Protein AF-A0A0Q8T899-F1 (afdb_monomer_lite)

Radius of gyration: 27.47 Å; chains: 1; bounding box: 62×42×77 Å

pLDDT: mean 85.67, std 11.46, range [37.16, 97.38]

Secondary structure (DSSP, 8-state):
-HHHHHHHHHHHHHHHHHHHHHHHHH-TTS---S-EETTTTT--HHHHHHHHHHHHHHHHHHHHHHHTT-HHHHHHHHHHHHHGGGTTSSS---TTEEE-GGGSHHHHHHHHHHHHHHHHHHHHHSS-HHHHHHHHHHHHHHHHHHHHHHHHHHHHHHT-HHHHHHHHHHH-TT-HHHHHHHHHHHHT---HHHHHHHHHHHHHHHHHTTT---HHHHHHHHHHHHHTT-TTHHHHHHHHHHTTTTTTTS-HHHH-HHHHHHHHHHHHHHHHHIIIII--HHHHHHHHHHHHHH--TT-GGGTHHHHHHHHHHTT-HHHHHHHHHHTHHHHHHH-HHHHHHHHHHHHHHHHHHHHSS--HHHHHHHHHHHHHHHTSPP-

Sequence (379 aa):
MMQLASGFANYEFWMRALSFYTFMGFMPFSSISPQHDILLELASARQHIAALAVALAILAVVVYFAIKRQTWAILWIGFYAGIFPVLGILSIRLADTIGAERFMYLPLVMLALASVALFLEIRDKYPLQRIISLMGAAVAGGWLVLSLLVTYTVTSMWESGVKLWSWQYQSRPENQMVLMNYLVHLSSSREPELEKKFEIEIEKIQSRNRGRLPMEVQGIYAIYLLTKQNPEAIPYLQGLVDNSVGIWDQPREQLGLMKSLKYSSILANYAQALMIFNGDLKLARETLNRSKALTGRGGEFQFVHSMIALEYLAGNKADALNLYRENLEMLHAYDIHKMHASIRTLIQFTCLQLKGENCKPQALEFIEELKKESLVPSR

Foldseek 3Di:
DVVVVVVVVLVVLLLQLLLVLVCCLVCVLPDDAPAAAPPPNCPDPVVSVVSSVVSVVLLVVLVVVVVVVQPLSVLLVQLVVLSVCLSCPPVPPPPRGSDDCVSNPRSNVSNVVSVVSVLVVVLVPDPPNVVSVVVVCVVVVVVVVSVVVSCVVVVVQVPALLSRLVVVCVVCVPDPVSVLSNLLRLLPDPDPVSVVVNVVVQVVQCVVVVNDHDPSVLLSVLVSCLVVVPLVSQVSLVVVVVVCPPVLPDQLVVCDDVSLLSNLLSLQSNLLSCLQPVLPLPVSVVSNVSSVRSDDVLSCLSHLLVVLLSCVSVVNPVVSLVSCLVCVVSCVVVPVVVSLVSSLVSNQRSCCNVPVDGCNVVSVVSSVVSVVSSPDPRD

Structure (mmCIF, N/CA/C/O backbone):
data_AF-A0A0Q8T899-F1
#
_entry.id   AF-A0A0Q8T899-F1
#
loop_
_atom_site.group_PDB
_atom_site.id
_atom_site.type_symbol
_atom_site.label_atom_id
_atom_site.label_alt_id
_atom_site.label_comp_id
_atom_site.label_asym_id
_atom_site.label_entity_id
_atom_site.label_seq_id
_atom_site.pdbx_PDB_ins_code
_atom_site.Cartn_x
_atom_site.Cartn_y
_atom_site.Cartn_z
_atom_site.occupancy
_atom_site.B_iso_or_equiv
_atom_site.auth_seq_id
_atom_site.auth_comp_id
_atom_site.auth_asym_id
_atom_site.auth_atom_id
_atom_site.pdbx_PDB_model_num
ATOM 1 N N . MET A 1 1 ? 17.058 -21.484 26.971 1.00 47.38 1 MET A N 1
ATOM 2 C CA . MET A 1 1 ? 17.110 -20.006 26.841 1.00 47.38 1 MET A CA 1
ATOM 3 C C . MET A 1 1 ? 16.350 -19.481 25.622 1.00 47.38 1 MET A C 1
ATOM 5 O O . MET A 1 1 ? 15.525 -18.601 25.803 1.00 47.38 1 MET A O 1
ATOM 9 N N . MET A 1 2 ? 16.532 -20.040 24.419 1.00 37.16 2 MET A N 1
ATOM 10 C CA . MET A 1 2 ? 15.864 -19.562 23.190 1.00 37.16 2 MET A CA 1
ATOM 11 C C . MET A 1 2 ? 14.320 -19.687 23.213 1.00 37.16 2 MET A C 1
ATOM 13 O O . MET A 1 2 ? 13.625 -18.757 22.818 1.00 37.16 2 MET A O 1
ATOM 17 N N . GLN A 1 3 ? 13.771 -20.773 23.778 1.00 41.59 3 GLN A N 1
ATOM 18 C CA . GLN A 1 3 ? 12.317 -20.934 23.971 1.00 41.59 3 GLN A CA 1
ATOM 19 C C . GLN A 1 3 ? 11.726 -19.949 24.996 1.00 41.59 3 GLN A C 1
ATOM 21 O O . GLN A 1 3 ? 10.649 -19.404 24.771 1.00 41.59 3 GLN A O 1
ATOM 26 N N . LEU A 1 4 ? 12.447 -19.661 26.086 1.00 43.34 4 LEU A N 1
ATOM 27 C CA . LEU A 1 4 ? 12.020 -18.685 27.097 1.00 43.34 4 LEU A CA 1
ATOM 28 C C . LEU A 1 4 ? 12.006 -17.260 26.531 1.00 43.34 4 LEU A C 1
ATOM 30 O O . LEU A 1 4 ? 11.045 -16.535 26.757 1.00 43.34 4 LEU A O 1
ATOM 34 N N . ALA A 1 5 ? 13.011 -16.891 25.730 1.00 47.72 5 ALA A N 1
ATOM 35 C CA . ALA A 1 5 ? 13.043 -15.604 25.034 1.00 47.72 5 ALA A CA 1
ATOM 36 C C . ALA A 1 5 ? 11.882 -15.464 24.033 1.00 47.72 5 ALA A C 1
ATOM 38 O O . ALA A 1 5 ? 11.227 -14.426 23.991 1.00 47.72 5 ALA A O 1
ATOM 39 N N . SER A 1 6 ? 11.564 -16.528 23.283 1.00 56.50 6 SER A N 1
ATOM 40 C CA . SER A 1 6 ? 10.410 -16.525 22.373 1.00 56.50 6 SER A CA 1
ATOM 41 C C . SER A 1 6 ? 9.063 -16.467 23.104 1.00 56.50 6 SER A C 1
ATOM 43 O O . SER A 1 6 ? 8.148 -15.787 22.649 1.00 56.50 6 SER A O 1
ATOM 45 N N . GLY A 1 7 ? 8.945 -17.125 24.264 1.00 59.59 7 GLY A N 1
ATOM 46 C CA . GLY A 1 7 ? 7.746 -17.072 25.101 1.00 59.59 7 GLY A CA 1
ATOM 47 C C . GLY A 1 7 ? 7.529 -15.689 25.713 1.00 59.59 7 GLY A C 1
ATOM 48 O O . GLY A 1 7 ? 6.410 -15.186 25.700 1.00 59.59 7 GLY A O 1
ATOM 49 N N . PHE A 1 8 ? 8.604 -15.044 26.172 1.00 60.34 8 PHE A N 1
ATOM 50 C CA . PHE A 1 8 ? 8.549 -13.694 26.730 1.00 60.34 8 PHE A CA 1
ATOM 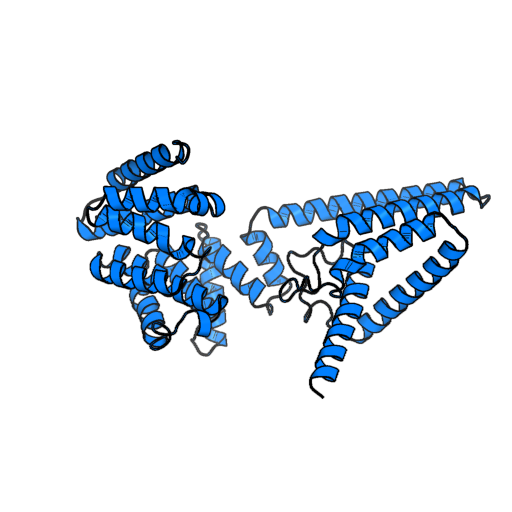51 C C . PHE A 1 8 ? 8.180 -12.651 25.667 1.00 60.34 8 PHE A C 1
ATOM 53 O O . PHE A 1 8 ? 7.318 -11.811 25.910 1.00 60.34 8 PHE A O 1
ATOM 60 N N . ALA A 1 9 ? 8.749 -12.763 24.461 1.00 63.25 9 ALA A N 1
ATOM 61 C CA . ALA A 1 9 ? 8.410 -11.896 23.334 1.00 63.25 9 ALA A CA 1
ATOM 62 C C . ALA A 1 9 ? 6.943 -12.052 22.886 1.00 63.25 9 ALA A C 1
ATOM 64 O O . ALA A 1 9 ? 6.273 -11.063 22.593 1.00 63.25 9 ALA A O 1
ATOM 65 N N . ASN A 1 10 ? 6.415 -13.282 22.871 1.00 70.75 10 ASN A N 1
ATOM 66 C CA . ASN A 1 10 ? 5.005 -13.529 22.554 1.00 70.75 10 ASN A CA 1
ATOM 67 C C . ASN A 1 10 ? 4.071 -12.969 23.637 1.00 70.75 10 ASN A C 1
ATOM 69 O O . ASN A 1 10 ? 3.068 -12.343 23.312 1.00 70.75 10 ASN A O 1
ATOM 73 N N . TYR A 1 11 ? 4.411 -13.152 24.915 1.00 71.19 11 TYR A N 1
ATOM 74 C CA . TYR A 1 11 ? 3.635 -12.601 26.026 1.00 71.19 11 TYR A CA 1
ATOM 75 C C . TYR A 1 11 ? 3.586 -11.071 25.983 1.00 71.19 11 TYR A C 1
ATOM 77 O O . TYR A 1 11 ? 2.519 -10.473 26.112 1.00 71.19 11 TYR A O 1
ATOM 85 N N . GLU A 1 12 ? 4.734 -10.436 25.753 1.00 74.19 12 GLU A N 1
ATOM 86 C CA . GLU A 1 12 ? 4.815 -8.991 25.597 1.00 74.19 12 GLU A CA 1
ATOM 87 C C . GLU A 1 12 ? 3.940 -8.509 24.433 1.00 74.19 12 GLU A C 1
ATOM 89 O O . GLU A 1 12 ? 3.170 -7.565 24.603 1.00 74.19 12 GLU A O 1
ATOM 94 N N . PHE A 1 13 ? 3.975 -9.197 23.288 1.00 75.25 13 PHE A N 1
ATOM 95 C CA . PHE A 1 13 ? 3.093 -8.900 22.159 1.00 75.25 13 PHE A CA 1
ATOM 96 C C . PHE A 1 13 ? 1.610 -8.990 22.545 1.00 75.25 13 PHE A C 1
ATOM 98 O O . PHE A 1 13 ? 0.860 -8.051 22.289 1.00 75.25 13 PHE A O 1
ATOM 105 N N . TRP A 1 14 ? 1.181 -10.082 23.187 1.00 80.19 14 TRP A N 1
ATOM 106 C CA . TRP A 1 14 ? -0.225 -10.299 23.551 1.00 80.19 14 TRP A CA 1
ATOM 107 C C . TRP A 1 14 ? -0.757 -9.202 24.470 1.00 80.19 14 TRP A C 1
ATOM 109 O O . TRP A 1 14 ? -1.849 -8.675 24.258 1.00 80.19 14 TRP A O 1
ATOM 119 N N . MET A 1 15 ? 0.032 -8.826 25.476 1.00 77.94 15 MET A N 1
ATOM 120 C CA . MET A 1 15 ? -0.354 -7.802 26.443 1.00 77.94 15 MET A CA 1
ATOM 121 C C . MET A 1 15 ? -0.398 -6.412 25.808 1.00 77.94 15 MET A C 1
ATOM 123 O O . MET A 1 15 ? -1.313 -5.631 26.079 1.00 77.94 15 MET A O 1
ATOM 127 N N . ARG A 1 16 ? 0.541 -6.123 24.901 1.00 78.19 16 ARG A N 1
ATOM 128 C CA . ARG A 1 16 ? 0.538 -4.893 24.107 1.00 78.19 16 ARG A CA 1
ATOM 129 C C . ARG A 1 16 ? -0.684 -4.831 23.191 1.00 78.19 16 ARG A C 1
ATOM 131 O O . ARG A 1 16 ? -1.393 -3.828 23.223 1.00 78.19 16 ARG A O 1
ATOM 138 N N . ALA A 1 17 ? -0.983 -5.902 22.456 1.00 81.56 17 ALA A N 1
ATOM 139 C CA . ALA A 1 17 ? -2.151 -5.989 21.580 1.00 81.56 17 ALA A CA 1
ATOM 140 C C . ALA A 1 17 ? -3.464 -5.824 22.363 1.00 81.56 17 ALA A C 1
ATOM 142 O O . ALA A 1 17 ? -4.349 -5.082 21.941 1.00 81.56 17 ALA A O 1
ATOM 143 N N . LEU A 1 18 ? -3.570 -6.443 23.544 1.00 84.94 18 LEU A N 1
ATOM 144 C CA . LEU A 1 18 ? -4.730 -6.286 24.422 1.00 84.94 18 LEU A CA 1
ATOM 145 C C . LEU A 1 18 ? -4.924 -4.826 24.841 1.00 84.94 18 LEU A C 1
ATOM 147 O O . LEU A 1 18 ? -6.037 -4.306 24.753 1.00 84.94 18 LEU A O 1
ATOM 151 N N . SER A 1 19 ? -3.849 -4.157 25.266 1.00 82.81 19 SER A N 1
ATOM 152 C CA . SER A 1 19 ? -3.907 -2.743 25.649 1.00 82.81 19 SER A CA 1
ATOM 153 C C . SER A 1 19 ? -4.285 -1.844 24.466 1.00 82.81 19 SER A C 1
ATOM 155 O O . SER A 1 19 ? -5.163 -0.993 24.604 1.00 82.81 19 SER A O 1
ATOM 157 N N . PHE A 1 20 ? -3.703 -2.103 23.291 1.00 82.75 20 PHE A N 1
ATOM 158 C CA . PHE A 1 20 ? -3.951 -1.383 22.047 1.00 82.75 20 PHE A CA 1
ATOM 159 C C . PHE A 1 20 ? -5.424 -1.464 21.635 1.00 82.75 20 PHE A C 1
ATOM 161 O O . PHE A 1 20 ? -6.081 -0.435 21.490 1.00 82.75 20 PHE A O 1
ATOM 168 N N . TYR A 1 21 ? -5.978 -2.675 21.517 1.00 86.50 21 TYR A N 1
ATOM 169 C CA . TYR A 1 21 ? -7.369 -2.852 21.094 1.00 86.50 21 TYR A CA 1
ATOM 170 C C . TYR A 1 21 ? -8.372 -2.381 22.152 1.00 86.50 21 TYR A C 1
ATOM 172 O O . TYR A 1 21 ? -9.424 -1.849 21.801 1.00 86.50 21 TYR A O 1
ATOM 180 N N . THR A 1 22 ? -8.046 -2.510 23.444 1.00 86.75 22 THR A N 1
ATOM 181 C CA . THR A 1 22 ? -8.886 -1.946 24.512 1.00 86.75 22 THR A CA 1
ATOM 182 C C . THR A 1 22 ? -8.941 -0.426 24.391 1.00 86.75 22 THR A C 1
ATOM 184 O O . THR A 1 22 ? -10.030 0.140 24.359 1.00 86.75 22 THR A O 1
ATOM 187 N N . PHE A 1 23 ? -7.791 0.239 24.249 1.00 84.19 23 PHE A N 1
ATOM 188 C CA . PHE A 1 23 ? -7.726 1.691 24.093 1.00 84.19 23 PHE A CA 1
ATOM 189 C C . PHE A 1 23 ? -8.440 2.168 22.821 1.00 84.19 23 PHE A C 1
ATOM 191 O O . PHE A 1 23 ? -9.280 3.064 22.892 1.00 84.19 23 PHE A O 1
ATOM 198 N N . MET A 1 24 ? -8.202 1.506 21.686 1.00 84.44 24 MET A N 1
ATOM 199 C CA . MET A 1 24 ? -8.887 1.790 20.420 1.00 84.44 24 MET A CA 1
ATOM 200 C C . MET A 1 24 ? -10.408 1.613 20.504 1.00 84.44 24 MET A C 1
ATOM 202 O O . MET A 1 24 ? -11.140 2.302 19.799 1.00 84.44 24 MET A O 1
ATOM 206 N N . GLY A 1 25 ? -10.902 0.734 21.380 1.00 87.00 25 GLY A N 1
ATOM 207 C CA . GLY A 1 25 ? -12.334 0.575 21.632 1.00 87.00 25 GLY A CA 1
ATOM 208 C C . GLY A 1 25 ? -12.992 1.817 22.243 1.00 87.00 25 GLY A C 1
ATOM 209 O O . GLY A 1 25 ? -14.107 2.170 21.864 1.00 87.00 25 GLY A O 1
ATOM 210 N N . PHE A 1 26 ? -12.303 2.495 23.167 1.00 83.75 26 PHE A N 1
ATOM 211 C CA . PHE A 1 26 ? -12.838 3.654 23.900 1.00 83.75 26 PHE A CA 1
ATOM 212 C C . PHE A 1 26 ? -12.420 5.002 23.317 1.00 83.75 26 PHE A C 1
ATOM 214 O O . PHE A 1 26 ? -13.093 6.003 23.552 1.00 83.75 26 PHE A O 1
ATOM 221 N N . MET A 1 27 ? -11.317 5.046 22.574 1.00 80.62 27 MET A N 1
ATOM 222 C CA . MET A 1 27 ? -10.780 6.270 21.991 1.00 80.62 27 MET A CA 1
ATOM 223 C C . MET A 1 27 ? -10.316 6.028 20.545 1.00 80.62 27 MET A C 1
ATOM 225 O O . MET A 1 27 ? -9.137 6.191 20.239 1.00 80.62 27 MET A O 1
ATOM 229 N N . PRO A 1 28 ? -11.230 5.680 19.615 1.00 78.06 28 PRO A N 1
ATOM 230 C CA . PRO A 1 28 ? -10.867 5.360 18.231 1.00 78.06 28 PRO A CA 1
ATOM 231 C C . PRO A 1 28 ? -10.395 6.582 17.429 1.00 78.06 28 PRO A C 1
ATOM 233 O O . PRO A 1 28 ? -9.989 6.447 16.284 1.00 78.06 28 PRO A O 1
ATOM 236 N N . PHE A 1 29 ? -10.468 7.788 17.997 1.00 80.19 29 PHE A N 1
ATOM 237 C CA . PHE A 1 29 ? -10.223 9.049 17.296 1.00 80.19 29 PHE A CA 1
ATOM 238 C C . PHE A 1 29 ? -8.761 9.510 17.327 1.00 80.19 29 PHE A C 1
ATOM 240 O O . PHE A 1 29 ? -8.377 10.361 16.531 1.00 80.19 29 PHE A O 1
ATOM 247 N N . SER A 1 30 ? -7.946 8.999 18.254 1.00 68.56 30 SER A N 1
ATOM 248 C CA . SER A 1 30 ? -6.592 9.517 18.497 1.00 68.56 30 SER A CA 1
ATOM 249 C C . SER A 1 30 ? -5.523 8.949 17.570 1.00 68.56 30 SER A C 1
ATOM 251 O O . SER A 1 30 ? -4.450 9.534 17.461 1.00 68.56 30 SER A O 1
ATOM 253 N N . SER A 1 31 ? -5.777 7.799 16.946 1.00 69.00 31 SER A N 1
ATOM 254 C CA . SER A 1 31 ? -4.720 7.011 16.304 1.00 69.00 31 SER A CA 1
ATOM 255 C C . SER A 1 31 ? -5.155 6.325 15.014 1.00 69.00 31 SER A C 1
ATOM 257 O O . SER A 1 31 ? -4.527 5.349 14.638 1.00 69.00 31 SER A O 1
ATOM 259 N N . ILE A 1 32 ? -6.182 6.813 14.308 1.00 75.62 32 ILE A N 1
ATOM 260 C CA . ILE A 1 32 ? -6.534 6.238 12.997 1.00 75.62 32 ILE A CA 1
ATOM 261 C C . ILE A 1 32 ? -5.352 6.399 12.045 1.00 75.62 32 ILE A C 1
ATOM 263 O O . ILE A 1 32 ? -4.939 7.518 11.728 1.00 75.62 32 ILE A O 1
ATOM 267 N N . SER A 1 33 ? -4.805 5.276 11.596 1.00 73.81 33 SER A N 1
ATOM 268 C CA . SER A 1 33 ? -3.584 5.243 10.807 1.00 73.81 33 SER A CA 1
ATOM 269 C C . SER A 1 33 ? -3.643 4.073 9.833 1.00 73.81 33 SER A C 1
ATOM 271 O O . SER A 1 33 ? -4.091 2.995 10.199 1.00 73.81 33 SER A O 1
ATOM 273 N N . PRO A 1 34 ? -3.117 4.202 8.603 1.00 70.19 34 PRO A N 1
ATOM 274 C CA . PRO A 1 34 ? -2.980 3.052 7.706 1.00 70.19 34 PRO A CA 1
ATOM 275 C C . PRO A 1 34 ? -2.161 1.906 8.315 1.00 70.19 34 PRO A C 1
ATOM 277 O O . PRO A 1 34 ? -2.248 0.767 7.855 1.00 70.19 34 PRO A O 1
ATOM 280 N N . GLN A 1 35 ? -1.327 2.220 9.312 1.00 70.75 35 GLN A N 1
ATOM 281 C CA . GLN A 1 35 ? -0.459 1.266 9.976 1.00 70.75 35 GLN A CA 1
ATOM 282 C C . GLN A 1 35 ? -0.193 1.638 11.439 1.00 70.75 35 GLN A C 1
ATOM 284 O O . GLN A 1 35 ? 0.141 2.785 11.759 1.00 70.75 35 GLN A O 1
ATOM 289 N N . HIS A 1 36 ? -0.237 0.615 12.292 1.00 74.38 36 HIS A N 1
ATOM 290 C CA . HIS A 1 36 ? 0.153 0.669 13.696 1.00 74.38 36 HIS A CA 1
ATOM 291 C C . HIS A 1 36 ? 1.437 -0.137 13.914 1.00 74.38 36 HIS A C 1
ATOM 293 O O . HIS A 1 36 ? 1.423 -1.369 13.984 1.00 74.38 36 HIS A O 1
ATOM 299 N N . ASP A 1 37 ? 2.566 0.565 13.972 1.00 68.12 37 ASP A N 1
ATOM 300 C CA . ASP A 1 37 ? 3.885 -0.034 14.164 1.00 68.12 37 ASP A CA 1
ATOM 301 C C . ASP A 1 37 ? 4.107 -0.430 15.633 1.00 68.12 37 ASP A C 1
ATOM 303 O O . ASP A 1 37 ? 3.969 0.381 16.553 1.00 68.12 37 ASP A O 1
ATOM 307 N N . ILE A 1 38 ? 4.487 -1.687 15.853 1.00 63.69 38 ILE A N 1
ATOM 308 C CA . ILE A 1 38 ? 4.682 -2.257 17.187 1.00 63.69 38 ILE A CA 1
ATOM 309 C C . ILE A 1 38 ? 5.806 -1.596 17.997 1.00 63.69 38 ILE A C 1
ATOM 311 O O . ILE A 1 38 ? 5.746 -1.581 19.232 1.00 63.69 38 ILE A O 1
ATOM 315 N N . LEU A 1 39 ? 6.832 -1.068 17.322 1.00 59.38 39 LEU A N 1
ATOM 316 C CA . LEU A 1 39 ? 7.986 -0.435 17.959 1.00 59.38 39 LEU A CA 1
ATOM 317 C C . LEU A 1 39 ? 7.699 1.026 18.321 1.00 59.38 39 LEU A C 1
ATOM 319 O O . LEU A 1 39 ? 8.202 1.513 19.333 1.00 59.38 39 LEU A O 1
ATOM 323 N N . LEU A 1 40 ? 6.884 1.710 17.513 1.00 59.12 40 LEU A N 1
ATOM 324 C CA . LEU A 1 40 ? 6.690 3.162 17.585 1.00 59.12 40 LEU A CA 1
ATOM 325 C C . LEU A 1 40 ? 5.407 3.585 18.306 1.00 59.12 40 LEU A C 1
ATOM 327 O O . LEU A 1 40 ? 5.421 4.597 19.002 1.00 59.12 40 LEU A O 1
ATOM 331 N N . GLU A 1 41 ? 4.310 2.826 18.217 1.00 60.16 41 GLU A N 1
ATOM 332 C CA . GLU A 1 41 ? 3.028 3.212 18.849 1.00 60.16 41 GLU A CA 1
ATOM 333 C C . GLU A 1 41 ? 3.060 3.172 20.382 1.00 60.16 41 GLU A C 1
ATOM 335 O O . GLU A 1 41 ? 2.102 3.515 21.070 1.00 60.16 41 GLU A O 1
ATOM 340 N N . LEU A 1 42 ? 4.176 2.713 20.931 1.00 58.59 42 LEU A N 1
ATOM 341 C CA . LEU A 1 42 ? 4.251 2.157 22.263 1.00 58.59 42 LEU A CA 1
ATOM 342 C C . LEU A 1 42 ? 5.571 2.559 22.936 1.00 58.59 42 LEU A C 1
ATOM 344 O O . LEU A 1 42 ? 6.199 1.780 23.655 1.00 58.59 42 LEU A O 1
ATOM 348 N N . ALA A 1 43 ? 5.943 3.823 22.705 1.00 51.06 43 ALA A N 1
ATOM 349 C CA . ALA A 1 43 ? 7.217 4.464 23.029 1.00 51.06 43 ALA A CA 1
ATOM 350 C C . ALA A 1 43 ? 7.560 4.562 24.533 1.00 51.06 43 ALA A C 1
ATOM 352 O O . ALA A 1 43 ? 8.683 4.923 24.878 1.00 51.06 43 ALA A O 1
ATOM 353 N N . SER A 1 44 ? 6.645 4.233 25.454 1.00 61.34 44 SER A N 1
ATOM 354 C CA . SER A 1 44 ? 6.928 4.264 26.897 1.00 61.34 44 SER A CA 1
ATOM 355 C C . SER A 1 44 ? 6.345 3.067 27.633 1.00 61.34 44 SER A C 1
ATOM 357 O O . SER A 1 44 ? 5.135 2.986 27.836 1.00 61.34 44 SER A O 1
ATOM 359 N N . ALA A 1 45 ? 7.212 2.183 28.141 1.00 63.31 45 ALA A N 1
ATOM 360 C CA . ALA A 1 45 ? 6.844 1.018 28.959 1.00 63.31 45 ALA A CA 1
ATOM 361 C C . ALA A 1 45 ? 5.887 1.356 30.124 1.00 63.31 45 ALA A C 1
ATOM 363 O O . ALA A 1 45 ? 5.058 0.536 30.509 1.00 63.31 45 ALA A O 1
ATOM 364 N N . ARG A 1 46 ? 5.946 2.584 30.662 1.00 63.88 46 ARG A N 1
ATOM 365 C CA . ARG A 1 46 ? 5.046 3.045 31.734 1.00 63.88 46 ARG A CA 1
ATOM 366 C C . ARG A 1 46 ? 3.602 3.225 31.262 1.00 63.88 46 ARG A C 1
ATOM 368 O O . ARG A 1 46 ? 2.685 2.878 32.000 1.00 63.88 46 ARG A O 1
ATOM 375 N N . GLN A 1 47 ? 3.402 3.740 30.048 1.00 65.50 47 GLN A N 1
ATOM 376 C CA . GLN A 1 47 ? 2.068 3.921 29.467 1.00 65.50 47 GLN A CA 1
ATOM 377 C C . GLN A 1 47 ? 1.396 2.567 29.208 1.00 65.50 47 GLN A C 1
ATOM 379 O O . GLN A 1 47 ? 0.208 2.418 29.477 1.00 65.50 47 GLN A O 1
ATOM 384 N N . HIS A 1 48 ? 2.172 1.551 28.815 1.00 68.50 48 HIS A N 1
ATOM 385 C CA . HIS A 1 48 ? 1.678 0.177 28.677 1.00 68.50 48 HIS A CA 1
ATOM 386 C C . HIS A 1 48 ? 1.228 -0.436 29.980 1.00 68.50 48 HIS A C 1
ATOM 388 O O . HIS A 1 48 ? 0.142 -0.992 30.038 1.00 68.50 48 HIS A O 1
ATOM 394 N N . ILE A 1 49 ? 2.062 -0.363 31.020 1.00 76.88 49 ILE A N 1
ATOM 395 C CA . ILE A 1 49 ? 1.744 -0.993 32.304 1.00 76.88 49 ILE A CA 1
ATOM 396 C C . ILE A 1 49 ? 0.452 -0.393 32.863 1.00 76.88 49 ILE A C 1
ATOM 398 O O . ILE A 1 49 ? -0.400 -1.130 33.350 1.00 76.88 49 ILE A O 1
ATOM 402 N N . ALA A 1 50 ? 0.271 0.923 32.726 1.00 76.19 50 ALA A N 1
ATOM 403 C CA . ALA A 1 50 ? -0.961 1.594 33.120 1.00 76.19 50 ALA A CA 1
ATOM 404 C C . ALA A 1 50 ? -2.164 1.155 32.266 1.00 76.19 50 ALA A C 1
ATOM 406 O O . ALA A 1 50 ? -3.179 0.738 32.821 1.00 76.19 50 ALA A O 1
ATOM 407 N N . ALA A 1 51 ? -2.053 1.197 30.933 1.00 74.31 51 ALA A N 1
ATOM 408 C CA . ALA A 1 51 ? -3.140 0.810 30.028 1.00 74.31 51 ALA A CA 1
ATOM 409 C C . ALA A 1 51 ? -3.550 -0.660 30.209 1.00 74.31 51 ALA A C 1
ATOM 411 O O . ALA A 1 51 ? -4.733 -0.990 30.240 1.00 74.31 51 ALA A O 1
ATOM 412 N N . LEU A 1 52 ? -2.568 -1.536 30.401 1.00 81.94 52 LEU A N 1
ATOM 413 C CA . LEU A 1 52 ? -2.767 -2.947 30.678 1.00 81.94 52 LEU A CA 1
ATOM 414 C C . LEU A 1 52 ? -3.430 -3.174 32.039 1.00 81.94 52 LEU A C 1
ATOM 416 O O . LEU A 1 52 ? -4.379 -3.947 32.128 1.00 81.94 52 LEU A O 1
ATOM 420 N N . ALA A 1 53 ? -2.963 -2.499 33.093 1.00 85.75 53 ALA A N 1
ATOM 421 C CA . ALA A 1 53 ? -3.573 -2.598 34.417 1.00 85.75 53 ALA A CA 1
ATOM 422 C C . ALA A 1 53 ? -5.045 -2.160 34.383 1.00 85.75 53 ALA A C 1
ATOM 424 O O . ALA A 1 53 ? -5.898 -2.826 34.967 1.00 85.75 53 ALA A O 1
ATOM 425 N N . VAL A 1 54 ? -5.355 -1.090 33.642 1.00 84.44 54 VAL A N 1
ATOM 426 C CA . VAL A 1 54 ? -6.732 -0.631 33.418 1.00 84.44 54 VAL A CA 1
ATOM 427 C C . VAL A 1 54 ? -7.542 -1.671 32.640 1.00 84.44 54 VAL A C 1
ATOM 429 O O . VAL A 1 54 ? -8.644 -2.008 33.067 1.00 84.44 54 VAL A O 1
ATOM 432 N N . ALA A 1 55 ? -7.005 -2.231 31.553 1.00 84.88 55 ALA A N 1
ATOM 433 C CA . ALA A 1 55 ? -7.687 -3.266 30.772 1.00 84.88 55 ALA A CA 1
ATOM 434 C C . ALA A 1 55 ? -8.007 -4.511 31.619 1.00 84.88 55 ALA A C 1
ATOM 436 O O . ALA A 1 55 ? -9.132 -5.011 31.596 1.00 84.88 55 ALA A O 1
ATOM 437 N N . LEU A 1 56 ? -7.053 -4.972 32.435 1.00 88.38 56 LEU A N 1
ATOM 438 C CA . LEU A 1 56 ? -7.245 -6.103 33.347 1.00 88.38 56 LEU A CA 1
ATOM 439 C C . LEU A 1 56 ? -8.256 -5.792 34.457 1.00 88.38 56 LEU A C 1
ATOM 441 O O . LEU A 1 56 ? -9.071 -6.649 34.794 1.00 88.38 56 LEU A O 1
ATOM 445 N N . ALA A 1 57 ? -8.243 -4.573 35.002 1.00 90.38 57 ALA A N 1
ATOM 446 C CA . ALA A 1 57 ? -9.225 -4.145 35.994 1.00 90.38 57 ALA A CA 1
ATOM 447 C C . ALA A 1 57 ? -10.645 -4.115 35.404 1.00 90.38 57 ALA A C 1
ATOM 449 O O . ALA A 1 57 ? -11.572 -4.646 36.017 1.00 90.38 57 ALA A O 1
ATOM 450 N N . ILE A 1 58 ? -10.812 -3.567 34.193 1.00 89.44 58 ILE A N 1
ATOM 451 C CA . ILE A 1 58 ? -12.090 -3.581 33.465 1.00 89.44 58 ILE A CA 1
ATOM 452 C C . ILE A 1 58 ? -12.540 -5.023 33.232 1.00 89.44 58 ILE A C 1
ATOM 454 O O . ILE A 1 58 ? -13.684 -5.360 33.530 1.00 89.44 58 ILE A O 1
ATOM 458 N N . LEU A 1 59 ? -11.643 -5.890 32.756 1.00 89.75 59 LEU A N 1
ATOM 459 C CA . LEU A 1 59 ? -11.949 -7.298 32.524 1.00 89.75 59 LEU A CA 1
ATOM 460 C C . LEU A 1 59 ? -12.409 -7.997 33.812 1.00 89.75 59 LEU A C 1
ATOM 462 O O . LEU A 1 59 ? -13.419 -8.696 33.792 1.00 89.75 59 LEU A O 1
ATOM 466 N N . ALA A 1 60 ? -11.731 -7.777 34.941 1.00 92.88 60 ALA A N 1
ATOM 467 C CA . ALA A 1 60 ? -12.111 -8.363 36.226 1.00 92.88 60 ALA A CA 1
ATOM 468 C C . ALA A 1 60 ? -13.509 -7.910 36.685 1.00 92.88 60 ALA A C 1
ATOM 470 O O . ALA A 1 60 ? -14.319 -8.736 37.116 1.00 92.88 60 ALA A O 1
ATOM 471 N N . VAL A 1 61 ? -13.822 -6.616 36.545 1.00 93.56 61 VAL A N 1
ATOM 472 C CA . VAL A 1 61 ? -15.150 -6.059 36.855 1.00 93.56 61 VAL A CA 1
ATOM 473 C C . VAL A 1 61 ? -16.219 -6.680 35.956 1.00 93.56 61 VAL A C 1
ATOM 475 O O . VAL A 1 61 ? -17.249 -7.146 36.444 1.00 93.56 61 VAL A O 1
ATOM 478 N N . VAL A 1 62 ? -15.964 -6.740 34.650 1.00 93.56 62 VAL A N 1
ATOM 479 C CA . VAL A 1 62 ? -16.874 -7.334 33.666 1.00 93.56 62 VAL A CA 1
ATOM 480 C C . VAL A 1 62 ? -17.132 -8.807 33.976 1.00 93.56 62 VAL A C 1
ATOM 482 O O . VAL A 1 62 ? -18.285 -9.226 34.011 1.00 93.56 62 VAL A O 1
ATOM 485 N N . VAL A 1 63 ? -16.094 -9.589 34.278 1.00 94.88 63 VAL A N 1
ATOM 486 C CA . VAL A 1 63 ? -16.237 -11.007 34.642 1.00 94.88 63 VAL A CA 1
ATOM 487 C C . VAL A 1 63 ? -17.082 -11.165 35.906 1.00 94.88 63 VAL A C 1
ATOM 489 O O . VAL A 1 63 ? -18.007 -11.975 35.925 1.00 94.88 63 VAL A O 1
ATOM 492 N N . TYR A 1 64 ? -16.834 -10.357 36.940 1.00 96.25 64 TYR A N 1
ATOM 493 C CA . TYR A 1 64 ? -17.625 -10.386 38.171 1.00 96.25 64 TYR A CA 1
ATOM 494 C C . TYR A 1 64 ? -19.122 -10.144 37.913 1.00 96.25 64 TYR A C 1
ATOM 496 O O . TYR A 1 64 ? -19.972 -10.887 38.412 1.00 96.25 64 TYR A O 1
ATOM 504 N N . PHE A 1 65 ? -19.467 -9.137 37.107 1.00 95.38 65 PHE A N 1
ATOM 505 C CA . PHE A 1 65 ? -20.865 -8.833 36.786 1.00 95.38 65 PHE A CA 1
ATOM 506 C C . PHE A 1 65 ? -21.485 -9.810 35.778 1.00 95.38 65 PHE A C 1
ATOM 508 O O . PHE A 1 65 ? -22.687 -10.075 35.852 1.00 95.38 65 PHE A O 1
ATOM 515 N N . ALA A 1 66 ? -20.688 -10.417 34.901 1.00 94.62 66 ALA A N 1
ATOM 516 C CA . ALA A 1 66 ? -21.147 -11.475 34.010 1.00 94.62 66 ALA A CA 1
ATOM 517 C C . ALA A 1 66 ? -21.491 -12.759 34.779 1.00 94.62 66 ALA A C 1
ATOM 519 O O . ALA A 1 66 ? -22.498 -13.397 34.477 1.00 94.62 66 ALA A O 1
ATOM 520 N N . ILE A 1 67 ? -20.735 -13.099 35.835 1.00 95.38 67 ILE A N 1
ATOM 521 C CA . ILE A 1 67 ? -21.088 -14.191 36.763 1.00 95.38 67 ILE A CA 1
ATOM 522 C C . ILE A 1 67 ? -22.434 -13.900 37.447 1.00 95.38 67 ILE A C 1
ATOM 524 O O . ILE A 1 67 ? -23.249 -14.804 37.629 1.00 95.38 67 ILE A O 1
ATOM 528 N N . LYS A 1 68 ? -22.721 -12.624 37.741 1.00 94.12 68 LYS A N 1
ATOM 529 C CA . LYS A 1 68 ? -24.041 -12.162 38.210 1.00 94.12 68 LYS A CA 1
ATOM 530 C C . LYS A 1 68 ? -25.108 -12.072 37.113 1.00 94.12 68 LYS A C 1
ATOM 532 O O . LYS A 1 68 ? -26.202 -11.585 37.382 1.00 94.12 68 LYS A O 1
ATOM 537 N N . ARG A 1 69 ? -24.811 -12.552 35.902 1.00 93.50 69 ARG A N 1
ATOM 538 C CA . ARG A 1 69 ? -25.707 -12.596 34.738 1.00 93.50 69 ARG A CA 1
ATOM 539 C C . ARG A 1 69 ? -26.219 -11.229 34.280 1.00 93.50 69 ARG A C 1
ATOM 541 O O . ARG A 1 69 ? -27.303 -11.143 33.712 1.00 93.50 69 ARG A O 1
ATOM 548 N N . GLN A 1 70 ? -25.440 -10.170 34.496 1.00 94.69 70 GLN A N 1
ATOM 549 C CA . GLN A 1 70 ? -25.782 -8.852 33.967 1.00 94.69 70 GLN A CA 1
ATOM 550 C C . GLN A 1 70 ? -25.582 -8.806 32.449 1.00 94.69 70 GLN A C 1
ATOM 552 O O . GLN A 1 70 ? -24.501 -9.125 31.949 1.00 94.69 70 GLN A O 1
ATOM 557 N N . THR A 1 71 ? -26.613 -8.381 31.713 1.00 94.25 71 THR A N 1
ATOM 558 C CA . THR A 1 71 ? -26.621 -8.380 30.240 1.00 94.25 71 THR A CA 1
ATOM 559 C C . THR A 1 71 ? -25.487 -7.538 29.658 1.00 94.25 71 THR A C 1
ATOM 561 O O . THR A 1 71 ? -24.786 -7.996 28.756 1.00 94.25 71 THR A O 1
ATOM 564 N N . TRP A 1 72 ? -25.254 -6.332 30.193 1.00 96.00 72 TRP A N 1
ATOM 565 C CA . TRP A 1 72 ? -24.173 -5.458 29.721 1.00 96.00 72 TRP A CA 1
ATOM 566 C C . TRP A 1 72 ? -22.797 -6.104 29.893 1.00 96.00 72 TRP A C 1
ATOM 568 O O . TRP A 1 72 ? -21.942 -5.968 29.024 1.00 96.00 72 TRP A O 1
ATOM 578 N N . ALA A 1 73 ? -22.593 -6.853 30.979 1.00 95.50 73 ALA A N 1
ATOM 579 C CA . ALA A 1 73 ? -21.326 -7.504 31.266 1.00 95.50 73 ALA A CA 1
ATOM 580 C C . ALA A 1 73 ? -21.079 -8.687 30.320 1.00 95.50 73 ALA A C 1
ATOM 582 O O . ALA A 1 73 ? -19.969 -8.852 29.824 1.00 95.50 73 ALA A O 1
ATOM 583 N N . ILE A 1 74 ? -22.117 -9.465 29.993 1.00 95.38 74 ILE A N 1
ATOM 584 C CA . ILE A 1 74 ? -22.030 -10.542 28.992 1.00 95.38 74 ILE A CA 1
ATOM 585 C C . ILE A 1 74 ? -21.677 -9.971 27.610 1.00 95.38 74 ILE A C 1
ATOM 587 O O . ILE A 1 74 ? -20.790 -10.491 26.935 1.00 95.38 74 ILE A O 1
ATOM 591 N N . LEU A 1 75 ? -22.318 -8.872 27.202 1.00 95.75 75 LEU A N 1
ATOM 592 C CA . LEU A 1 75 ? -22.004 -8.190 25.940 1.00 95.75 75 LEU A CA 1
ATOM 593 C C . LEU A 1 75 ? -20.567 -7.649 25.928 1.00 95.75 75 LEU A C 1
ATOM 595 O O . LEU A 1 75 ? -19.874 -7.745 24.918 1.00 95.75 75 LEU A O 1
ATOM 599 N N . TRP A 1 76 ? -20.075 -7.157 27.064 1.00 94.50 76 TRP A N 1
ATOM 600 C CA . TRP A 1 76 ? -18.698 -6.680 27.188 1.00 94.50 76 TRP A CA 1
ATOM 601 C C . TRP A 1 76 ? -17.670 -7.823 27.171 1.00 94.50 76 TRP A C 1
ATOM 603 O O . TRP A 1 76 ? -16.581 -7.657 26.624 1.00 94.50 76 TRP A O 1
ATOM 613 N N . ILE A 1 77 ? -18.012 -9.019 27.667 1.00 94.56 77 ILE A N 1
ATOM 614 C CA . ILE A 1 77 ? -17.216 -10.231 27.395 1.00 94.56 77 ILE A CA 1
ATOM 615 C C . ILE A 1 77 ? -17.169 -10.503 25.888 1.00 94.56 77 ILE A C 1
ATOM 617 O O . ILE A 1 77 ? -16.111 -10.854 25.373 1.00 94.56 77 ILE A O 1
ATOM 621 N N . GLY A 1 78 ? -18.272 -10.274 25.170 1.00 94.44 78 GLY A N 1
ATOM 622 C CA . GLY A 1 78 ? -18.325 -10.349 23.707 1.00 94.44 78 GLY A CA 1
ATOM 623 C C . GLY A 1 78 ? -17.287 -9.463 23.004 1.00 94.44 78 GLY A C 1
ATOM 624 O O . GLY A 1 78 ? -16.697 -9.896 22.017 1.00 94.44 78 GLY A O 1
ATOM 625 N N . PHE A 1 79 ? -16.991 -8.269 23.533 1.00 93.88 79 PHE A N 1
ATOM 626 C CA . PHE A 1 79 ? -15.914 -7.404 23.023 1.00 93.88 79 PHE A CA 1
ATOM 627 C C . PHE A 1 79 ? -14.538 -8.081 23.131 1.00 93.88 79 PHE A C 1
ATOM 629 O O . PHE A 1 79 ? -13.832 -8.203 22.129 1.00 93.88 79 PHE A O 1
ATOM 636 N N . TYR A 1 80 ? -14.178 -8.590 24.314 1.00 91.69 80 TYR A N 1
ATOM 637 C CA . TYR A 1 80 ? -12.898 -9.281 24.514 1.00 91.69 80 TYR A CA 1
ATOM 638 C C . TYR A 1 80 ? -12.821 -10.602 23.739 1.00 91.69 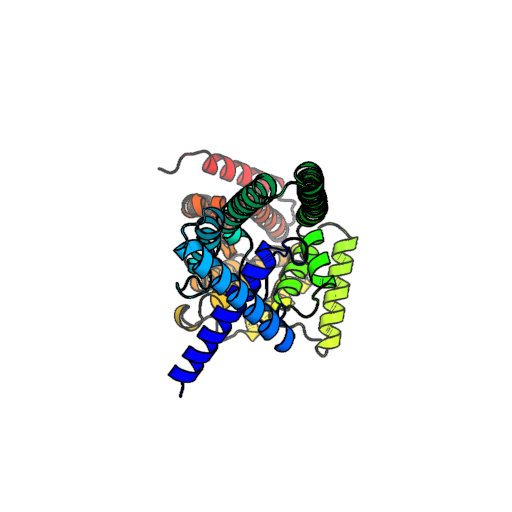80 TYR A C 1
ATOM 640 O O . TYR A 1 80 ? -11.774 -10.922 23.178 1.00 91.69 80 TYR A O 1
ATOM 648 N N . ALA A 1 81 ? -13.930 -11.337 23.643 1.00 91.88 81 ALA A N 1
ATOM 649 C CA . ALA A 1 81 ? -14.027 -12.543 22.828 1.00 91.88 81 ALA A CA 1
ATOM 650 C C . ALA A 1 81 ? -13.835 -12.241 21.332 1.00 91.88 81 ALA A C 1
ATOM 652 O O . ALA A 1 81 ? -13.193 -13.019 20.632 1.00 91.88 81 ALA A O 1
ATOM 653 N N . GLY A 1 82 ? -14.336 -11.101 20.847 1.00 90.38 82 GLY A N 1
ATOM 654 C CA . GLY A 1 82 ? -14.146 -10.657 19.466 1.00 90.38 82 GLY A CA 1
ATOM 655 C C . GLY A 1 82 ? -12.709 -10.229 19.147 1.00 90.38 82 GLY A C 1
ATOM 656 O O . GLY A 1 82 ? -12.254 -10.440 18.027 1.00 90.38 82 GLY A O 1
ATOM 657 N N . ILE A 1 83 ? -11.982 -9.660 20.115 1.00 89.19 83 ILE A N 1
ATOM 658 C CA . ILE A 1 83 ? -10.568 -9.267 19.950 1.00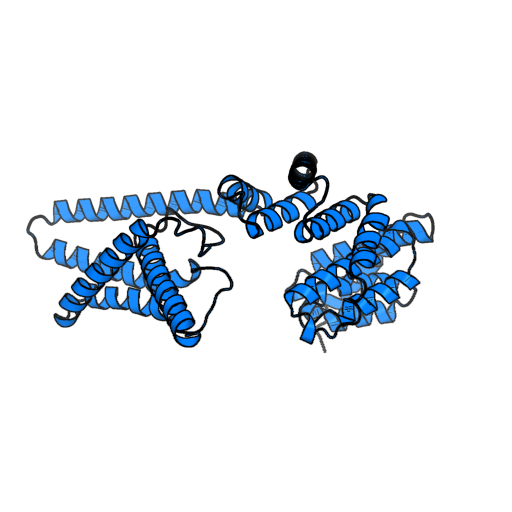 89.19 83 ILE A CA 1
ATOM 659 C C . ILE A 1 83 ? -9.626 -10.468 20.122 1.00 89.19 83 ILE A C 1
ATOM 661 O O . ILE A 1 83 ? -8.538 -10.487 19.551 1.00 89.19 83 ILE A O 1
ATOM 665 N N . PHE A 1 84 ? -10.037 -11.501 20.861 1.00 87.44 84 PHE A N 1
ATOM 666 C CA . PHE A 1 84 ? -9.213 -12.675 21.166 1.00 87.44 84 PHE A CA 1
ATOM 667 C C . PHE A 1 84 ? -8.457 -13.282 19.960 1.00 87.44 84 PHE A C 1
ATOM 669 O O . PHE A 1 84 ? -7.254 -13.529 20.097 1.00 87.44 84 PHE A O 1
ATOM 676 N N . PRO A 1 85 ? -9.065 -13.465 18.764 1.00 84.50 85 PRO A N 1
ATOM 677 C CA . PRO A 1 85 ? -8.370 -14.028 17.603 1.00 84.50 85 PRO A CA 1
ATOM 678 C C . PRO A 1 85 ? -7.179 -13.195 17.115 1.00 84.50 85 PRO A C 1
ATOM 680 O O . PRO A 1 85 ? -6.246 -13.744 16.534 1.00 84.50 85 PRO A O 1
ATOM 683 N N . VAL A 1 86 ? -7.202 -11.880 17.350 1.00 81.12 86 VAL A N 1
ATOM 684 C CA . VAL A 1 86 ? -6.212 -10.925 16.828 1.00 81.12 86 VAL A CA 1
ATOM 685 C C . VAL A 1 86 ? -5.194 -10.475 17.872 1.00 81.12 86 VAL A C 1
ATOM 687 O O . VAL A 1 86 ? -4.304 -9.691 17.559 1.00 81.12 86 VAL A O 1
ATOM 690 N N . LEU A 1 87 ? -5.255 -11.030 19.088 1.00 77.75 87 LEU A N 1
ATOM 691 C CA . LEU A 1 87 ? -4.235 -10.825 20.122 1.00 77.75 87 LEU A CA 1
ATOM 692 C C . LEU A 1 87 ? -2.903 -11.522 19.807 1.00 77.75 87 LEU A C 1
ATOM 694 O O . LEU A 1 87 ? -1.958 -11.370 20.567 1.00 77.75 87 LEU A O 1
ATOM 698 N N . GLY A 1 88 ? -2.807 -12.289 18.715 1.00 69.88 88 GLY A N 1
ATOM 699 C CA . GLY A 1 88 ? -1.610 -13.061 18.361 1.00 69.88 88 GLY A CA 1
ATOM 700 C C . GLY A 1 88 ? -1.521 -14.429 19.048 1.00 69.88 88 GLY A C 1
ATOM 701 O O . GLY A 1 88 ? -0.460 -15.054 19.023 1.00 69.88 88 GLY A O 1
ATOM 702 N N . ILE A 1 89 ? -2.618 -14.887 19.668 1.00 66.31 89 ILE A N 1
ATOM 703 C CA . ILE A 1 89 ? -2.770 -16.250 20.212 1.00 66.31 89 ILE A CA 1
ATOM 704 C C . ILE A 1 89 ? -2.997 -17.242 19.063 1.00 66.31 89 ILE A C 1
ATOM 706 O O . ILE A 1 89 ? -2.396 -18.313 19.028 1.00 66.31 89 ILE A O 1
ATOM 710 N N . LEU A 1 90 ? -3.816 -16.849 18.083 1.00 60.69 90 LEU A N 1
ATOM 711 C CA . LEU A 1 90 ? -3.842 -17.469 16.763 1.00 60.69 90 LEU A CA 1
ATOM 712 C C . LEU A 1 90 ? -2.779 -16.771 15.911 1.00 60.69 90 LEU A C 1
ATOM 714 O O . LEU A 1 90 ? -2.663 -15.547 15.949 1.00 60.69 90 LEU A O 1
ATOM 718 N N . SER A 1 91 ? -1.980 -17.529 15.158 1.00 53.00 91 SER A N 1
ATOM 719 C CA . SER A 1 91 ? -0.823 -17.033 14.396 1.00 53.00 91 SER A CA 1
ATOM 720 C C . SER A 1 91 ? -1.196 -16.201 13.159 1.00 53.00 91 SER A C 1
ATOM 722 O O . SER A 1 91 ? -0.567 -16.320 12.109 1.00 53.00 91 SER A O 1
ATOM 724 N N . ILE A 1 92 ? -2.205 -15.340 13.263 1.00 56.50 92 ILE A N 1
ATOM 725 C CA . ILE A 1 92 ? -2.510 -14.299 12.285 1.00 56.50 92 ILE A CA 1
ATOM 726 C C . ILE A 1 92 ? -1.529 -13.150 12.553 1.00 56.50 92 ILE A C 1
ATOM 728 O O . ILE A 1 92 ? -1.896 -12.099 13.067 1.00 56.50 92 ILE A O 1
ATOM 732 N N . ARG A 1 93 ? -0.234 -13.369 12.297 1.00 53.91 93 ARG A N 1
ATOM 733 C CA . ARG A 1 93 ? 0.764 -12.297 12.391 1.00 53.91 93 ARG A CA 1
ATOM 734 C C . ARG A 1 93 ? 0.606 -11.394 11.173 1.00 53.91 93 ARG A C 1
ATOM 736 O O . ARG A 1 93 ? 0.958 -11.781 10.061 1.00 53.91 93 ARG A O 1
ATOM 743 N N . LEU A 1 94 ? 0.057 -10.202 11.381 1.00 52.72 94 LEU A N 1
ATOM 744 C CA . LEU A 1 94 ? -0.022 -9.164 10.360 1.00 52.72 94 LEU A CA 1
ATOM 745 C C . LEU A 1 94 ? 1.318 -8.438 10.242 1.00 52.72 94 LEU A C 1
ATOM 747 O O . LEU A 1 94 ? 1.448 -7.332 10.748 1.00 52.72 94 LEU A O 1
ATOM 751 N N . ALA A 1 95 ? 2.302 -9.044 9.575 1.00 53.09 95 ALA A N 1
ATOM 752 C CA . ALA A 1 95 ? 3.593 -8.396 9.300 1.00 53.09 95 ALA A CA 1
ATOM 753 C C . ALA A 1 95 ? 4.181 -7.668 10.544 1.00 53.09 95 ALA A C 1
ATOM 755 O O . ALA A 1 95 ? 3.948 -8.092 11.677 1.00 53.09 95 ALA A O 1
ATOM 756 N N . ASP A 1 96 ? 4.922 -6.575 10.350 1.00 61.31 96 ASP A N 1
ATOM 757 C CA . ASP A 1 96 ? 5.480 -5.732 11.419 1.00 61.31 96 ASP A CA 1
ATOM 758 C C . ASP A 1 96 ? 4.440 -4.740 11.992 1.00 61.31 96 ASP A C 1
ATOM 760 O O . ASP A 1 96 ? 4.701 -3.545 12.132 1.00 61.31 96 ASP A O 1
ATOM 764 N N . THR A 1 97 ? 3.218 -5.205 12.285 1.00 69.81 97 THR A N 1
ATOM 765 C CA . THR A 1 97 ? 2.155 -4.373 12.882 1.00 69.81 97 THR A CA 1
ATOM 766 C C . THR A 1 97 ? 1.605 -4.995 14.158 1.00 69.81 97 THR A C 1
ATOM 768 O O . THR A 1 97 ? 1.532 -6.217 14.289 1.00 69.81 97 THR A O 1
ATOM 771 N N . ILE A 1 98 ? 1.220 -4.156 15.123 1.00 73.31 98 ILE A N 1
ATOM 772 C CA . ILE A 1 98 ? 0.610 -4.633 16.374 1.00 73.31 98 ILE A CA 1
ATOM 773 C C . ILE A 1 98 ? -0.856 -5.044 16.191 1.00 73.31 98 ILE A C 1
ATOM 775 O O . ILE A 1 98 ? -1.357 -5.932 16.882 1.00 73.31 98 ILE A O 1
ATOM 779 N N . GLY A 1 99 ? -1.547 -4.413 15.248 1.0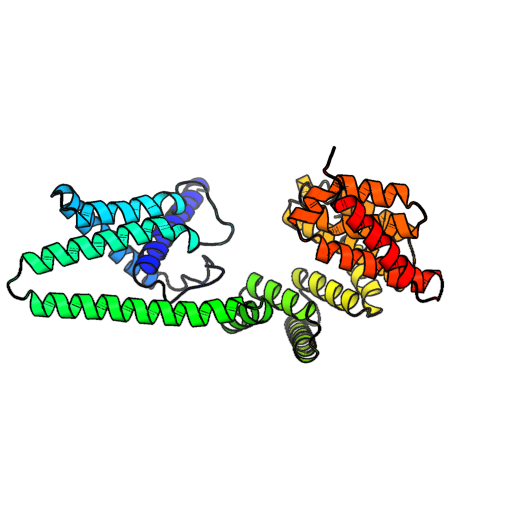0 76.50 99 GLY A N 1
ATOM 780 C CA . GLY A 1 99 ? -2.957 -4.631 14.992 1.00 76.50 99 GLY A CA 1
ATOM 781 C C . GLY A 1 99 ? -3.456 -3.787 13.829 1.00 76.50 99 GLY A C 1
ATOM 782 O O . GLY A 1 99 ? -2.719 -2.979 13.266 1.00 76.50 99 GLY A O 1
ATOM 783 N N . ALA A 1 100 ? -4.717 -3.995 13.465 1.00 79.12 100 ALA A N 1
ATOM 784 C CA . ALA A 1 100 ? -5.390 -3.210 12.438 1.00 79.12 100 ALA A CA 1
ATOM 785 C C . ALA A 1 100 ? -6.836 -2.931 12.850 1.00 79.12 100 ALA A C 1
ATOM 787 O O . ALA A 1 100 ? -7.526 -3.808 13.379 1.00 79.12 100 ALA A O 1
ATOM 788 N N . GLU A 1 101 ? -7.324 -1.732 12.548 1.00 82.56 101 GLU A N 1
ATOM 789 C CA . GLU A 1 101 ? -8.656 -1.264 12.939 1.00 82.56 101 GLU A CA 1
ATOM 790 C C . GLU A 1 101 ? -9.773 -2.112 12.328 1.00 82.56 101 GLU A C 1
ATOM 792 O O . GLU A 1 101 ? -10.831 -2.279 12.930 1.00 82.56 101 GLU A O 1
ATOM 797 N N . ARG A 1 102 ? -9.521 -2.742 11.172 1.00 83.38 102 ARG A N 1
ATOM 798 C CA . ARG A 1 102 ? -10.473 -3.652 10.508 1.00 83.38 102 ARG A CA 1
ATOM 799 C C . ARG A 1 102 ? -10.907 -4.845 11.363 1.00 83.38 102 ARG A C 1
ATOM 801 O O . ARG A 1 102 ? -11.929 -5.459 11.079 1.00 83.38 102 ARG A O 1
ATOM 808 N N . PHE A 1 103 ? -10.153 -5.192 12.403 1.00 86.44 103 PHE A N 1
ATOM 809 C CA . PHE A 1 103 ? -10.530 -6.269 13.319 1.00 86.44 103 PHE A CA 1
ATOM 810 C C . PHE A 1 103 ? -11.470 -5.818 14.437 1.00 86.44 103 PHE A C 1
ATOM 812 O O . PHE A 1 103 ? -12.030 -6.654 15.140 1.00 86.44 103 PHE A O 1
ATOM 819 N N . MET A 1 104 ? -11.691 -4.511 14.576 1.00 88.88 104 MET A N 1
ATOM 820 C CA . MET A 1 104 ? -12.521 -3.939 15.631 1.00 88.88 104 MET A CA 1
ATOM 821 C C . MET A 1 104 ? -14.008 -3.888 15.285 1.00 88.88 104 MET A C 1
ATOM 823 O O . MET A 1 104 ? -14.801 -3.610 16.176 1.00 88.88 104 MET A O 1
ATOM 827 N N . TYR A 1 105 ? -14.430 -4.199 14.052 1.00 90.00 105 TYR A N 1
ATOM 828 C CA . TYR A 1 105 ? -15.840 -4.079 13.656 1.00 90.00 105 TYR A CA 1
ATOM 829 C C . TYR A 1 105 ? -16.795 -4.858 14.572 1.00 90.00 105 TYR A C 1
ATOM 831 O O . TYR A 1 105 ? -17.697 -4.268 15.163 1.00 90.00 105 TYR A O 1
ATOM 839 N N . LEU A 1 106 ? -16.579 -6.167 14.741 1.00 91.62 106 LEU A N 1
ATOM 840 C CA . LEU A 1 106 ? -17.410 -6.990 15.624 1.00 91.62 106 LEU A CA 1
ATOM 841 C C . LEU A 1 106 ? -17.236 -6.621 17.114 1.00 91.62 106 LEU A C 1
ATOM 843 O O . LEU A 1 106 ? -18.254 -6.430 17.785 1.00 91.62 106 LEU A O 1
ATOM 847 N N . PRO A 1 107 ? -16.003 -6.470 17.645 1.00 93.50 107 PRO A N 1
ATOM 848 C CA . PRO A 1 107 ? -15.798 -5.994 19.011 1.00 93.50 107 PRO A CA 1
ATOM 849 C C . PRO A 1 107 ? -16.548 -4.697 19.328 1.00 93.50 107 PRO A C 1
ATOM 851 O O . PRO A 1 107 ? -17.242 -4.623 20.340 1.00 93.50 107 PRO A O 1
ATOM 854 N N . LEU A 1 108 ? -16.465 -3.688 18.459 1.00 92.25 108 LEU A N 1
ATOM 855 C CA . LEU A 1 108 ? -17.105 -2.389 18.671 1.00 92.25 108 LEU A CA 1
ATOM 856 C C . LEU A 1 108 ? -18.629 -2.489 18.699 1.00 92.25 108 LEU A C 1
ATOM 858 O O . LEU A 1 108 ? -19.256 -1.799 19.498 1.00 92.25 108 LEU A O 1
ATOM 862 N N . VAL A 1 109 ? -19.234 -3.374 17.899 1.00 94.25 109 VAL A N 1
ATOM 863 C CA . VAL A 1 109 ? -20.679 -3.645 1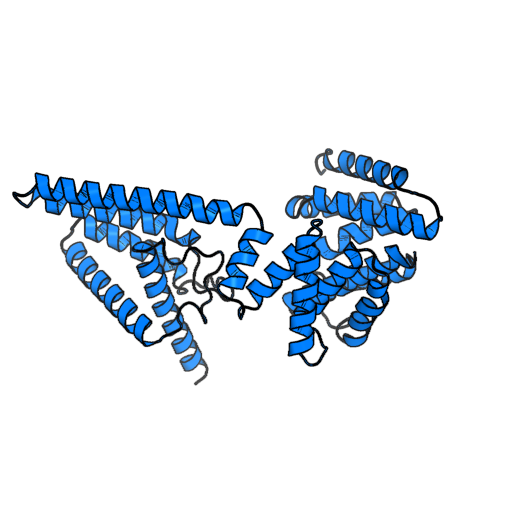7.984 1.00 94.25 109 VAL A CA 1
ATOM 864 C C . VAL A 1 109 ? -21.039 -4.190 19.367 1.00 94.25 109 VAL A C 1
ATOM 866 O O . VAL A 1 109 ? -21.974 -3.696 19.996 1.00 94.25 109 VAL A O 1
ATOM 869 N N . MET A 1 110 ? -20.275 -5.160 19.878 1.00 95.56 110 MET A N 1
ATOM 870 C CA . MET A 1 110 ? -20.500 -5.716 21.218 1.00 95.56 110 MET A CA 1
ATOM 871 C C . MET A 1 110 ? -20.327 -4.656 22.314 1.00 95.56 110 MET A C 1
ATOM 873 O O . MET A 1 110 ? -21.149 -4.571 23.225 1.00 95.56 110 MET A O 1
ATOM 877 N N . LEU A 1 111 ? -19.307 -3.801 22.195 1.00 93.62 111 LEU A N 1
ATOM 878 C CA . LEU A 1 111 ? -19.051 -2.706 23.130 1.00 93.62 111 LEU A CA 1
ATOM 879 C C . LEU A 1 111 ? -20.154 -1.637 23.101 1.00 93.62 111 LEU A C 1
ATOM 881 O O . LEU A 1 111 ? -20.556 -1.134 24.152 1.00 93.62 111 LEU A O 1
ATOM 885 N N . ALA A 1 112 ? -20.680 -1.309 21.920 1.00 93.00 112 ALA A N 1
ATOM 886 C CA . ALA A 1 112 ? -21.785 -0.368 21.766 1.00 93.00 112 ALA A CA 1
ATOM 887 C C . ALA A 1 112 ? -23.070 -0.912 22.409 1.00 93.00 112 ALA A C 1
ATOM 889 O O . ALA A 1 112 ? -23.715 -0.212 23.191 1.00 93.00 112 ALA A O 1
ATOM 890 N N . LEU A 1 113 ? -23.402 -2.183 22.156 1.00 95.19 113 LEU A N 1
ATOM 891 C CA . LEU A 1 113 ? -24.544 -2.850 22.789 1.00 95.19 113 LEU A CA 1
ATOM 892 C C . LEU A 1 113 ? -24.385 -2.929 24.313 1.00 95.19 113 LEU A C 1
ATOM 894 O O . LEU A 1 113 ? -25.336 -2.641 25.040 1.00 95.19 113 LEU A O 1
ATOM 898 N N . ALA A 1 114 ? -23.187 -3.266 24.805 1.00 95.31 114 ALA A N 1
ATOM 899 C CA . ALA A 1 114 ? -22.884 -3.291 26.235 1.00 95.31 114 ALA A CA 1
ATOM 900 C C . ALA A 1 114 ? -23.097 -1.913 26.881 1.00 95.31 114 ALA A C 1
ATOM 902 O O . ALA A 1 114 ? -23.712 -1.813 27.942 1.00 95.31 114 ALA A O 1
ATOM 903 N N . SER A 1 115 ? -22.646 -0.852 26.208 1.00 92.88 115 SER A N 1
ATOM 904 C CA . SER A 1 115 ? -22.763 0.532 26.678 1.00 92.88 115 SER A CA 1
ATOM 905 C C . SER A 1 115 ? -24.223 0.988 26.762 1.00 92.88 115 SER A C 1
ATOM 907 O O . SER A 1 115 ? -24.621 1.596 27.756 1.00 92.88 115 SER A O 1
ATOM 909 N N . VAL A 1 116 ? -25.050 0.646 25.766 1.00 93.75 116 VAL A N 1
ATOM 910 C CA . VAL A 1 116 ? -26.498 0.926 25.785 1.00 93.75 116 VAL A CA 1
ATOM 911 C C . VAL A 1 116 ? -27.199 0.128 26.885 1.00 93.75 116 VAL A C 1
ATOM 913 O O . VAL A 1 116 ? -27.997 0.694 27.629 1.00 93.75 116 VAL A O 1
ATOM 916 N N . ALA A 1 117 ? -26.887 -1.162 27.037 1.00 95.00 117 ALA A N 1
ATOM 917 C CA . ALA A 1 117 ? -27.471 -1.998 28.086 1.00 95.00 117 ALA A CA 1
ATOM 918 C C . ALA A 1 117 ? -27.141 -1.469 29.494 1.00 95.00 117 ALA A C 1
ATOM 920 O O . ALA A 1 117 ? -28.036 -1.360 30.332 1.00 95.00 117 ALA A O 1
ATOM 921 N N . LEU A 1 118 ? -25.883 -1.076 29.731 1.00 94.06 118 LEU A N 1
ATOM 922 C CA . LEU A 1 118 ? -25.448 -0.475 30.994 1.00 94.06 118 LEU A CA 1
ATOM 923 C C . LEU A 1 118 ? -26.162 0.859 31.250 1.00 94.06 118 LEU A C 1
ATOM 925 O O . LEU A 1 118 ? -26.623 1.119 32.360 1.00 94.06 118 LEU A O 1
ATOM 929 N N . PHE A 1 119 ? -26.284 1.695 30.218 1.00 93.94 119 PHE A N 1
ATOM 930 C CA . PHE A 1 119 ? -26.989 2.970 30.304 1.00 93.94 119 PHE A CA 1
ATOM 931 C C . PHE A 1 119 ? -28.463 2.796 30.696 1.00 93.94 119 PHE A C 1
ATOM 933 O O . PHE A 1 119 ? -28.940 3.507 31.581 1.00 93.94 119 PHE A O 1
ATOM 940 N N . LEU A 1 120 ? -29.174 1.851 30.072 1.00 92.31 120 LEU A N 1
ATOM 941 C CA . LEU A 1 120 ? -30.577 1.570 30.387 1.00 92.31 120 LEU A CA 1
ATOM 942 C C . LEU A 1 120 ? -30.739 1.067 31.827 1.00 92.31 120 LEU A C 1
ATOM 944 O O . LEU A 1 120 ? -31.597 1.573 32.544 1.00 92.31 120 LEU A O 1
ATOM 948 N N . GLU A 1 121 ? -29.872 0.157 32.284 1.00 92.44 121 GLU A N 1
ATOM 949 C CA . GLU A 1 121 ? -29.908 -0.342 33.666 1.00 92.44 121 GLU A CA 1
ATOM 950 C C . GLU A 1 121 ? -29.689 0.785 34.689 1.00 92.44 121 GLU A C 1
ATOM 952 O O . GLU A 1 121 ? -30.435 0.898 35.663 1.00 92.44 121 GLU A O 1
ATOM 957 N N . ILE A 1 122 ? -28.696 1.655 34.463 1.00 92.00 122 ILE A N 1
ATOM 958 C CA . ILE A 1 122 ? -28.423 2.799 35.346 1.00 92.00 122 ILE A CA 1
ATOM 959 C C . ILE A 1 122 ? -29.600 3.780 35.326 1.00 92.00 122 ILE A C 1
ATOM 961 O O . ILE A 1 122 ? -30.053 4.218 36.384 1.00 92.00 122 ILE A O 1
ATOM 965 N N . ARG A 1 123 ? -30.117 4.124 34.142 1.00 92.69 123 ARG A N 1
ATOM 966 C CA . ARG A 1 123 ? -31.252 5.041 34.006 1.00 92.69 123 ARG A CA 1
ATOM 967 C C . ARG A 1 123 ? -32.460 4.523 34.778 1.00 92.69 123 ARG A C 1
ATOM 969 O O . ARG A 1 123 ? -33.028 5.273 35.560 1.00 92.69 123 ARG A O 1
ATOM 976 N N . ASP A 1 124 ? -32.826 3.261 34.594 1.00 90.88 124 ASP A N 1
ATOM 977 C CA . ASP A 1 124 ? -34.065 2.715 35.150 1.00 90.88 124 ASP A CA 1
ATOM 978 C C . ASP A 1 124 ? -33.969 2.483 36.671 1.00 90.88 124 ASP A C 1
ATOM 980 O O . ASP A 1 124 ? -34.978 2.548 37.372 1.00 90.88 124 ASP A O 1
ATOM 984 N N . LYS A 1 125 ? -32.755 2.288 37.207 1.00 92.19 125 LYS A N 1
ATOM 985 C CA . LYS A 1 125 ? -32.511 2.041 38.637 1.00 92.19 125 LYS A CA 1
ATOM 986 C C . LYS A 1 125 ? -32.527 3.297 39.514 1.00 92.19 125 LYS A C 1
ATOM 988 O O . LYS A 1 125 ? -32.864 3.201 40.694 1.00 92.19 125 LYS A O 1
ATOM 993 N N . TYR A 1 126 ? -32.126 4.454 38.987 1.00 90.00 126 TYR A N 1
ATOM 994 C CA . TYR A 1 126 ? -31.967 5.678 39.781 1.00 90.00 126 TYR A CA 1
ATOM 995 C C . TYR A 1 126 ? -33.076 6.706 39.494 1.00 90.00 126 TYR A C 1
ATOM 997 O O . TYR A 1 126 ? -33.479 6.882 38.347 1.00 90.00 126 TYR A O 1
ATOM 1005 N N . PRO A 1 127 ? -33.526 7.484 40.500 1.00 88.81 127 PRO A N 1
ATOM 1006 C CA . PRO A 1 127 ? -34.610 8.465 40.337 1.00 88.81 127 PRO A CA 1
ATOM 1007 C C . PRO A 1 127 ? -34.234 9.684 39.469 1.00 88.81 127 PRO A C 1
ATOM 1009 O O . PRO A 1 127 ? -35.075 10.527 39.173 1.00 88.81 127 PRO A O 1
ATOM 1012 N N . LEU A 1 128 ? -32.977 9.789 39.027 1.00 91.44 128 LEU A N 1
ATOM 1013 C CA . LEU A 1 128 ? -32.430 10.900 38.235 1.00 91.44 128 LEU A CA 1
ATOM 1014 C C . LEU A 1 128 ? -32.552 10.671 36.714 1.00 91.44 128 LEU A C 1
ATOM 1016 O O . LEU A 1 128 ? -31.724 11.154 35.939 1.00 91.44 128 LEU A O 1
ATOM 1020 N N . GLN A 1 129 ? -33.586 9.951 36.272 1.00 89.62 129 GLN A N 1
ATOM 1021 C CA . GLN A 1 129 ? -33.765 9.485 34.887 1.00 89.62 129 GLN A CA 1
ATOM 1022 C C . GLN A 1 129 ? -33.574 10.575 33.829 1.00 89.62 129 GLN A C 1
ATOM 1024 O O . GLN A 1 129 ? -32.935 10.340 32.803 1.00 89.62 129 GLN A O 1
ATOM 1029 N N . ARG A 1 130 ? -34.097 11.783 34.077 1.00 91.12 130 ARG A N 1
ATOM 1030 C CA . ARG A 1 130 ? -33.993 12.911 33.141 1.00 91.12 130 ARG A CA 1
ATOM 1031 C C . ARG A 1 130 ? -32.551 13.392 32.971 1.00 91.12 130 ARG A C 1
ATOM 1033 O O . ARG A 1 130 ? -32.131 13.634 31.845 1.00 91.12 130 ARG A O 1
ATOM 1040 N N . ILE A 1 131 ? -31.796 13.495 34.066 1.00 92.56 131 ILE A N 1
ATOM 1041 C CA . ILE A 1 131 ? -30.386 13.915 34.034 1.00 92.56 131 ILE A CA 1
ATOM 1042 C C . ILE A 1 131 ? -29.545 12.840 33.347 1.00 92.56 131 ILE A C 1
ATOM 1044 O O . ILE A 1 131 ? -28.781 13.156 32.441 1.00 92.56 131 ILE A O 1
ATOM 1048 N N . ILE A 1 132 ? -29.753 11.570 33.707 1.00 91.94 132 ILE A N 1
ATOM 1049 C CA . ILE A 1 132 ? -29.062 10.436 33.081 1.00 91.94 132 ILE A CA 1
ATOM 1050 C C . ILE A 1 132 ? -29.353 10.408 31.575 1.00 91.94 132 ILE A C 1
ATOM 1052 O O . ILE A 1 132 ? -28.431 10.275 30.780 1.00 91.94 132 ILE A O 1
ATOM 1056 N N . SER A 1 133 ? -30.606 10.625 31.166 1.00 91.69 133 SER A N 1
ATOM 1057 C CA . SER A 1 133 ? -30.989 10.660 29.748 1.00 91.69 133 SER A CA 1
ATOM 1058 C C . SER A 1 133 ? -30.327 11.800 28.978 1.00 91.69 133 SER A C 1
ATOM 1060 O O . SER A 1 133 ? -29.849 11.583 27.867 1.00 91.69 133 SER A O 1
ATOM 1062 N N . LEU A 1 134 ? -30.242 12.994 29.573 1.00 94.38 134 LEU A N 1
ATOM 1063 C CA . LEU A 1 134 ? -29.524 14.125 28.982 1.00 94.38 134 LEU A CA 1
ATOM 1064 C C . LEU A 1 134 ? -28.024 13.843 28.861 1.00 94.38 134 LEU A C 1
ATOM 1066 O O . LEU A 1 134 ? -27.440 14.135 27.822 1.00 94.38 134 LEU A O 1
ATOM 1070 N N . MET A 1 135 ? -27.408 13.232 29.877 1.00 92.31 135 MET A N 1
ATOM 1071 C CA . MET A 1 135 ? -26.003 12.819 29.818 1.00 92.31 135 MET A CA 1
ATOM 1072 C C . MET A 1 135 ? -25.769 11.768 28.731 1.00 92.31 135 MET A C 1
ATOM 1074 O O . MET A 1 135 ? -24.830 11.903 27.953 1.00 92.31 135 MET A O 1
ATOM 1078 N N . GLY A 1 136 ? -26.637 10.758 28.631 1.00 91.75 136 GLY A N 1
ATOM 1079 C CA . GLY A 1 136 ? -26.563 9.740 27.583 1.00 91.75 136 GLY A CA 1
ATOM 1080 C C . GLY A 1 136 ? -26.683 10.344 26.186 1.00 91.75 136 GLY A C 1
ATOM 1081 O O . GLY A 1 136 ? -25.873 10.039 25.314 1.00 91.75 136 GLY A O 1
ATOM 1082 N N . ALA A 1 137 ? -27.632 11.263 25.990 1.00 92.38 137 ALA A N 1
ATOM 1083 C CA . ALA A 1 137 ? -27.789 11.993 24.735 1.00 92.38 137 ALA A CA 1
ATOM 1084 C C . ALA A 1 137 ? -26.571 12.876 24.420 1.00 92.38 137 ALA A C 1
ATOM 1086 O O . ALA A 1 137 ? -26.130 12.911 23.274 1.00 92.38 137 ALA A O 1
ATOM 1087 N N . ALA A 1 138 ? -25.996 13.550 25.420 1.00 94.50 138 ALA A N 1
ATOM 1088 C CA . ALA A 1 138 ? -24.800 14.371 25.249 1.00 94.50 138 ALA A CA 1
ATOM 1089 C C . ALA A 1 138 ? -23.574 13.529 24.868 1.00 94.50 138 ALA A C 1
ATOM 1091 O O . ALA A 1 138 ? -22.848 13.894 23.945 1.00 94.50 138 ALA A O 1
ATOM 1092 N N . VAL A 1 139 ? -23.366 12.382 25.525 1.00 91.88 139 VAL A N 1
ATOM 1093 C CA . VAL A 1 139 ? -22.274 11.451 25.201 1.00 91.88 139 VAL A CA 1
ATOM 1094 C C . VAL A 1 139 ? -22.460 10.871 23.801 1.00 91.88 139 VAL A C 1
ATOM 1096 O O . VAL A 1 139 ? -21.530 10.923 23.001 1.00 91.88 139 VAL A O 1
ATOM 1099 N N . ALA A 1 140 ? -23.656 10.380 23.467 1.00 91.31 140 ALA A N 1
ATOM 1100 C CA . ALA A 1 140 ? -23.941 9.820 22.146 1.00 91.31 140 ALA A CA 1
ATOM 1101 C C . ALA A 1 140 ? -23.825 10.873 21.031 1.00 91.31 140 ALA A C 1
ATOM 1103 O O . ALA A 1 140 ? -23.211 10.616 19.997 1.00 91.31 140 ALA A O 1
ATOM 1104 N N . GLY A 1 141 ? -24.367 12.074 21.251 1.00 94.50 141 GLY A N 1
ATOM 1105 C CA . GLY A 1 141 ? -24.276 13.190 20.313 1.00 94.50 141 GLY A CA 1
ATOM 1106 C C . GLY A 1 141 ? -22.837 13.664 20.116 1.00 94.50 141 GLY A C 1
ATOM 1107 O O . GLY A 1 141 ? -22.394 13.813 18.981 1.00 94.50 141 GLY A O 1
ATOM 1108 N N . GLY A 1 142 ? -22.077 13.825 21.203 1.00 93.56 142 GLY A N 1
ATOM 1109 C CA . GLY A 1 142 ? -20.655 14.165 21.144 1.00 93.56 142 GLY A CA 1
ATOM 1110 C C . GLY A 1 142 ? -19.840 13.105 20.403 1.00 93.56 142 GLY A C 1
ATOM 1111 O O . GLY A 1 142 ? -19.036 13.442 19.537 1.00 93.56 142 GLY A O 1
ATOM 1112 N N . TRP A 1 143 ? -20.103 11.824 20.670 1.00 91.44 143 TRP A N 1
ATOM 1113 C CA . TRP A 1 143 ? -19.459 10.714 19.970 1.00 91.44 143 TRP A CA 1
ATOM 1114 C C . TRP A 1 143 ? -19.761 10.714 18.470 1.00 91.44 143 TRP A C 1
ATOM 1116 O O . TRP A 1 143 ? -18.860 10.509 17.655 1.00 91.44 143 TRP A O 1
ATOM 1126 N N . LEU A 1 144 ? -21.013 10.981 18.089 1.00 92.50 144 LEU A N 1
ATOM 1127 C CA . LEU A 1 144 ? -21.426 11.079 16.691 1.00 92.50 144 LEU A CA 1
ATOM 1128 C C . LEU A 1 144 ? -20.742 12.256 15.987 1.00 92.50 144 LEU A C 1
ATOM 1130 O O . LEU A 1 144 ? -20.221 12.082 14.890 1.00 92.50 144 LEU A O 1
ATOM 1134 N N . VAL A 1 145 ? -20.668 13.425 16.630 1.00 94.38 145 VAL A N 1
ATOM 1135 C CA . VAL A 1 145 ? -19.956 14.592 16.086 1.00 94.38 145 VAL A CA 1
ATOM 1136 C C . VAL A 1 145 ? -18.469 14.290 15.897 1.00 94.38 145 VAL A C 1
ATOM 1138 O O . VAL A 1 145 ? -17.938 14.542 14.818 1.00 94.38 145 VAL A O 1
ATOM 1141 N N . LEU A 1 146 ? -17.802 13.695 16.892 1.00 92.19 146 LEU A N 1
ATOM 1142 C CA . LEU A 1 146 ? -16.395 13.293 16.772 1.00 92.19 146 LEU A CA 1
ATOM 1143 C C . LEU A 1 146 ? -16.187 12.269 15.652 1.00 92.19 146 LEU A C 1
ATOM 1145 O O . LEU A 1 146 ? -15.250 12.401 14.868 1.00 92.19 146 LEU A O 1
ATOM 1149 N N . SER A 1 147 ? -17.090 11.296 15.524 1.00 89.62 147 SER A N 1
ATOM 1150 C CA . SER A 1 147 ? -17.038 10.289 14.459 1.00 89.62 147 SER A CA 1
ATOM 1151 C C . SER A 1 147 ? -17.193 10.914 13.076 1.00 89.62 147 SER A C 1
ATOM 1153 O O . SER A 1 147 ? -16.458 10.552 12.161 1.00 89.62 147 SER A O 1
ATOM 1155 N N . LEU A 1 148 ? -18.100 11.881 12.916 1.00 92.44 148 LEU A N 1
ATOM 1156 C CA . LEU A 1 148 ? -18.270 12.615 11.662 1.00 92.44 148 LEU A CA 1
ATOM 1157 C C . LEU A 1 148 ? -17.040 13.464 11.332 1.00 92.44 148 LEU A C 1
ATOM 1159 O O . LEU A 1 148 ? -16.572 13.430 10.197 1.00 92.44 148 LEU A O 1
ATOM 1163 N N . LEU A 1 149 ? -16.488 14.179 12.318 1.00 91.94 149 LEU A N 1
ATOM 1164 C CA . LEU A 1 149 ? -15.279 14.986 12.143 1.00 91.94 149 LEU A CA 1
ATOM 1165 C C . LEU A 1 149 ? -14.089 14.128 11.718 1.00 91.94 149 LEU A C 1
ATOM 1167 O O . LEU A 1 149 ? -13.419 14.456 10.744 1.00 91.94 149 LEU A O 1
ATOM 1171 N N . VAL A 1 150 ? -13.853 13.015 12.413 1.00 89.00 150 VAL A N 1
ATOM 1172 C CA . VAL A 1 150 ? -12.755 12.099 12.095 1.00 89.00 150 VAL A CA 1
ATOM 1173 C C . VAL A 1 150 ? -12.974 11.417 10.749 1.00 89.00 150 VAL A C 1
ATOM 1175 O O . VAL A 1 150 ? -12.043 11.310 9.960 1.00 89.00 150 VAL A O 1
ATOM 1178 N N . THR A 1 151 ? -14.204 11.017 10.432 1.00 89.00 151 THR A N 1
ATOM 1179 C CA . THR A 1 151 ? -14.518 10.465 9.108 1.00 89.00 151 THR A CA 1
ATOM 1180 C C . THR A 1 151 ? -14.213 11.486 8.016 1.00 89.00 151 THR A C 1
ATOM 1182 O O . THR A 1 151 ? -13.552 11.152 7.037 1.00 89.00 151 THR A O 1
ATOM 1185 N N . TYR A 1 152 ? -14.624 12.742 8.190 1.00 90.50 152 TYR A N 1
ATOM 1186 C CA . TYR A 1 152 ? -14.358 13.814 7.234 1.00 90.50 152 TYR A CA 1
ATOM 1187 C C . TYR A 1 152 ? -12.856 14.085 7.054 1.00 90.50 152 TYR A C 1
ATOM 1189 O O . TYR A 1 152 ? -12.379 14.182 5.923 1.00 90.50 152 TYR A O 1
ATOM 1197 N N . THR A 1 153 ? -12.086 14.161 8.145 1.00 86.50 153 THR A N 1
ATOM 1198 C CA . THR A 1 153 ? -10.639 14.414 8.063 1.00 86.50 153 THR A CA 1
ATOM 1199 C C . THR A 1 153 ? -9.884 13.232 7.460 1.00 86.50 153 THR A C 1
ATOM 1201 O O . THR A 1 153 ? -9.068 13.429 6.562 1.00 86.50 153 THR A O 1
ATOM 1204 N N . VAL A 1 154 ? -10.177 12.004 7.895 1.00 84.25 154 VAL A N 1
ATOM 1205 C CA . VAL A 1 154 ? -9.485 10.793 7.433 1.00 84.25 154 VAL A CA 1
ATOM 1206 C C . VAL A 1 154 ? -9.822 10.487 5.975 1.00 84.25 154 VAL A C 1
ATOM 1208 O O . VAL A 1 154 ? -8.913 10.251 5.184 1.00 84.25 154 VAL A O 1
ATOM 1211 N N . THR A 1 155 ? -11.096 10.548 5.574 1.00 85.81 155 THR A N 1
ATOM 1212 C CA . THR A 1 155 ? -11.482 10.279 4.173 1.00 85.81 155 THR A CA 1
ATOM 1213 C C . THR A 1 155 ? -10.878 11.292 3.201 1.00 85.81 155 THR A C 1
ATOM 1215 O O . THR A 1 155 ? -10.423 10.903 2.129 1.00 85.81 155 THR A O 1
ATOM 1218 N N . SER A 1 156 ? -10.771 12.563 3.601 1.00 86.06 156 SER A N 1
ATOM 1219 C CA . SER A 1 156 ? -10.081 13.599 2.821 1.00 86.06 156 SER A CA 1
ATOM 1220 C C . SER A 1 156 ? -8.583 13.307 2.641 1.00 86.06 156 SER A C 1
ATOM 1222 O O . SER A 1 156 ? -8.022 13.524 1.565 1.00 86.06 156 SER A O 1
ATOM 1224 N N . MET A 1 157 ? -7.920 12.746 3.660 1.00 81.75 157 MET A N 1
ATOM 1225 C CA . MET A 1 157 ? -6.521 12.308 3.543 1.00 81.75 157 MET A CA 1
ATOM 1226 C C . MET A 1 157 ? -6.366 11.078 2.640 1.00 81.75 157 MET A C 1
ATOM 1228 O O . MET A 1 157 ? -5.359 10.959 1.945 1.00 81.75 157 MET A O 1
ATOM 1232 N N . TRP A 1 158 ? -7.350 10.175 2.639 1.00 83.44 158 TRP A N 1
ATOM 1233 C CA . TRP A 1 158 ? -7.330 8.924 1.869 1.00 83.44 158 TRP A CA 1
ATOM 1234 C C . TRP A 1 158 ? -7.705 9.112 0.394 1.00 83.44 158 TRP A C 1
ATOM 1236 O O . TRP A 1 158 ? -7.532 8.190 -0.399 1.00 83.44 158 TRP A O 1
ATOM 1246 N N . GLU A 1 159 ? -8.171 10.302 0.008 1.00 86.06 159 GLU A N 1
ATOM 1247 C CA . GLU A 1 159 ? -8.523 10.648 -1.374 1.00 86.06 159 GLU A CA 1
ATOM 1248 C C . GLU A 1 159 ? -7.343 10.471 -2.346 1.00 86.06 159 GLU A C 1
ATOM 1250 O O . GLU A 1 159 ? -7.526 10.118 -3.509 1.00 86.06 159 GLU A O 1
ATOM 1255 N N . SER A 1 160 ? -6.115 10.708 -1.876 1.00 86.94 160 SER A N 1
ATOM 1256 C CA . SER A 1 160 ? -4.904 10.621 -2.689 1.00 86.94 160 SER A CA 1
ATOM 1257 C C . SER A 1 160 ? -3.769 9.984 -1.904 1.00 86.94 160 SER A C 1
ATOM 1259 O O . SER A 1 160 ? -3.484 10.380 -0.774 1.00 86.94 160 SER A O 1
ATOM 1261 N N . GLY A 1 161 ? -3.045 9.060 -2.546 1.00 86.44 161 GLY A N 1
ATOM 1262 C CA . GLY A 1 161 ? -1.836 8.473 -1.967 1.00 86.44 161 GLY A CA 1
ATOM 1263 C C . GLY A 1 161 ? -0.798 9.533 -1.584 1.00 86.44 161 GLY A C 1
ATOM 1264 O O . GLY A 1 161 ? -0.177 9.432 -0.532 1.00 86.44 161 GLY A O 1
ATOM 1265 N N . VAL A 1 162 ? -0.665 10.614 -2.361 1.00 89.62 162 VAL A N 1
ATOM 1266 C CA . VAL A 1 162 ? 0.256 11.712 -2.021 1.00 89.62 162 VAL A CA 1
ATOM 1267 C C . VAL A 1 162 ? -0.171 12.397 -0.722 1.00 89.62 162 VAL A C 1
ATOM 1269 O O . VAL A 1 162 ? 0.664 12.585 0.161 1.00 89.62 162 VAL A O 1
ATOM 1272 N N . LYS A 1 163 ? -1.461 12.734 -0.566 1.00 89.69 163 LYS A N 1
ATOM 1273 C CA . LYS A 1 163 ? -1.983 13.356 0.665 1.00 89.69 163 LYS A CA 1
ATOM 1274 C C . LYS A 1 163 ? -1.755 12.439 1.866 1.00 89.69 163 LYS A C 1
ATOM 1276 O O . LYS A 1 163 ? -1.133 12.867 2.838 1.00 89.69 163 LYS A O 1
ATOM 1281 N N . LEU A 1 164 ? -2.161 11.175 1.750 1.00 89.44 164 LEU A N 1
ATOM 1282 C CA . LEU A 1 164 ? -2.033 10.170 2.801 1.00 89.44 164 LEU A CA 1
ATOM 1283 C C . LEU A 1 164 ? -0.592 10.026 3.299 1.00 89.44 164 LEU A C 1
ATOM 1285 O O . LEU A 1 164 ? -0.317 10.157 4.494 1.00 89.44 164 LEU A O 1
ATOM 1289 N N . TRP A 1 165 ? 0.336 9.776 2.377 1.00 91.19 165 TRP A N 1
ATOM 1290 C CA . TRP A 1 165 ? 1.718 9.484 2.737 1.00 91.19 165 TRP A CA 1
ATOM 1291 C C . TRP A 1 165 ? 2.518 10.739 3.078 1.00 91.19 165 TRP A C 1
ATOM 1293 O O . TRP A 1 165 ? 3.426 10.655 3.899 1.00 91.19 165 TRP A O 1
ATOM 1303 N N . SER A 1 166 ? 2.154 11.910 2.543 1.00 90.19 166 SER A N 1
ATOM 1304 C CA . SER A 1 166 ? 2.748 13.182 2.977 1.00 90.19 166 SER A CA 1
ATOM 1305 C C . SER A 1 166 ? 2.410 13.500 4.436 1.00 90.19 166 SER A C 1
ATOM 1307 O O . SER A 1 166 ? 3.298 13.879 5.197 1.00 90.19 166 SER A O 1
ATOM 1309 N N . TRP A 1 167 ? 1.159 13.280 4.852 1.00 88.06 167 TRP A N 1
ATOM 1310 C CA . TRP A 1 167 ? 0.727 13.472 6.236 1.00 88.06 167 TRP A CA 1
ATOM 1311 C C . TRP A 1 167 ? 1.410 12.484 7.193 1.00 88.06 167 TRP A C 1
ATOM 1313 O O . TRP A 1 167 ? 1.930 12.883 8.240 1.00 88.06 167 TRP A O 1
ATOM 1323 N N . GLN A 1 168 ? 1.474 11.204 6.814 1.00 86.12 168 GLN A N 1
ATOM 1324 C CA . GLN A 1 168 ? 2.181 10.189 7.597 1.00 86.12 168 GLN A CA 1
ATOM 1325 C C . GLN A 1 168 ? 3.679 10.491 7.701 1.00 86.12 168 GLN A C 1
ATOM 1327 O O . GLN A 1 168 ? 4.234 10.400 8.791 1.00 86.12 168 GLN A O 1
ATOM 1332 N N . TYR A 1 169 ? 4.329 10.919 6.615 1.00 89.56 169 TYR A N 1
ATOM 1333 C CA . TYR A 1 169 ? 5.755 11.256 6.629 1.00 89.56 169 TYR A CA 1
ATOM 1334 C C . TYR A 1 169 ? 6.063 12.482 7.496 1.00 89.56 169 TYR A C 1
ATOM 1336 O O . TYR A 1 169 ? 7.077 12.501 8.187 1.00 89.56 169 TYR A O 1
ATOM 1344 N N . GLN A 1 170 ? 5.174 13.479 7.525 1.00 88.00 170 GLN A N 1
ATOM 1345 C CA . GLN A 1 170 ? 5.299 14.618 8.444 1.00 88.00 170 GLN A CA 1
ATOM 1346 C C . GLN A 1 170 ? 5.157 14.200 9.910 1.00 88.00 170 GLN A C 1
ATOM 1348 O O . GLN A 1 170 ? 5.838 14.748 10.773 1.00 88.00 170 GLN A O 1
ATOM 1353 N N . SER A 1 171 ? 4.280 13.234 10.184 1.00 83.31 171 SER A N 1
ATOM 1354 C CA . SER A 1 171 ? 4.010 12.757 11.542 1.00 83.31 171 SER A CA 1
ATOM 1355 C C . SER A 1 171 ? 5.074 11.778 12.049 1.00 83.31 171 SER A C 1
ATOM 1357 O O . SER A 1 171 ? 5.349 11.749 13.245 1.00 83.31 171 SER A O 1
ATOM 1359 N N . ARG A 1 172 ? 5.640 10.955 11.153 1.00 81.19 172 ARG A N 1
ATOM 1360 C CA . ARG A 1 172 ? 6.548 9.833 11.457 1.00 81.19 172 ARG A CA 1
ATOM 1361 C C . ARG A 1 172 ? 7.671 9.715 10.403 1.00 81.19 172 ARG A C 1
ATOM 1363 O O . ARG A 1 172 ? 7.698 8.742 9.641 1.00 81.19 172 ARG A O 1
ATOM 1370 N N . PRO A 1 173 ? 8.591 10.693 10.305 1.00 82.94 173 PRO A N 1
ATOM 1371 C CA . PRO A 1 173 ? 9.621 10.728 9.259 1.00 82.94 173 PRO A CA 1
ATOM 1372 C C . PRO A 1 173 ? 10.674 9.614 9.365 1.00 82.94 173 PRO A C 1
ATOM 1374 O O . PRO A 1 173 ? 11.345 9.300 8.384 1.00 82.94 173 PRO A O 1
ATOM 1377 N N . GLU A 1 174 ? 10.846 9.024 10.545 1.00 81.19 174 GLU A N 1
ATOM 1378 C CA . GLU A 1 174 ? 11.776 7.925 10.815 1.00 81.19 174 GLU A CA 1
ATOM 1379 C C . GLU A 1 174 ? 11.285 6.562 10.314 1.00 81.19 174 GLU A C 1
ATOM 1381 O O . GLU A 1 174 ? 12.085 5.634 10.177 1.00 81.19 174 GLU A O 1
ATOM 1386 N N . ASN A 1 175 ? 9.987 6.420 10.025 1.00 80.94 175 ASN A N 1
ATOM 1387 C CA . ASN A 1 175 ? 9.436 5.149 9.584 1.00 80.94 175 ASN A CA 1
ATOM 1388 C C . ASN A 1 175 ? 9.793 4.889 8.110 1.00 80.94 175 ASN A C 1
ATOM 1390 O O . ASN A 1 175 ? 9.329 5.574 7.195 1.00 80.94 175 ASN A O 1
ATOM 1394 N N . GLN A 1 176 ? 10.604 3.856 7.874 1.00 82.25 176 GLN A N 1
ATOM 1395 C CA . GLN A 1 176 ? 11.099 3.525 6.539 1.00 82.25 176 GLN A CA 1
ATOM 1396 C C . GLN A 1 176 ? 9.972 3.158 5.566 1.00 82.25 176 GLN A C 1
ATOM 1398 O O . GLN A 1 176 ? 10.032 3.539 4.400 1.00 82.25 176 GLN A O 1
ATOM 1403 N N . MET A 1 177 ? 8.925 2.462 6.015 1.00 82.12 177 MET A N 1
ATOM 1404 C CA . MET A 1 177 ? 7.789 2.117 5.156 1.00 82.12 177 MET A CA 1
ATOM 1405 C C . MET A 1 177 ? 7.004 3.366 4.743 1.00 82.12 177 MET A C 1
ATOM 1407 O O . MET A 1 177 ? 6.626 3.490 3.576 1.00 82.12 177 MET A O 1
ATOM 1411 N N . VAL A 1 178 ? 6.805 4.307 5.668 1.00 86.94 178 VAL A N 1
ATOM 1412 C CA . VAL A 1 178 ? 6.167 5.599 5.378 1.00 86.94 178 VAL A CA 1
ATOM 1413 C C . VAL A 1 178 ? 6.984 6.382 4.354 1.00 86.94 178 VAL A C 1
ATOM 1415 O O . VAL A 1 178 ? 6.428 6.829 3.351 1.00 86.94 178 VAL A O 1
ATOM 1418 N N . LEU A 1 179 ? 8.304 6.483 4.551 1.00 88.81 179 LEU A N 1
ATOM 1419 C CA . LEU A 1 179 ? 9.204 7.136 3.598 1.00 88.81 179 LEU A CA 1
ATOM 1420 C C . LEU A 1 179 ? 9.112 6.492 2.209 1.00 88.81 179 LEU A C 1
ATOM 1422 O O . LEU A 1 179 ? 8.970 7.191 1.210 1.00 88.81 179 LEU A O 1
ATOM 1426 N N . MET A 1 180 ? 9.164 5.162 2.136 1.00 88.88 180 MET A N 1
ATOM 1427 C CA . MET A 1 180 ? 9.124 4.434 0.867 1.00 88.88 180 MET A CA 1
ATOM 1428 C C . MET A 1 180 ? 7.822 4.676 0.103 1.00 88.88 180 MET A C 1
ATOM 1430 O O . MET A 1 180 ? 7.861 4.994 -1.085 1.00 88.88 180 MET A O 1
ATOM 1434 N N . ASN A 1 181 ? 6.673 4.580 0.773 1.00 89.88 181 ASN A N 1
ATOM 1435 C CA . ASN A 1 181 ? 5.391 4.849 0.125 1.00 89.88 181 ASN A CA 1
ATOM 1436 C C . ASN A 1 181 ? 5.263 6.323 -0.284 1.00 89.88 181 ASN A C 1
ATOM 1438 O O . ASN A 1 181 ? 4.818 6.613 -1.394 1.00 89.88 181 ASN A O 1
ATOM 1442 N N . TYR A 1 182 ? 5.718 7.252 0.561 1.00 92.94 182 TYR A N 1
ATOM 1443 C CA . TYR A 1 182 ? 5.741 8.674 0.228 1.00 92.94 182 TYR A CA 1
ATOM 1444 C C . TYR A 1 182 ? 6.548 8.945 -1.048 1.00 92.94 182 TYR A C 1
ATOM 1446 O O . TYR A 1 182 ? 6.037 9.570 -1.977 1.00 92.94 182 TYR A O 1
ATOM 1454 N N . LEU A 1 183 ? 7.761 8.395 -1.147 1.00 94.00 183 LEU A N 1
ATOM 1455 C CA . LEU A 1 183 ? 8.619 8.556 -2.320 1.00 94.00 183 LEU A CA 1
ATOM 1456 C C . LEU A 1 183 ? 8.022 7.933 -3.591 1.00 94.00 183 LEU A C 1
ATOM 1458 O O . LEU A 1 183 ? 8.121 8.548 -4.647 1.00 94.00 183 LEU A O 1
ATOM 1462 N N . VAL A 1 184 ? 7.375 6.762 -3.512 1.00 91.12 184 VAL A N 1
ATOM 1463 C CA . VAL A 1 184 ? 6.691 6.137 -4.667 1.00 91.12 184 VAL A CA 1
ATOM 1464 C C . VAL A 1 184 ? 5.557 7.018 -5.196 1.00 91.12 184 VAL A C 1
ATOM 1466 O O . VAL A 1 184 ? 5.376 7.161 -6.409 1.00 91.12 184 VAL A O 1
ATOM 1469 N N . HIS A 1 185 ? 4.772 7.619 -4.303 1.00 90.88 185 HIS A N 1
ATOM 1470 C CA . HIS A 1 185 ? 3.669 8.485 -4.711 1.00 90.88 185 HIS A CA 1
ATOM 1471 C C . HIS A 1 185 ? 4.146 9.837 -5.244 1.00 90.88 185 HIS A C 1
ATOM 1473 O O . HIS A 1 185 ? 3.535 10.369 -6.169 1.00 90.88 185 HIS A O 1
ATOM 1479 N N . LEU A 1 186 ? 5.251 10.373 -4.720 1.00 92.62 186 LEU A N 1
ATOM 1480 C CA . LEU A 1 186 ? 5.871 11.562 -5.296 1.00 92.62 186 LEU A CA 1
ATOM 1481 C C . LEU A 1 186 ? 6.478 11.281 -6.679 1.00 92.62 186 LEU A C 1
ATOM 1483 O O . LEU A 1 186 ? 6.231 12.045 -7.609 1.00 92.62 186 LEU A O 1
ATOM 1487 N N . SER A 1 187 ? 7.219 10.179 -6.841 1.00 90.44 187 SER A N 1
ATOM 1488 C CA . SER A 1 187 ? 7.924 9.867 -8.093 1.00 90.44 187 SER A CA 1
ATOM 1489 C C . SER A 1 187 ? 6.995 9.542 -9.262 1.00 90.44 187 SER A C 1
ATOM 1491 O O . SER A 1 187 ? 7.350 9.768 -10.417 1.00 90.44 187 SER A O 1
ATOM 1493 N N . SER A 1 188 ? 5.804 9.017 -8.970 1.00 83.38 188 SER A N 1
ATOM 1494 C CA . SER A 1 188 ? 4.782 8.698 -9.973 1.00 83.38 188 SER A CA 1
ATOM 1495 C C . SER A 1 188 ? 3.874 9.881 -10.329 1.00 83.38 188 SER A C 1
ATOM 1497 O O . SER A 1 188 ? 3.066 9.771 -11.257 1.00 83.38 188 SER A O 1
ATOM 1499 N N . SER A 1 189 ? 4.000 11.012 -9.627 1.00 83.44 189 SER A N 1
ATOM 1500 C CA . SER A 1 189 ? 3.206 12.206 -9.905 1.00 83.44 189 SER A CA 1
ATOM 1501 C C . SER A 1 189 ? 3.650 12.904 -11.193 1.00 83.44 189 SER A C 1
ATOM 1503 O O . SER A 1 189 ? 4.829 12.949 -11.545 1.00 83.44 189 SER A O 1
ATOM 1505 N N . ARG A 1 190 ? 2.680 13.485 -11.904 1.00 81.56 190 ARG A N 1
ATOM 1506 C CA . ARG A 1 190 ? 2.918 14.337 -13.082 1.00 81.56 190 ARG A CA 1
ATOM 1507 C C . ARG A 1 190 ? 2.888 15.828 -12.753 1.00 81.56 190 ARG A C 1
ATOM 1509 O O . ARG A 1 190 ? 3.093 16.643 -13.646 1.00 81.56 190 ARG A O 1
ATOM 1516 N N . GLU A 1 191 ? 2.602 16.181 -11.505 1.00 89.38 191 GLU A N 1
ATOM 1517 C CA . GLU A 1 191 ? 2.552 17.570 -11.061 1.00 89.38 191 GLU A CA 1
ATOM 1518 C C . GLU A 1 191 ? 3.975 18.096 -10.802 1.00 89.38 191 GLU A C 1
ATOM 1520 O O . GLU A 1 191 ? 4.680 17.515 -9.968 1.00 89.38 191 GLU A O 1
ATOM 1525 N N . PRO A 1 192 ? 4.398 19.206 -11.442 1.00 90.44 192 PRO A N 1
ATOM 1526 C CA . PRO A 1 192 ? 5.760 19.734 -11.304 1.00 90.44 192 PRO A CA 1
ATOM 1527 C C . PRO A 1 192 ? 6.167 20.047 -9.858 1.00 90.44 192 PRO A C 1
ATOM 1529 O O . PRO A 1 192 ? 7.325 19.897 -9.475 1.00 90.44 192 PRO A O 1
ATOM 1532 N N . GLU A 1 193 ? 5.214 20.465 -9.020 1.00 92.44 193 GLU A N 1
ATOM 1533 C CA . GLU A 1 193 ? 5.482 20.754 -7.609 1.00 92.44 193 GLU A CA 1
ATOM 1534 C C . GLU A 1 193 ? 5.822 19.496 -6.801 1.00 92.44 193 GLU A C 1
ATOM 1536 O O . GLU A 1 193 ? 6.676 19.537 -5.913 1.00 92.44 193 GLU A O 1
ATOM 1541 N N . LEU A 1 194 ? 5.158 18.374 -7.091 1.00 91.81 194 LEU A N 1
ATOM 1542 C CA . LEU A 1 194 ? 5.385 17.100 -6.407 1.00 91.81 194 LEU A CA 1
ATOM 1543 C C . LEU A 1 194 ? 6.680 16.437 -6.877 1.00 91.81 194 LEU A C 1
ATOM 1545 O O . LEU A 1 194 ? 7.404 15.865 -6.066 1.00 91.81 194 LEU A O 1
ATOM 1549 N N . GLU A 1 195 ? 7.001 16.589 -8.157 1.00 91.06 195 GLU A N 1
ATOM 1550 C CA . GLU A 1 195 ? 8.290 16.205 -8.724 1.00 91.06 195 GLU A CA 1
ATOM 1551 C C . GLU A 1 195 ? 9.444 16.945 -8.044 1.00 91.06 195 GLU A C 1
ATOM 1553 O O . GLU A 1 195 ? 10.357 16.317 -7.514 1.00 91.06 195 GLU A O 1
ATOM 1558 N N . LYS A 1 196 ? 9.352 18.272 -7.929 1.00 93.19 196 LYS A N 1
ATOM 1559 C CA . LYS A 1 196 ? 10.366 19.055 -7.218 1.00 93.19 196 LYS A CA 1
ATOM 1560 C C . LYS A 1 196 ? 10.518 18.613 -5.757 1.00 93.19 196 LYS A C 1
ATOM 1562 O O . LYS A 1 196 ? 11.627 18.574 -5.229 1.00 93.19 196 LYS A O 1
ATOM 1567 N N . LYS A 1 197 ? 9.416 18.256 -5.083 1.00 94.31 197 LYS A N 1
ATOM 1568 C CA . LYS A 1 197 ? 9.468 17.698 -3.718 1.00 94.31 197 LYS A CA 1
ATOM 1569 C C . LYS A 1 197 ? 10.187 16.349 -3.668 1.00 94.31 197 LYS A C 1
ATOM 1571 O O . LYS A 1 197 ? 10.899 16.103 -2.698 1.00 94.31 197 LYS A O 1
ATOM 1576 N N . PHE A 1 198 ? 10.011 15.496 -4.678 1.00 95.06 198 PHE A N 1
ATOM 1577 C CA . PHE A 1 198 ? 10.741 14.232 -4.782 1.00 95.06 198 PHE A CA 1
ATOM 1578 C C . PHE A 1 198 ? 12.250 14.477 -4.853 1.00 95.06 198 PHE A C 1
ATOM 1580 O O . PHE A 1 198 ? 12.993 13.915 -4.052 1.00 95.06 198 PHE A O 1
ATOM 1587 N N . GLU A 1 199 ? 12.689 15.354 -5.756 1.00 94.00 199 GLU A N 1
ATOM 1588 C CA . GLU A 1 199 ? 14.108 15.672 -5.955 1.00 94.00 199 GLU A CA 1
ATOM 1589 C C . GLU A 1 199 ? 14.753 16.220 -4.676 1.00 94.00 199 GLU A C 1
ATOM 1591 O O . GLU A 1 199 ? 15.786 15.711 -4.241 1.00 94.00 199 GLU A O 1
ATOM 1596 N N . ILE A 1 200 ? 14.086 17.160 -3.997 1.00 95.06 200 ILE A N 1
ATOM 1597 C CA . ILE A 1 200 ? 14.555 17.723 -2.720 1.00 95.06 200 ILE A CA 1
ATOM 1598 C C . ILE A 1 200 ? 14.728 16.632 -1.650 1.00 95.06 200 ILE A C 1
ATOM 1600 O O . ILE A 1 200 ? 15.719 16.623 -0.915 1.00 95.06 200 ILE A O 1
ATOM 1604 N N . GLU A 1 201 ? 13.775 15.703 -1.522 1.00 94.44 201 GLU A N 1
ATOM 1605 C CA . GLU A 1 201 ? 13.894 14.625 -0.533 1.00 94.44 201 GLU A CA 1
ATOM 1606 C C . GLU A 1 201 ? 14.991 13.618 -0.911 1.00 94.44 201 GLU A C 1
ATOM 1608 O O . GLU A 1 201 ? 15.705 13.145 -0.025 1.00 94.44 201 GLU A O 1
ATOM 1613 N N . ILE A 1 202 ? 15.202 13.340 -2.201 1.00 95.19 202 ILE A N 1
ATOM 1614 C CA . ILE A 1 202 ? 16.323 12.515 -2.676 1.00 95.19 202 ILE A CA 1
ATOM 1615 C C . ILE A 1 202 ? 17.671 13.157 -2.324 1.00 95.19 202 ILE A C 1
ATOM 1617 O O . ILE A 1 202 ? 18.523 12.486 -1.735 1.00 95.19 202 ILE A O 1
ATOM 1621 N N . GLU A 1 203 ? 17.857 14.451 -2.587 1.00 94.44 203 GLU A N 1
ATOM 1622 C CA . GLU A 1 203 ? 19.078 15.194 -2.233 1.00 94.44 203 GLU A CA 1
ATOM 1623 C C . GLU A 1 203 ? 19.329 15.203 -0.716 1.00 94.44 203 GLU A C 1
ATOM 1625 O O . GLU A 1 203 ? 20.449 14.997 -0.229 1.00 94.44 203 GLU A O 1
ATOM 1630 N N . LYS A 1 204 ? 18.268 15.378 0.074 1.00 93.44 204 LYS A N 1
ATOM 1631 C CA . LYS A 1 204 ? 18.321 15.313 1.540 1.00 93.44 204 LYS A CA 1
ATOM 1632 C C . LYS A 1 204 ? 18.721 13.925 2.043 1.00 93.44 204 LYS A C 1
ATOM 1634 O O . LYS A 1 204 ? 19.486 13.815 3.002 1.00 93.44 204 LYS A O 1
ATOM 1639 N N . ILE A 1 205 ? 18.237 12.856 1.414 1.00 93.00 205 ILE A N 1
ATOM 1640 C CA . ILE A 1 205 ? 18.637 11.486 1.757 1.00 93.00 205 ILE A CA 1
ATOM 1641 C C . ILE A 1 205 ? 20.099 11.248 1.370 1.00 93.00 205 ILE A C 1
ATOM 1643 O O . ILE A 1 205 ? 20.852 10.708 2.182 1.00 93.00 205 ILE A O 1
ATOM 1647 N N . GLN A 1 206 ? 20.525 11.671 0.178 1.00 92.31 206 GLN A N 1
ATOM 1648 C CA . GLN A 1 206 ? 21.910 11.530 -0.279 1.00 92.31 206 GLN A CA 1
ATOM 1649 C C . GLN A 1 206 ? 22.889 12.271 0.634 1.00 92.31 206 GLN A C 1
ATOM 1651 O O . GLN A 1 206 ? 23.869 11.681 1.089 1.00 92.31 206 GLN A O 1
ATOM 1656 N N . SER A 1 207 ? 22.613 13.536 0.956 1.00 92.56 207 SER A N 1
ATOM 1657 C CA . SER A 1 207 ? 23.470 14.355 1.825 1.00 92.56 207 SER A CA 1
ATOM 1658 C C . SER A 1 207 ? 23.643 13.742 3.219 1.00 92.56 207 SER A C 1
ATOM 1660 O O . SER A 1 207 ? 24.761 13.681 3.731 1.00 92.56 207 SER A O 1
ATOM 1662 N N . ARG A 1 208 ? 22.574 13.182 3.802 1.00 90.75 208 ARG A N 1
ATOM 1663 C CA . ARG A 1 208 ? 22.636 12.447 5.080 1.00 90.75 208 ARG A CA 1
ATOM 1664 C C . ARG A 1 208 ? 23.445 11.150 4.997 1.00 90.75 208 ARG A C 1
ATOM 1666 O O . ARG A 1 208 ? 24.051 10.745 5.984 1.00 90.75 208 ARG A O 1
ATOM 1673 N N . ASN A 1 209 ? 23.487 10.516 3.829 1.00 89.75 209 ASN A N 1
ATOM 1674 C CA . ASN A 1 209 ? 24.123 9.217 3.601 1.00 89.75 209 ASN A CA 1
ATOM 1675 C C . ASN A 1 209 ? 25.444 9.328 2.816 1.00 89.75 209 ASN A C 1
ATOM 1677 O O . ASN A 1 209 ? 25.795 8.437 2.041 1.00 89.75 209 ASN A O 1
ATOM 1681 N N . ARG A 1 210 ? 26.206 10.414 3.024 1.00 89.25 210 ARG A N 1
ATOM 1682 C CA . ARG A 1 210 ? 27.536 10.638 2.411 1.00 89.25 210 ARG A CA 1
ATOM 1683 C C . ARG A 1 210 ? 27.517 10.556 0.876 1.00 89.25 210 ARG A C 1
ATOM 1685 O O . ARG A 1 210 ? 28.414 9.977 0.267 1.00 89.25 210 ARG A O 1
ATOM 1692 N N . GLY A 1 211 ? 26.468 11.096 0.264 1.00 85.44 211 GLY A N 1
ATOM 1693 C CA . GLY A 1 211 ? 26.267 11.111 -1.185 1.00 85.44 211 GLY A CA 1
ATOM 1694 C C . GLY A 1 211 ? 25.705 9.812 -1.767 1.00 85.44 211 GLY A C 1
ATOM 1695 O O . GLY A 1 211 ? 25.668 9.669 -2.983 1.00 85.44 211 GLY A O 1
ATOM 1696 N N . ARG A 1 212 ? 25.277 8.847 -0.941 1.00 85.19 212 ARG A N 1
ATOM 1697 C CA . ARG A 1 212 ? 24.725 7.565 -1.412 1.00 85.19 212 ARG A CA 1
ATOM 1698 C C . ARG A 1 212 ? 23.243 7.454 -1.092 1.00 85.19 212 ARG A C 1
ATOM 1700 O O . ARG A 1 212 ? 22.805 7.855 -0.023 1.00 85.19 212 ARG A O 1
ATOM 1707 N N . LEU A 1 213 ? 22.469 6.855 -1.990 1.00 89.56 213 LEU A N 1
ATOM 1708 C CA . LEU A 1 213 ? 21.091 6.473 -1.683 1.00 89.56 213 LEU A CA 1
ATOM 1709 C C . LEU A 1 213 ? 21.062 5.108 -0.983 1.00 89.56 213 LEU A C 1
ATOM 1711 O O . LEU A 1 213 ? 21.769 4.201 -1.427 1.00 89.56 213 LEU A O 1
ATOM 1715 N N . PRO A 1 214 ? 20.249 4.919 0.073 1.00 87.19 214 PRO A N 1
ATOM 1716 C CA . PRO A 1 214 ? 19.953 3.595 0.609 1.00 87.19 214 PRO A CA 1
ATOM 1717 C C . PRO A 1 214 ? 19.376 2.686 -0.475 1.00 87.19 214 PRO A C 1
ATOM 1719 O O . PRO A 1 214 ? 18.627 3.148 -1.338 1.00 87.19 214 PRO A O 1
ATOM 1722 N N . MET A 1 215 ? 19.693 1.393 -0.423 1.00 77.62 215 MET A N 1
ATOM 1723 C CA . MET A 1 215 ? 19.339 0.431 -1.472 1.00 77.62 215 MET A CA 1
ATOM 1724 C C . MET A 1 215 ? 17.830 0.392 -1.762 1.00 77.62 215 MET A C 1
ATOM 1726 O O . MET A 1 215 ? 17.408 0.137 -2.885 1.00 77.62 215 MET A O 1
ATOM 1730 N N . GLU A 1 216 ? 16.992 0.607 -0.752 1.00 78.88 216 GLU A N 1
ATOM 1731 C CA . GLU A 1 216 ? 15.535 0.657 -0.891 1.00 78.88 216 GLU A CA 1
ATOM 1732 C C . GLU A 1 216 ? 15.097 1.860 -1.735 1.00 78.88 216 GLU A C 1
ATOM 1734 O O . GLU A 1 216 ? 14.242 1.718 -2.604 1.00 78.88 216 GLU A O 1
ATOM 1739 N N . VAL A 1 217 ? 15.742 3.012 -1.550 1.00 90.00 217 VAL A N 1
ATOM 1740 C CA . VAL A 1 217 ? 15.433 4.257 -2.267 1.00 90.00 217 VAL A CA 1
ATOM 1741 C C . VAL A 1 217 ? 15.970 4.232 -3.699 1.00 90.00 217 VAL A C 1
ATOM 1743 O O . VAL A 1 217 ? 15.336 4.783 -4.597 1.00 90.00 217 VAL A O 1
ATOM 1746 N N . GLN A 1 218 ? 17.096 3.548 -3.938 1.00 90.25 218 GLN A N 1
ATOM 1747 C CA . GLN A 1 218 ? 17.705 3.431 -5.270 1.00 90.25 218 GLN A CA 1
ATOM 1748 C C . GLN A 1 218 ? 16.723 2.881 -6.317 1.00 90.25 218 GLN A C 1
ATOM 1750 O O . GLN A 1 218 ? 16.660 3.393 -7.431 1.00 90.25 218 GLN A O 1
ATOM 1755 N N . GLY A 1 219 ? 15.903 1.886 -5.954 1.00 87.75 219 GLY A N 1
ATOM 1756 C CA . GLY A 1 219 ? 14.890 1.334 -6.859 1.00 87.75 219 GLY A CA 1
ATOM 1757 C C . GLY A 1 219 ? 13.811 2.351 -7.250 1.00 87.75 219 GLY A C 1
ATOM 1758 O O . GLY A 1 219 ? 13.440 2.435 -8.418 1.00 87.75 219 GLY A O 1
ATOM 1759 N N . ILE A 1 220 ? 13.346 3.169 -6.297 1.00 91.31 220 ILE A N 1
ATOM 1760 C CA . ILE A 1 220 ? 12.359 4.228 -6.569 1.00 91.31 220 ILE A CA 1
ATOM 1761 C C . ILE A 1 220 ? 12.973 5.311 -7.457 1.00 91.31 220 ILE A C 1
ATOM 1763 O O . ILE A 1 220 ? 12.335 5.759 -8.407 1.00 91.31 220 ILE A O 1
ATOM 1767 N N . TYR A 1 221 ? 14.212 5.713 -7.169 1.00 93.50 221 TYR A N 1
ATOM 1768 C CA . TYR A 1 221 ? 14.920 6.708 -7.968 1.00 93.50 221 TYR A CA 1
ATOM 1769 C C . TYR A 1 221 ? 15.153 6.228 -9.407 1.00 93.50 221 TYR A C 1
ATOM 1771 O O . TYR A 1 221 ? 14.935 6.980 -10.351 1.00 93.50 221 TYR A O 1
ATOM 1779 N N . ALA A 1 222 ? 15.475 4.949 -9.604 1.00 92.00 222 ALA A N 1
ATOM 1780 C CA . ALA A 1 222 ? 15.582 4.375 -10.941 1.00 92.00 222 ALA A CA 1
ATOM 1781 C C . ALA A 1 222 ? 14.249 4.419 -11.715 1.00 92.00 222 ALA A C 1
ATOM 1783 O O . ALA A 1 222 ? 14.225 4.794 -12.887 1.00 92.00 222 ALA A O 1
ATOM 1784 N N . ILE A 1 223 ? 13.127 4.094 -11.058 1.00 89.69 223 ILE A N 1
ATOM 1785 C CA . ILE A 1 223 ? 11.782 4.200 -11.654 1.00 89.69 223 ILE A CA 1
ATOM 1786 C C . ILE A 1 223 ? 11.444 5.657 -11.995 1.00 89.69 223 ILE A C 1
ATOM 1788 O O . ILE A 1 223 ? 10.844 5.919 -13.039 1.00 89.69 223 ILE A O 1
ATOM 1792 N N . TYR A 1 224 ? 11.837 6.606 -11.142 1.00 92.69 224 TYR A N 1
ATOM 1793 C CA . TYR A 1 224 ? 11.684 8.037 -11.404 1.00 92.69 224 TYR A CA 1
ATOM 1794 C C . TYR A 1 224 ? 12.417 8.450 -12.687 1.00 92.69 224 TYR A C 1
ATOM 1796 O O . TYR A 1 224 ? 11.787 8.987 -13.599 1.00 92.69 224 TYR A O 1
ATOM 1804 N N . LEU A 1 225 ? 13.710 8.120 -12.801 1.00 93.00 225 LEU A N 1
ATOM 1805 C CA . LEU A 1 225 ? 14.517 8.429 -13.986 1.00 93.00 225 LEU A CA 1
ATOM 1806 C C . LEU A 1 225 ? 13.917 7.818 -15.261 1.00 93.00 225 LEU A C 1
ATOM 1808 O O . LEU A 1 225 ? 13.803 8.504 -16.278 1.00 93.00 225 LEU A O 1
ATOM 1812 N N . LEU A 1 226 ? 13.464 6.560 -15.194 1.00 90.19 226 LEU A N 1
ATOM 1813 C CA . LEU A 1 226 ? 12.772 5.886 -16.297 1.00 90.19 226 LEU A CA 1
ATOM 1814 C C . LEU A 1 226 ? 11.486 6.603 -16.710 1.00 90.19 226 LEU A C 1
ATOM 1816 O O . LEU A 1 226 ? 11.262 6.854 -17.892 1.00 90.19 226 LEU A O 1
ATOM 1820 N N . THR A 1 227 ? 10.644 6.952 -15.737 1.00 86.88 227 THR A N 1
ATOM 1821 C CA . THR A 1 227 ? 9.353 7.614 -15.983 1.00 86.88 227 THR A CA 1
ATOM 1822 C C . THR A 1 227 ? 9.548 8.978 -16.640 1.00 86.88 227 THR A C 1
ATOM 1824 O O . THR A 1 227 ? 8.757 9.375 -17.498 1.00 86.88 227 THR A O 1
ATOM 1827 N N . LYS A 1 228 ? 10.623 9.680 -16.270 1.00 87.75 228 LYS A N 1
ATOM 1828 C CA . LYS A 1 228 ? 11.021 10.966 -16.850 1.00 87.75 228 LYS A CA 1
ATOM 1829 C C . LYS A 1 228 ? 11.774 10.846 -18.166 1.00 87.75 228 LYS A C 1
ATOM 1831 O O . LYS A 1 228 ? 12.071 11.870 -18.768 1.00 87.75 228 LYS A O 1
ATOM 1836 N N . GLN A 1 229 ? 12.062 9.624 -18.614 1.00 86.75 229 GLN A N 1
ATOM 1837 C CA . GLN A 1 229 ? 12.895 9.366 -19.787 1.00 86.75 229 GLN A CA 1
ATOM 1838 C C . GLN A 1 229 ? 14.243 10.090 -19.687 1.00 86.75 229 GLN A C 1
ATOM 1840 O O . GLN A 1 229 ? 14.783 10.569 -20.681 1.00 86.75 229 GLN A O 1
ATOM 1845 N N . ASN A 1 230 ? 14.789 10.179 -18.472 1.00 91.00 230 ASN A N 1
ATOM 1846 C CA . ASN A 1 230 ? 16.115 10.729 -18.261 1.00 91.00 230 ASN A CA 1
ATOM 1847 C C . ASN A 1 230 ? 17.154 9.679 -18.705 1.00 91.00 230 ASN A C 1
ATOM 1849 O O . ASN A 1 230 ? 17.144 8.573 -18.155 1.00 91.00 230 ASN A O 1
ATOM 1853 N N . PRO A 1 231 ? 18.063 9.995 -19.650 1.00 90.31 231 PRO A N 1
ATOM 1854 C CA . PRO A 1 231 ? 19.105 9.073 -20.106 1.00 90.31 231 PRO A CA 1
ATOM 1855 C C . PRO A 1 231 ? 20.001 8.519 -18.989 1.00 90.31 231 PRO A C 1
ATOM 1857 O O . PRO A 1 231 ? 20.555 7.432 -19.140 1.00 90.31 231 PRO A O 1
ATOM 1860 N N . GLU A 1 232 ? 20.108 9.214 -17.850 1.00 93.62 232 GLU A N 1
ATOM 1861 C CA . GLU A 1 232 ? 20.813 8.735 -16.652 1.00 93.62 232 GLU A CA 1
ATOM 1862 C C . GLU A 1 232 ? 20.231 7.419 -16.100 1.00 93.62 232 GLU A C 1
ATOM 1864 O O . GLU A 1 232 ? 20.935 6.658 -15.434 1.00 93.62 232 GLU A O 1
ATOM 1869 N N . ALA A 1 233 ? 18.975 7.090 -16.427 1.00 93.62 233 ALA A N 1
ATOM 1870 C CA . ALA A 1 233 ? 18.336 5.848 -16.006 1.00 93.62 233 ALA A CA 1
ATOM 1871 C C . ALA A 1 233 ? 19.155 4.603 -16.380 1.00 93.62 233 ALA A C 1
ATOM 1873 O O . ALA A 1 233 ? 19.250 3.687 -15.565 1.00 93.62 233 ALA A O 1
ATOM 1874 N N . ILE A 1 234 ? 19.759 4.561 -17.578 1.00 93.75 234 ILE A N 1
ATOM 1875 C CA . ILE A 1 234 ? 20.533 3.396 -18.034 1.00 93.75 234 ILE A CA 1
ATOM 1876 C C . ILE A 1 234 ? 21.780 3.173 -17.177 1.00 93.75 234 ILE A C 1
ATOM 1878 O O . ILE A 1 234 ? 21.851 2.109 -16.561 1.00 93.75 234 ILE A O 1
ATOM 1882 N N . PRO A 1 235 ? 22.759 4.103 -17.109 1.00 94.75 235 PRO A N 1
ATOM 1883 C CA . PRO A 1 235 ? 23.971 3.868 -16.330 1.00 94.75 235 PRO A CA 1
ATOM 1884 C C . PRO A 1 235 ? 23.656 3.658 -14.845 1.00 94.75 235 PRO A C 1
ATOM 1886 O O . PRO A 1 235 ? 24.334 2.871 -14.185 1.00 94.75 235 PRO A O 1
ATOM 1889 N N . TYR A 1 236 ? 22.595 4.286 -14.326 1.00 93.75 236 TYR A N 1
ATOM 1890 C CA . TYR A 1 236 ? 22.146 4.061 -12.956 1.00 93.75 236 TYR A CA 1
ATOM 1891 C C . TYR A 1 236 ? 21.644 2.626 -12.736 1.00 93.75 236 TYR A C 1
ATOM 1893 O O . TYR A 1 236 ? 22.130 1.928 -11.846 1.00 93.75 236 TYR A O 1
ATOM 1901 N N . LEU A 1 237 ? 20.700 2.157 -13.562 1.00 93.94 237 LEU A N 1
ATOM 1902 C CA . LEU A 1 237 ? 20.159 0.795 -13.486 1.00 93.94 237 LEU A CA 1
ATOM 1903 C C . LEU A 1 237 ? 21.221 -0.263 -13.770 1.00 93.94 237 LEU A C 1
ATOM 1905 O O . LEU A 1 237 ? 21.257 -1.276 -13.077 1.00 93.94 237 LEU A O 1
ATOM 1909 N N . GLN A 1 238 ? 22.109 -0.013 -14.730 1.00 93.69 238 GLN A N 1
ATOM 1910 C CA . GLN A 1 238 ? 23.251 -0.875 -15.007 1.00 93.69 238 GLN A CA 1
ATOM 1911 C C . GLN A 1 238 ? 24.141 -1.006 -13.766 1.00 93.69 238 GLN A C 1
ATOM 1913 O O . GLN A 1 238 ? 24.445 -2.120 -13.351 1.00 93.69 238 GLN A O 1
ATOM 1918 N N . GLY A 1 239 ? 24.456 0.104 -13.092 1.00 91.69 239 GLY A N 1
ATOM 1919 C CA . GLY A 1 239 ? 25.193 0.078 -11.829 1.00 91.69 239 GLY A CA 1
ATOM 1920 C C . GLY A 1 239 ? 24.495 -0.740 -10.735 1.00 91.69 239 GLY A C 1
ATOM 1921 O O . GLY A 1 239 ? 25.164 -1.437 -9.973 1.00 91.69 239 GLY A O 1
ATOM 1922 N N . LEU A 1 240 ? 23.158 -0.714 -10.650 1.00 91.06 240 LEU A N 1
ATOM 1923 C CA . LEU A 1 240 ? 22.414 -1.584 -9.724 1.00 91.06 240 LEU A CA 1
ATOM 1924 C C . LEU A 1 240 ? 22.527 -3.064 -10.105 1.00 91.06 240 LEU A C 1
ATOM 1926 O O . LEU A 1 240 ? 22.629 -3.925 -9.222 1.00 91.06 240 LEU A O 1
ATOM 1930 N N . VAL A 1 241 ? 22.504 -3.354 -11.407 1.00 91.12 241 VAL A N 1
ATOM 1931 C CA . VAL A 1 241 ? 22.615 -4.714 -11.930 1.00 91.12 241 VAL A CA 1
ATOM 1932 C C . VAL A 1 241 ? 24.008 -5.295 -11.656 1.00 91.12 241 VAL A C 1
ATOM 1934 O O . VAL A 1 241 ? 24.130 -6.394 -11.106 1.00 91.12 241 VAL A O 1
ATOM 1937 N N . ASP A 1 242 ? 25.049 -4.521 -11.950 1.00 89.25 242 ASP A N 1
ATOM 1938 C CA . ASP A 1 242 ? 26.453 -4.911 -11.806 1.00 89.25 242 ASP A CA 1
ATOM 1939 C C . ASP A 1 242 ? 26.863 -5.067 -10.332 1.00 89.25 242 ASP A C 1
ATOM 1941 O O . ASP A 1 242 ? 27.609 -5.976 -9.974 1.00 89.25 242 ASP A O 1
ATOM 1945 N N . ASN A 1 243 ? 26.322 -4.242 -9.430 1.00 85.31 243 ASN A N 1
ATOM 1946 C CA . ASN A 1 243 ? 26.606 -4.353 -7.992 1.00 85.31 243 ASN A CA 1
ATOM 1947 C C . ASN A 1 243 ? 25.893 -5.527 -7.302 1.00 85.31 243 ASN A C 1
ATOM 1949 O O . ASN A 1 243 ? 26.183 -5.825 -6.143 1.00 85.31 243 ASN A O 1
ATOM 1953 N N . SER A 1 244 ? 24.968 -6.197 -7.990 1.00 82.31 244 SER A N 1
ATOM 1954 C CA . SER A 1 244 ? 24.233 -7.350 -7.454 1.00 82.31 244 SER A CA 1
ATOM 1955 C C . SER A 1 244 ? 24.683 -8.672 -8.099 1.00 82.31 244 SER A C 1
ATOM 1957 O O . SER A 1 244 ? 23.968 -9.675 -8.057 1.00 82.31 244 SER A O 1
ATOM 1959 N N . VAL A 1 245 ? 25.873 -8.694 -8.711 1.00 68.25 245 VAL A N 1
ATOM 1960 C CA . VAL A 1 245 ? 26.482 -9.899 -9.296 1.00 68.25 245 VAL A CA 1
ATOM 1961 C C . VAL A 1 245 ? 26.614 -11.002 -8.235 1.00 68.25 245 VAL A C 1
ATOM 1963 O O . VAL A 1 245 ? 27.071 -10.766 -7.119 1.00 68.25 245 VAL A O 1
ATOM 1966 N N . GLY A 1 246 ? 26.165 -12.214 -8.576 1.00 68.12 246 GLY A N 1
ATOM 1967 C CA . GLY A 1 246 ? 26.089 -13.366 -7.666 1.00 68.12 246 GLY A CA 1
ATOM 1968 C C . GLY A 1 246 ? 24.731 -13.559 -6.983 1.00 68.12 246 GLY A C 1
ATOM 1969 O O . GLY A 1 246 ? 24.502 -14.599 -6.370 1.00 68.12 246 GLY A O 1
ATOM 1970 N N . ILE A 1 247 ? 23.813 -12.596 -7.109 1.00 75.25 247 ILE A N 1
ATOM 1971 C CA . ILE A 1 247 ? 22.411 -12.744 -6.686 1.00 75.25 247 ILE A CA 1
ATOM 1972 C C . ILE A 1 247 ? 21.556 -13.326 -7.812 1.00 75.25 247 ILE A C 1
ATOM 1974 O O . ILE A 1 247 ? 20.620 -14.076 -7.554 1.00 75.25 247 ILE A O 1
ATOM 1978 N N . TRP A 1 248 ? 21.904 -13.012 -9.060 1.00 75.44 248 TRP A N 1
ATOM 1979 C CA . TRP A 1 248 ? 21.156 -13.415 -10.253 1.00 75.44 248 TRP A CA 1
ATOM 1980 C C . TRP A 1 248 ? 21.066 -14.930 -10.444 1.00 75.44 248 TRP A C 1
ATOM 1982 O O . TRP A 1 248 ? 20.064 -15.412 -10.964 1.00 75.44 248 TRP A O 1
ATOM 1992 N N . ASP A 1 249 ? 22.084 -15.657 -9.984 1.00 71.81 249 ASP A N 1
ATOM 1993 C CA . ASP A 1 249 ? 22.210 -17.107 -10.156 1.00 71.81 249 ASP A CA 1
ATOM 1994 C C . ASP A 1 249 ? 21.768 -17.897 -8.912 1.00 71.81 249 ASP A C 1
ATOM 1996 O O . ASP A 1 249 ? 21.810 -19.128 -8.901 1.00 71.81 249 ASP A O 1
ATOM 2000 N N . GLN A 1 250 ? 21.350 -17.209 -7.842 1.00 75.06 250 GLN A N 1
ATOM 2001 C CA . GLN A 1 250 ? 20.864 -17.878 -6.639 1.00 75.06 250 GLN A CA 1
ATOM 2002 C C . GLN A 1 250 ? 19.440 -18.405 -6.853 1.00 75.06 250 GLN A C 1
ATOM 2004 O O . GLN A 1 250 ? 18.568 -17.663 -7.315 1.00 75.06 250 GLN A O 1
ATOM 2009 N N . PRO A 1 251 ? 19.150 -19.654 -6.446 1.00 73.25 251 PRO A N 1
ATOM 2010 C CA . PRO A 1 251 ? 17.786 -20.152 -6.412 1.00 73.25 251 PRO A CA 1
ATOM 2011 C C . PRO A 1 251 ? 16.900 -19.245 -5.554 1.00 73.25 251 PRO A C 1
ATOM 2013 O O . PRO A 1 251 ? 17.266 -18.859 -4.440 1.00 73.25 251 PRO A O 1
ATOM 2016 N N . ARG A 1 252 ? 15.689 -18.953 -6.037 1.00 71.00 252 ARG A N 1
ATOM 2017 C CA . ARG A 1 252 ? 14.693 -18.124 -5.335 1.00 71.00 252 ARG A CA 1
ATOM 2018 C C . ARG A 1 252 ? 14.472 -18.546 -3.877 1.00 71.00 252 ARG A C 1
ATOM 2020 O O . ARG A 1 252 ? 14.287 -17.697 -3.005 1.00 71.00 252 ARG A O 1
ATOM 2027 N N . GLU A 1 253 ? 14.488 -19.850 -3.618 1.00 74.69 253 GLU A N 1
ATOM 2028 C CA . GLU A 1 253 ? 14.317 -20.448 -2.287 1.00 74.69 253 GLU A CA 1
ATOM 2029 C C . GLU A 1 253 ? 15.371 -19.964 -1.283 1.00 74.69 253 GLU A C 1
ATOM 2031 O O . GLU A 1 253 ? 15.066 -19.808 -0.103 1.00 74.69 253 GLU A O 1
ATOM 2036 N N . GLN A 1 254 ? 16.584 -19.660 -1.752 1.00 74.62 254 GLN A N 1
ATOM 2037 C CA . GLN A 1 254 ? 17.687 -19.166 -0.926 1.00 74.62 254 GLN A CA 1
ATOM 2038 C C . GLN A 1 254 ? 17.612 -17.647 -0.701 1.00 74.62 254 GLN A C 1
ATOM 2040 O O . GLN A 1 254 ? 18.014 -17.149 0.350 1.00 74.62 254 GLN A O 1
ATOM 2045 N N . LEU A 1 255 ? 17.052 -16.905 -1.660 1.00 75.94 255 LEU A N 1
ATOM 2046 C CA . LEU A 1 255 ? 16.892 -15.448 -1.592 1.00 75.94 255 LEU A CA 1
ATOM 2047 C C . LEU A 1 255 ? 15.750 -15.009 -0.670 1.00 75.94 255 LEU A C 1
ATOM 2049 O O . LEU A 1 255 ? 15.827 -13.953 -0.034 1.00 75.94 255 LEU A O 1
ATOM 2053 N N . GLY A 1 256 ? 14.687 -15.808 -0.598 1.00 76.56 256 GLY A N 1
ATOM 2054 C CA . GLY A 1 256 ? 13.447 -15.433 0.070 1.00 76.56 256 GLY A CA 1
ATOM 2055 C C . GLY A 1 256 ? 12.616 -14.433 -0.745 1.00 76.56 256 GLY A C 1
ATOM 2056 O O . GLY A 1 256 ? 13.118 -13.682 -1.585 1.00 76.56 256 GLY A O 1
ATOM 2057 N N . LEU A 1 257 ? 11.303 -14.416 -0.491 1.00 77.94 257 LEU A N 1
ATOM 2058 C CA . LEU A 1 257 ? 10.311 -13.749 -1.345 1.00 77.94 257 LEU A CA 1
ATOM 2059 C C . LEU A 1 257 ? 10.602 -12.258 -1.594 1.00 77.94 257 LEU A C 1
ATOM 2061 O O . LEU A 1 257 ? 10.609 -11.819 -2.742 1.00 77.94 257 LEU A O 1
ATOM 2065 N N . MET A 1 258 ? 10.864 -11.491 -0.532 1.00 75.50 258 MET A N 1
ATOM 2066 C CA . MET A 1 258 ? 11.031 -10.035 -0.620 1.00 75.50 258 MET A CA 1
ATOM 2067 C C . MET A 1 258 ? 12.273 -9.627 -1.415 1.00 75.50 258 MET A C 1
ATOM 2069 O O . MET A 1 258 ? 12.204 -8.717 -2.241 1.00 75.50 258 MET A O 1
ATOM 2073 N N . LYS A 1 259 ? 13.404 -10.314 -1.208 1.00 81.69 259 LYS A N 1
ATOM 2074 C CA . LYS A 1 259 ? 14.625 -10.051 -1.981 1.00 81.69 259 LYS A CA 1
ATOM 2075 C C . LYS A 1 259 ? 14.414 -10.426 -3.444 1.00 81.69 259 LYS A C 1
ATOM 2077 O O . LYS A 1 259 ? 14.732 -9.626 -4.315 1.00 81.69 259 LYS A O 1
ATOM 2082 N N . SER A 1 260 ? 13.806 -11.584 -3.702 1.00 83.56 260 SER A N 1
ATOM 2083 C CA . SER A 1 260 ? 13.499 -12.049 -5.059 1.00 83.56 260 SER A CA 1
ATOM 2084 C C . SER A 1 260 ? 12.665 -11.034 -5.848 1.00 83.56 260 SER A C 1
ATOM 2086 O O . SER A 1 260 ? 13.017 -10.687 -6.972 1.00 83.56 260 SER A O 1
ATOM 2088 N N . LEU A 1 261 ? 11.605 -10.488 -5.235 1.00 83.50 261 LEU A N 1
ATOM 2089 C CA . LEU A 1 261 ? 10.766 -9.452 -5.850 1.00 83.50 261 LEU A CA 1
ATOM 2090 C C . LEU A 1 261 ? 11.543 -8.155 -6.114 1.00 83.50 261 LEU A C 1
ATOM 2092 O O . LEU A 1 261 ? 11.418 -7.580 -7.194 1.00 83.50 261 LEU A O 1
ATOM 2096 N N . LYS A 1 262 ? 12.377 -7.714 -5.163 1.00 84.31 262 LYS A N 1
ATOM 2097 C CA . LYS A 1 262 ? 13.206 -6.505 -5.309 1.00 84.31 262 LYS A CA 1
ATOM 2098 C C . LYS A 1 262 ? 14.170 -6.624 -6.495 1.00 84.31 262 LYS A C 1
ATOM 2100 O O . LYS A 1 262 ? 14.212 -5.735 -7.340 1.00 84.31 262 LYS A O 1
ATOM 2105 N N . TYR A 1 263 ? 14.906 -7.729 -6.586 1.00 87.12 263 TYR A N 1
ATOM 2106 C CA . TYR A 1 263 ? 15.884 -7.964 -7.654 1.00 87.12 263 TYR A CA 1
ATOM 2107 C C . TYR A 1 263 ? 15.228 -8.212 -9.017 1.00 87.12 263 TYR A C 1
ATOM 2109 O O . TYR A 1 263 ? 15.692 -7.681 -10.026 1.00 87.12 263 TYR A O 1
ATOM 2117 N N . SER A 1 264 ? 14.103 -8.932 -9.048 1.00 89.12 264 SER A N 1
ATOM 2118 C CA . SER A 1 264 ? 13.282 -9.083 -10.254 1.00 89.12 264 SER A CA 1
ATOM 2119 C C . SER A 1 264 ? 12.823 -7.722 -10.798 1.00 89.12 264 SER A C 1
ATOM 2121 O O . SER A 1 264 ? 12.945 -7.478 -12.000 1.00 89.12 264 SER A O 1
ATOM 2123 N N . SER A 1 265 ? 12.383 -6.810 -9.922 1.00 89.31 265 SER A N 1
ATOM 2124 C CA . SER A 1 265 ? 11.968 -5.455 -10.306 1.00 89.31 265 SER A CA 1
ATOM 2125 C C . SER A 1 265 ? 13.122 -4.629 -10.892 1.00 89.31 265 SER A C 1
ATOM 2127 O O . SER A 1 265 ? 12.947 -3.977 -11.917 1.00 89.31 265 SER A O 1
ATOM 2129 N N . ILE A 1 266 ? 14.331 -4.710 -10.314 1.00 91.38 266 ILE A N 1
ATOM 2130 C CA . ILE A 1 266 ? 15.526 -4.028 -10.851 1.00 91.38 266 ILE A CA 1
ATOM 2131 C C . ILE A 1 266 ? 15.832 -4.500 -12.278 1.00 91.38 266 ILE A C 1
ATOM 2133 O O . ILE A 1 266 ? 16.018 -3.669 -13.165 1.00 91.38 266 ILE A O 1
ATOM 2137 N N . LEU A 1 267 ? 15.832 -5.815 -12.522 1.00 93.00 267 LEU A N 1
ATOM 2138 C CA . LEU A 1 267 ? 16.060 -6.366 -13.862 1.00 93.00 267 LEU A CA 1
ATOM 2139 C C . LEU A 1 267 ? 14.959 -5.958 -14.845 1.00 93.00 267 LEU A C 1
ATOM 2141 O O . LEU A 1 267 ? 15.258 -5.600 -15.981 1.00 93.00 267 LEU A O 1
ATOM 2145 N N . ALA A 1 268 ? 13.695 -5.981 -14.417 1.00 94.00 268 ALA A N 1
ATOM 2146 C CA . ALA A 1 268 ? 12.581 -5.565 -15.264 1.00 94.00 268 ALA A CA 1
ATOM 2147 C C . ALA A 1 268 ? 12.710 -4.088 -15.673 1.00 94.00 268 ALA A C 1
ATOM 2149 O O . ALA A 1 268 ? 12.581 -3.767 -16.852 1.00 94.00 268 ALA A O 1
ATOM 2150 N N . ASN A 1 269 ? 13.052 -3.211 -14.726 1.00 93.94 269 ASN A N 1
ATOM 2151 C CA . ASN A 1 269 ? 13.297 -1.792 -14.982 1.00 93.94 269 ASN A CA 1
ATOM 2152 C C . ASN A 1 269 ? 14.518 -1.578 -15.890 1.00 93.94 269 ASN A C 1
ATOM 2154 O O . ASN A 1 269 ? 14.459 -0.773 -16.816 1.00 93.94 269 ASN A O 1
ATOM 2158 N N . TYR A 1 270 ? 15.608 -2.325 -15.685 1.00 95.56 270 TYR A N 1
ATOM 2159 C CA . TYR A 1 270 ? 16.779 -2.250 -16.562 1.00 95.56 270 TYR A CA 1
ATOM 2160 C C . TYR A 1 270 ? 16.451 -2.682 -17.995 1.00 95.56 270 TYR A C 1
ATOM 2162 O O . TYR A 1 270 ? 16.818 -1.995 -18.944 1.00 95.56 270 TYR A O 1
ATOM 2170 N N . ALA A 1 271 ? 15.679 -3.757 -18.167 1.00 96.44 271 ALA A N 1
ATOM 2171 C CA . ALA A 1 271 ? 15.212 -4.173 -19.483 1.00 96.44 271 ALA A CA 1
ATOM 2172 C C . ALA A 1 271 ? 14.338 -3.106 -20.157 1.00 96.44 271 ALA A C 1
ATOM 2174 O O . ALA A 1 271 ? 14.513 -2.840 -21.343 1.00 96.44 271 ALA A O 1
ATOM 2175 N N . GLN A 1 272 ? 13.446 -2.446 -19.409 1.00 95.62 272 GLN A N 1
ATOM 2176 C CA . GLN A 1 272 ? 12.681 -1.312 -19.937 1.00 95.62 272 GLN A CA 1
ATOM 2177 C C . GLN A 1 272 ? 13.600 -0.162 -20.369 1.00 95.62 272 GLN A C 1
ATOM 2179 O O . GLN A 1 272 ? 13.378 0.414 -21.430 1.00 95.62 272 GLN A O 1
ATOM 2184 N N . ALA A 1 273 ? 14.658 0.139 -19.605 1.00 95.62 273 ALA A N 1
ATOM 2185 C CA . ALA A 1 273 ? 15.657 1.141 -19.983 1.00 95.62 273 ALA A CA 1
ATOM 2186 C C . ALA A 1 273 ? 16.332 0.786 -21.319 1.00 95.62 273 ALA A C 1
ATOM 2188 O O . ALA A 1 273 ? 16.394 1.613 -22.226 1.00 95.62 273 ALA A O 1
ATOM 2189 N N . LEU A 1 274 ? 16.787 -0.464 -21.461 1.00 95.94 274 LEU A N 1
ATOM 2190 C CA . LEU A 1 274 ? 17.414 -0.969 -22.685 1.00 95.94 274 LEU A CA 1
ATOM 2191 C C . LEU A 1 274 ? 16.479 -0.851 -23.892 1.00 95.94 274 LEU A C 1
ATOM 2193 O O . LEU A 1 274 ? 16.897 -0.409 -24.961 1.00 95.94 274 LEU A O 1
ATOM 2197 N N . MET A 1 275 ? 15.202 -1.188 -23.706 1.00 95.06 275 MET A N 1
ATOM 2198 C CA . MET A 1 275 ? 14.186 -1.043 -24.743 1.00 95.06 275 MET A CA 1
ATOM 2199 C C . MET A 1 275 ? 13.953 0.428 -25.107 1.00 95.06 275 MET A C 1
ATOM 2201 O O . MET A 1 275 ? 13.923 0.763 -26.287 1.00 95.06 275 MET A O 1
ATOM 2205 N N . ILE A 1 276 ? 13.741 1.310 -24.129 1.00 93.38 276 ILE A N 1
ATOM 2206 C CA . ILE A 1 276 ? 13.346 2.708 -24.366 1.00 93.38 276 ILE A CA 1
ATOM 2207 C C . ILE A 1 276 ? 14.491 3.517 -24.979 1.00 93.38 276 ILE A C 1
ATOM 2209 O O . ILE A 1 276 ? 14.272 4.258 -25.932 1.00 93.38 276 ILE A O 1
ATOM 2213 N N . PHE A 1 277 ? 15.698 3.387 -24.434 1.00 93.31 277 PHE A N 1
ATOM 2214 C CA . PHE A 1 277 ? 16.803 4.283 -24.764 1.00 93.31 277 PHE A CA 1
ATOM 2215 C C . PHE A 1 277 ? 17.800 3.695 -25.759 1.00 93.31 277 PHE A C 1
ATOM 2217 O O . PHE A 1 277 ? 18.364 4.441 -26.551 1.00 93.31 277 PHE A O 1
ATOM 2224 N N . ASN A 1 278 ? 18.027 2.379 -25.749 1.00 92.81 278 ASN A N 1
ATOM 2225 C CA . ASN A 1 278 ? 18.994 1.751 -26.657 1.00 92.81 278 ASN A CA 1
ATOM 2226 C C . ASN A 1 278 ? 18.317 1.037 -27.831 1.00 92.81 278 ASN A C 1
ATOM 2228 O O . ASN A 1 278 ? 18.986 0.710 -28.806 1.00 92.81 278 ASN A O 1
ATOM 2232 N N . GLY A 1 279 ? 17.013 0.752 -27.736 1.00 92.00 279 GLY A N 1
ATOM 2233 C CA . GLY A 1 279 ? 16.333 -0.135 -28.681 1.00 92.00 279 GLY A CA 1
ATOM 2234 C C . GLY A 1 279 ? 16.869 -1.574 -28.646 1.00 92.00 279 GLY A C 1
ATOM 2235 O O . GLY A 1 279 ? 16.604 -2.347 -29.563 1.00 92.00 279 GLY A O 1
ATOM 2236 N N . ASP A 1 280 ? 17.623 -1.961 -27.611 1.00 95.25 280 ASP A N 1
ATOM 2237 C CA . ASP A 1 280 ? 18.266 -3.276 -27.543 1.00 95.25 280 ASP A CA 1
ATOM 2238 C C . ASP A 1 280 ? 17.274 -4.342 -27.064 1.00 95.25 280 ASP A C 1
ATOM 2240 O O . ASP A 1 280 ? 17.195 -4.697 -25.884 1.00 95.25 280 ASP A O 1
ATOM 2244 N N . LEU A 1 281 ? 16.491 -4.861 -28.010 1.00 95.62 281 LEU A N 1
ATOM 2245 C CA . LEU A 1 281 ? 15.501 -5.905 -27.746 1.00 95.62 281 LEU A CA 1
ATOM 2246 C C . LEU A 1 281 ? 16.140 -7.237 -27.331 1.00 95.62 281 LEU A C 1
ATOM 2248 O O . LEU A 1 281 ? 15.497 -8.032 -26.643 1.00 95.62 281 LEU A O 1
ATOM 2252 N N . LYS A 1 282 ? 17.387 -7.506 -27.740 1.00 96.44 282 LYS A N 1
ATOM 2253 C CA . LYS A 1 282 ? 18.055 -8.777 -27.445 1.00 96.44 282 LYS A CA 1
ATOM 2254 C C . LYS A 1 282 ? 18.479 -8.816 -25.983 1.00 96.44 282 LYS A C 1
ATOM 2256 O O . LYS A 1 282 ? 18.068 -9.723 -25.256 1.00 96.44 282 LYS A O 1
ATOM 2261 N N . LEU A 1 283 ? 19.233 -7.812 -25.538 1.00 96.06 283 LEU A N 1
ATOM 2262 C CA . LEU A 1 283 ? 19.668 -7.735 -24.148 1.00 96.06 283 LEU A CA 1
ATOM 2263 C C . LEU A 1 283 ? 18.476 -7.527 -23.207 1.00 96.06 283 LEU A C 1
ATOM 2265 O O . LEU A 1 283 ? 18.438 -8.119 -22.127 1.00 96.06 283 LEU A O 1
ATOM 2269 N N . ALA A 1 284 ? 17.455 -6.768 -23.625 1.00 96.75 284 ALA A N 1
ATOM 2270 C CA . ALA A 1 284 ? 16.220 -6.637 -22.855 1.00 96.75 284 ALA A CA 1
ATOM 2271 C C . ALA A 1 284 ? 15.516 -7.988 -22.646 1.00 96.75 284 ALA A C 1
ATOM 2273 O O . ALA A 1 284 ? 15.083 -8.281 -21.531 1.00 96.75 284 ALA A O 1
ATOM 2274 N N . ARG A 1 285 ? 15.452 -8.847 -23.674 1.00 97.12 285 ARG A N 1
ATOM 2275 C CA . ARG A 1 285 ? 14.860 -10.192 -23.574 1.00 97.12 285 ARG A CA 1
ATOM 2276 C C . ARG A 1 285 ? 15.636 -11.079 -22.608 1.00 97.12 285 ARG A C 1
ATOM 2278 O O . ARG A 1 285 ? 15.039 -11.710 -21.740 1.00 97.12 285 ARG A O 1
ATOM 2285 N N . GLU A 1 286 ? 16.961 -11.115 -22.736 1.00 95.25 286 GLU A N 1
ATOM 2286 C CA . GLU A 1 286 ? 17.830 -11.864 -21.820 1.00 95.25 286 GLU A CA 1
ATOM 2287 C C . GLU A 1 286 ? 17.637 -11.396 -20.368 1.00 95.25 286 GLU A C 1
ATOM 2289 O O . GLU A 1 286 ? 17.474 -12.211 -19.457 1.00 95.25 286 GLU A O 1
ATOM 2294 N N . THR A 1 287 ? 17.558 -10.081 -20.164 1.00 94.62 287 THR A N 1
ATOM 2295 C CA . THR A 1 287 ? 17.340 -9.463 -18.851 1.00 94.62 287 THR A CA 1
ATOM 2296 C C . THR A 1 287 ? 15.953 -9.783 -18.277 1.00 94.62 287 THR A C 1
ATOM 2298 O O . THR A 1 287 ? 15.845 -10.136 -17.100 1.00 94.62 287 THR A O 1
ATOM 2301 N N . LEU A 1 288 ? 14.886 -9.729 -19.082 1.00 95.00 288 LEU A N 1
ATOM 2302 C CA . LEU A 1 288 ? 13.530 -10.085 -18.639 1.00 95.00 288 LEU A CA 1
ATOM 2303 C C . LEU A 1 288 ? 13.398 -11.572 -18.313 1.00 95.00 288 LEU A C 1
ATOM 2305 O O . LEU A 1 288 ? 12.720 -11.919 -17.350 1.00 95.00 288 LEU A O 1
ATOM 2309 N N . ASN A 1 289 ? 14.084 -12.451 -19.044 1.00 92.88 289 ASN A N 1
ATOM 2310 C CA . ASN A 1 289 ? 14.118 -13.878 -18.722 1.00 92.88 289 ASN A CA 1
ATOM 2311 C C . ASN A 1 289 ? 14.782 -14.137 -17.362 1.00 92.88 289 ASN A C 1
ATOM 2313 O O . ASN A 1 289 ? 14.279 -14.946 -16.580 1.00 92.88 289 ASN A O 1
ATOM 2317 N N . ARG A 1 290 ? 15.856 -13.405 -17.034 1.00 91.06 290 ARG A N 1
ATOM 2318 C CA . ARG A 1 290 ? 16.454 -13.437 -15.686 1.00 91.06 290 ARG A CA 1
ATOM 2319 C C . ARG A 1 290 ? 15.497 -12.884 -14.631 1.00 91.06 290 ARG A C 1
ATOM 2321 O O . ARG A 1 290 ? 15.361 -13.483 -13.569 1.00 91.06 290 ARG A O 1
ATOM 2328 N N . SER A 1 291 ? 14.791 -11.790 -14.931 1.00 91.44 291 SER A N 1
ATOM 2329 C CA . SER A 1 291 ? 13.759 -11.250 -14.034 1.00 91.44 291 SER A CA 1
ATOM 2330 C C . SER A 1 291 ? 12.690 -12.302 -13.736 1.00 91.44 291 SER A C 1
ATOM 2332 O O . SER A 1 291 ? 12.438 -12.580 -12.565 1.00 91.44 291 SER A O 1
ATOM 2334 N N . LYS A 1 292 ? 12.155 -12.955 -14.777 1.00 90.88 292 LYS A N 1
ATOM 2335 C CA . LYS A 1 292 ? 11.160 -14.032 -14.689 1.00 90.88 292 LYS A CA 1
ATOM 2336 C C . LYS A 1 292 ? 11.640 -15.205 -13.835 1.00 90.88 292 LYS A C 1
ATOM 2338 O O . LYS A 1 292 ? 10.856 -15.719 -13.047 1.00 90.88 292 LYS A O 1
ATOM 2343 N N . ALA A 1 293 ? 12.905 -15.613 -13.951 1.00 88.00 293 ALA A N 1
ATOM 2344 C CA . ALA A 1 293 ? 13.469 -16.704 -13.150 1.00 88.00 293 ALA A CA 1
ATOM 2345 C C . ALA A 1 293 ? 13.501 -16.391 -11.640 1.00 88.00 293 ALA A C 1
ATOM 2347 O O . ALA A 1 293 ? 13.371 -17.293 -10.812 1.00 88.00 293 ALA A O 1
ATOM 2348 N N . LEU A 1 294 ? 13.625 -15.111 -11.276 1.00 85.38 294 LEU A N 1
ATOM 2349 C CA . LEU A 1 294 ? 13.551 -14.645 -9.889 1.00 85.38 294 LEU A CA 1
ATOM 2350 C C . LEU A 1 294 ? 12.113 -14.382 -9.428 1.00 85.38 294 LEU A C 1
ATOM 2352 O O . LEU A 1 294 ? 11.851 -14.264 -8.227 1.00 85.38 294 LEU A O 1
ATOM 2356 N N . THR A 1 295 ? 11.158 -14.266 -10.344 1.00 83.44 295 THR A N 1
ATOM 2357 C CA . THR A 1 295 ? 9.766 -14.003 -9.996 1.00 83.44 295 THR A CA 1
ATOM 2358 C C . THR A 1 295 ? 9.040 -15.289 -9.611 1.00 83.44 295 THR A C 1
ATOM 2360 O O . THR A 1 295 ? 9.113 -16.312 -10.281 1.00 83.44 295 THR A O 1
ATOM 2363 N N . GLY A 1 296 ? 8.304 -15.237 -8.503 1.00 74.69 296 GLY A N 1
ATOM 2364 C CA . GLY A 1 296 ? 7.384 -16.301 -8.122 1.00 74.69 296 GLY A CA 1
ATOM 2365 C C . GLY A 1 296 ? 5.974 -16.123 -8.649 1.00 74.69 296 GLY A C 1
ATOM 2366 O O . GLY A 1 296 ? 5.628 -15.050 -9.134 1.00 74.69 296 GLY A O 1
ATOM 2367 N N . ARG A 1 297 ? 5.131 -17.131 -8.400 1.00 73.44 297 ARG A N 1
ATOM 2368 C CA . ARG A 1 297 ? 3.683 -17.018 -8.597 1.00 73.44 297 ARG A CA 1
ATOM 2369 C C . ARG A 1 297 ? 3.123 -15.799 -7.853 1.00 73.44 297 ARG A C 1
ATOM 2371 O O . ARG A 1 297 ? 3.361 -15.662 -6.652 1.00 73.44 297 ARG A O 1
ATOM 2378 N N . GLY A 1 298 ? 2.403 -14.939 -8.565 1.00 72.31 298 GLY A N 1
ATOM 2379 C CA . GLY A 1 298 ? 1.846 -13.670 -8.085 1.00 72.31 298 GLY A CA 1
ATOM 2380 C C . GLY A 1 298 ? 2.758 -12.445 -8.259 1.00 72.31 298 GLY A C 1
ATOM 2381 O O . GLY A 1 298 ? 2.330 -11.334 -7.957 1.00 72.31 298 GLY A O 1
ATOM 2382 N N . GLY A 1 299 ? 4.004 -12.608 -8.718 1.00 77.75 299 GLY A N 1
ATOM 2383 C CA . GLY A 1 299 ? 4.935 -11.503 -8.985 1.00 77.75 299 GLY A CA 1
ATOM 2384 C C . GLY A 1 299 ? 5.045 -11.113 -10.462 1.00 77.75 299 GLY A C 1
ATOM 2385 O O . GLY A 1 299 ? 5.755 -10.165 -10.793 1.00 77.75 299 GLY A O 1
ATOM 2386 N N . GLU A 1 300 ? 4.378 -11.844 -11.356 1.00 84.56 300 GLU A N 1
ATOM 2387 C CA . GLU A 1 300 ? 4.542 -11.765 -12.812 1.00 84.56 300 GLU A CA 1
ATOM 2388 C C . GLU A 1 300 ? 4.222 -10.371 -13.374 1.00 84.56 300 GLU A C 1
ATOM 2390 O O . GLU A 1 300 ? 4.792 -9.949 -14.384 1.00 84.56 300 GLU A O 1
ATOM 2395 N N . PHE A 1 301 ? 3.392 -9.600 -12.666 1.00 82.06 301 PHE A N 1
ATOM 2396 C CA . PHE A 1 301 ? 3.061 -8.212 -12.994 1.00 82.06 301 PHE A CA 1
ATOM 2397 C C . PHE A 1 301 ? 4.296 -7.307 -13.171 1.00 82.06 301 PHE A C 1
ATOM 2399 O O . PHE A 1 301 ? 4.227 -6.321 -13.908 1.00 82.06 301 PHE A O 1
ATOM 2406 N N . GLN A 1 302 ? 5.428 -7.647 -12.538 1.00 84.00 302 GLN A N 1
ATOM 2407 C CA . GLN A 1 302 ? 6.684 -6.894 -12.624 1.00 84.00 302 GLN A CA 1
ATOM 2408 C C . GLN A 1 302 ? 7.283 -6.882 -14.037 1.00 84.00 302 GLN A C 1
ATOM 2410 O O . GLN A 1 302 ? 7.896 -5.890 -14.418 1.00 84.00 302 GLN A O 1
ATOM 2415 N N . PHE A 1 303 ? 7.111 -7.953 -14.821 1.00 91.19 303 PHE A N 1
ATOM 2416 C CA . PHE A 1 303 ? 7.815 -8.116 -16.101 1.00 91.19 303 PHE A CA 1
ATOM 2417 C C . PHE A 1 303 ? 6.902 -8.461 -17.286 1.00 91.19 303 PHE A C 1
ATOM 2419 O O . PHE A 1 303 ? 7.295 -8.228 -18.429 1.00 91.19 303 PHE A O 1
ATOM 2426 N N . VAL A 1 304 ? 5.699 -9.008 -17.059 1.00 93.88 304 VAL A N 1
ATOM 2427 C CA . VAL A 1 304 ? 4.828 -9.519 -18.141 1.00 93.88 304 VAL A CA 1
ATOM 2428 C C . VAL A 1 304 ? 4.473 -8.439 -19.157 1.00 93.88 304 VAL A C 1
ATOM 2430 O O . VAL A 1 304 ? 4.553 -8.679 -20.358 1.00 93.88 304 VAL A O 1
ATOM 2433 N N . HIS A 1 305 ? 4.144 -7.231 -18.703 1.00 94.19 305 HIS A N 1
ATOM 2434 C CA . HIS A 1 305 ? 3.834 -6.122 -19.604 1.00 94.19 305 HIS A CA 1
ATOM 2435 C C . HIS A 1 305 ? 5.037 -5.745 -20.490 1.00 94.19 305 HIS A C 1
ATOM 2437 O O . HIS A 1 305 ? 4.864 -5.494 -21.683 1.00 94.19 305 HIS A O 1
ATOM 2443 N N . SER A 1 306 ? 6.259 -5.780 -19.942 1.00 95.69 306 SER A N 1
ATOM 2444 C CA . SER A 1 306 ? 7.489 -5.570 -20.712 1.00 95.69 306 SER A CA 1
ATOM 2445 C C . SER A 1 306 ? 7.727 -6.691 -21.723 1.00 95.69 306 SER A C 1
ATOM 2447 O O . SER A 1 306 ? 8.090 -6.406 -22.858 1.00 95.69 306 SER A O 1
ATOM 2449 N N . MET A 1 307 ? 7.479 -7.950 -21.345 1.00 96.50 307 MET A N 1
ATOM 2450 C CA . MET A 1 307 ? 7.597 -9.104 -22.248 1.00 96.50 307 MET A CA 1
ATOM 2451 C C . MET A 1 307 ? 6.608 -9.021 -23.415 1.00 96.50 307 MET A C 1
ATOM 2453 O O . MET A 1 307 ? 7.006 -9.216 -24.558 1.00 96.50 307 MET A O 1
ATOM 2457 N N . ILE A 1 308 ? 5.344 -8.671 -23.153 1.00 96.94 308 ILE A N 1
ATOM 2458 C CA . ILE A 1 308 ? 4.324 -8.490 -24.198 1.00 96.94 308 ILE A CA 1
ATOM 2459 C C . ILE A 1 308 ? 4.753 -7.393 -25.180 1.00 96.94 308 ILE A C 1
ATOM 2461 O O . ILE A 1 308 ? 4.715 -7.598 -26.394 1.00 96.94 308 ILE A O 1
ATOM 2465 N N . ALA A 1 309 ? 5.193 -6.239 -24.664 1.00 96.75 309 ALA A N 1
ATOM 2466 C CA . ALA A 1 309 ? 5.694 -5.152 -25.501 1.00 96.75 309 ALA A CA 1
ATOM 2467 C C . ALA A 1 309 ? 6.916 -5.589 -26.325 1.00 96.75 309 ALA A C 1
ATOM 2469 O O . ALA A 1 309 ? 6.995 -5.278 -27.512 1.00 96.75 309 ALA A O 1
ATOM 2470 N N . LEU A 1 310 ? 7.842 -6.333 -25.715 1.00 97.38 310 LEU A N 1
ATOM 2471 C CA . LEU A 1 310 ? 9.050 -6.827 -26.366 1.00 97.38 310 LEU A CA 1
ATOM 2472 C C . LEU A 1 310 ? 8.735 -7.792 -27.510 1.00 97.38 310 LEU A C 1
ATOM 2474 O O . LEU A 1 310 ? 9.287 -7.621 -28.594 1.00 97.38 310 LEU A O 1
ATOM 2478 N N . GLU A 1 311 ? 7.864 -8.785 -27.303 1.00 97.00 311 GLU A N 1
ATOM 2479 C CA . GLU A 1 311 ? 7.487 -9.729 -28.366 1.00 97.00 311 GLU A CA 1
ATOM 2480 C C . GLU A 1 311 ? 6.822 -9.012 -29.540 1.00 97.00 311 GLU A C 1
ATOM 2482 O O . GLU A 1 311 ? 7.162 -9.266 -30.695 1.00 97.00 311 GLU A O 1
ATOM 2487 N N . TYR A 1 312 ? 5.937 -8.055 -29.252 1.00 96.25 312 TYR A N 1
ATOM 2488 C CA . TYR A 1 312 ? 5.316 -7.241 -30.290 1.00 96.25 312 TYR A CA 1
ATOM 2489 C C . TYR A 1 312 ? 6.358 -6.446 -31.093 1.00 96.25 312 TYR A C 1
ATOM 2491 O O . TYR A 1 312 ? 6.358 -6.486 -32.323 1.00 96.25 312 TYR A O 1
ATOM 2499 N N . LEU A 1 313 ? 7.288 -5.772 -30.406 1.00 94.56 313 LEU A N 1
ATOM 2500 C CA . LEU A 1 313 ? 8.368 -4.997 -31.028 1.00 94.56 313 LEU A CA 1
ATOM 2501 C C . LEU A 1 313 ? 9.363 -5.868 -31.809 1.00 94.56 313 LEU A C 1
ATOM 2503 O O . LEU A 1 313 ? 9.939 -5.398 -32.787 1.00 94.56 313 LEU A O 1
ATOM 2507 N N . ALA A 1 314 ? 9.543 -7.128 -31.408 1.00 94.12 314 ALA A N 1
ATOM 2508 C CA . ALA A 1 314 ? 10.372 -8.107 -32.109 1.00 94.12 314 ALA A CA 1
ATOM 2509 C C . ALA A 1 314 ? 9.699 -8.693 -33.368 1.00 94.12 314 ALA A C 1
ATOM 2511 O O . ALA A 1 314 ? 10.329 -9.464 -34.086 1.00 94.12 314 ALA A O 1
ATOM 2512 N N . GLY A 1 315 ? 8.437 -8.339 -33.646 1.00 93.62 315 GLY A N 1
ATOM 2513 C CA . GLY A 1 315 ? 7.657 -8.864 -34.772 1.00 93.62 315 GLY A CA 1
ATOM 2514 C C . GLY A 1 315 ? 6.861 -10.135 -34.453 1.00 93.62 315 GLY A C 1
ATOM 2515 O O . GLY A 1 315 ? 6.114 -10.620 -35.302 1.00 93.62 315 GLY A O 1
ATOM 2516 N N . ASN A 1 316 ? 6.934 -10.639 -33.220 1.00 95.44 316 ASN A N 1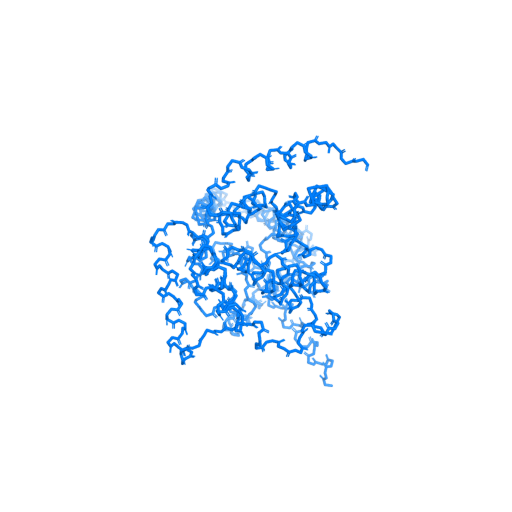
ATOM 2517 C CA . ASN A 1 316 ? 6.262 -11.858 -32.769 1.00 95.44 316 ASN A CA 1
ATOM 2518 C C . ASN A 1 316 ? 4.877 -11.544 -32.186 1.00 95.44 316 ASN A C 1
ATOM 2520 O O . ASN A 1 316 ? 4.573 -11.817 -31.024 1.00 95.44 316 ASN A O 1
ATOM 2524 N N . LYS A 1 317 ? 4.003 -10.940 -32.996 1.00 95.31 317 LYS A N 1
ATOM 2525 C CA . LYS A 1 317 ? 2.675 -10.491 -32.544 1.00 95.31 317 LYS A CA 1
ATOM 2526 C C . LYS A 1 317 ? 1.827 -11.619 -31.936 1.00 95.31 317 LYS A C 1
ATOM 2528 O O . LYS A 1 317 ? 1.148 -11.396 -30.939 1.00 95.31 317 LYS A O 1
ATOM 2533 N N . ALA A 1 318 ? 1.873 -12.820 -32.515 1.00 94.44 318 ALA A N 1
ATOM 2534 C CA . ALA A 1 318 ? 1.127 -13.974 -32.008 1.00 94.44 318 ALA A CA 1
ATOM 2535 C C . ALA A 1 318 ? 1.568 -14.369 -30.588 1.00 94.44 318 ALA A C 1
ATOM 2537 O O . ALA A 1 318 ? 0.722 -14.597 -29.725 1.00 94.44 318 ALA A O 1
ATOM 2538 N N . ASP A 1 319 ? 2.876 -14.362 -30.325 1.00 95.25 319 ASP A N 1
ATOM 2539 C CA . ASP A 1 319 ? 3.431 -14.686 -29.009 1.00 95.25 319 ASP A CA 1
ATOM 2540 C C . ASP A 1 319 ? 3.087 -13.607 -27.979 1.00 95.25 319 ASP A C 1
ATOM 2542 O O . ASP A 1 319 ? 2.728 -13.926 -26.846 1.00 95.25 319 ASP A O 1
ATOM 2546 N N . ALA A 1 320 ? 3.093 -12.332 -28.383 1.00 96.12 320 ALA A N 1
ATOM 2547 C CA . ALA A 1 320 ? 2.650 -11.229 -27.533 1.00 96.12 320 ALA A CA 1
ATOM 2548 C C . ALA A 1 320 ? 1.182 -11.390 -27.090 1.00 96.12 320 ALA A C 1
ATOM 2550 O O . ALA A 1 320 ? 0.861 -11.189 -25.916 1.00 96.12 320 ALA A O 1
ATOM 2551 N N . LEU A 1 321 ? 0.293 -11.789 -28.011 1.00 95.69 321 LEU A N 1
ATOM 2552 C CA . LEU A 1 321 ? -1.118 -12.056 -27.709 1.00 95.69 321 LEU A CA 1
ATOM 2553 C C . LEU A 1 321 ? -1.294 -13.301 -26.831 1.00 95.69 321 LEU A C 1
ATOM 2555 O O . LEU A 1 321 ? -2.109 -13.283 -25.911 1.00 95.69 321 LEU A O 1
ATOM 2559 N N . ASN A 1 322 ? -0.523 -14.362 -27.070 1.00 94.88 322 ASN A N 1
ATOM 2560 C CA . ASN A 1 322 ? -0.562 -15.563 -26.233 1.00 94.88 322 ASN A CA 1
ATOM 2561 C C . ASN A 1 322 ? -0.113 -15.258 -24.799 1.00 94.88 322 ASN A C 1
ATOM 2563 O O . ASN A 1 322 ? -0.843 -15.576 -23.862 1.00 94.88 322 ASN A O 1
ATOM 2567 N N . LEU A 1 323 ? 1.003 -14.540 -24.623 1.00 93.88 323 LEU A N 1
ATOM 2568 C CA . LEU A 1 323 ? 1.463 -14.082 -23.308 1.00 93.88 323 LEU A CA 1
ATOM 2569 C C . LEU A 1 323 ? 0.402 -13.244 -22.590 1.00 93.88 323 LEU A C 1
ATOM 2571 O O . LEU A 1 323 ? 0.219 -13.385 -21.382 1.00 93.88 323 LEU A O 1
ATOM 2575 N N . TYR A 1 324 ? -0.305 -12.381 -23.321 1.00 94.25 324 TYR A N 1
ATOM 2576 C CA . TYR A 1 324 ? -1.392 -11.587 -22.761 1.00 94.25 324 TYR A CA 1
ATOM 2577 C C . TYR A 1 324 ? -2.560 -12.458 -22.277 1.00 94.25 324 TYR A C 1
ATOM 2579 O O . TYR A 1 324 ? -3.002 -12.291 -21.142 1.00 94.25 324 TYR A O 1
ATOM 2587 N N . ARG A 1 325 ? -3.020 -13.417 -23.094 1.00 93.25 325 ARG A N 1
ATOM 2588 C CA . ARG A 1 325 ? -4.121 -14.333 -22.745 1.00 93.25 325 ARG A CA 1
ATOM 2589 C C . ARG A 1 325 ? -3.781 -15.217 -21.548 1.00 93.25 325 ARG A C 1
ATOM 2591 O O . ARG A 1 325 ? -4.580 -15.314 -20.623 1.00 93.25 325 ARG A O 1
ATOM 2598 N N . GLU A 1 326 ? -2.586 -15.805 -21.536 1.00 91.69 326 GLU A N 1
ATOM 2599 C CA . GLU A 1 326 ? -2.109 -16.665 -20.442 1.00 91.69 326 GLU A CA 1
ATOM 2600 C C . GLU A 1 326 ? -2.046 -15.933 -19.096 1.00 91.69 326 GLU A C 1
ATOM 2602 O O . GLU A 1 326 ? -2.129 -16.558 -18.041 1.00 91.69 326 GLU A O 1
ATOM 2607 N N . ASN A 1 327 ? -1.907 -14.606 -19.122 1.00 91.50 327 ASN A N 1
ATOM 2608 C CA . ASN A 1 327 ? -1.749 -13.779 -17.932 1.00 91.50 327 ASN A CA 1
ATOM 2609 C C . ASN A 1 327 ? -2.951 -12.856 -17.673 1.00 91.50 327 ASN A C 1
ATOM 2611 O O . ASN A 1 327 ? -2.865 -11.983 -16.809 1.00 91.50 327 ASN A O 1
ATOM 2615 N N . LEU A 1 328 ? -4.071 -13.032 -18.383 1.00 89.81 328 LEU A N 1
ATOM 2616 C CA . LEU A 1 328 ? -5.198 -12.097 -18.355 1.00 89.81 328 LEU A CA 1
ATOM 2617 C C . LEU A 1 328 ? -5.787 -11.927 -16.946 1.00 89.81 328 LEU A C 1
ATOM 2619 O O . LEU A 1 328 ? -5.976 -10.798 -16.493 1.00 89.81 328 LEU A O 1
ATOM 2623 N N . GLU A 1 329 ? -6.002 -13.026 -16.217 1.00 87.12 329 GLU A N 1
ATOM 2624 C CA . GLU A 1 329 ? -6.514 -12.989 -14.837 1.00 87.12 329 GLU A CA 1
ATOM 2625 C C . GLU A 1 329 ? -5.600 -12.187 -13.903 1.00 87.12 329 GLU A C 1
ATOM 2627 O O . GLU A 1 329 ? -6.065 -11.361 -13.117 1.00 87.12 329 GLU A O 1
ATOM 2632 N N . MET A 1 330 ? -4.285 -12.385 -14.022 1.00 86.69 330 MET A N 1
ATOM 2633 C CA . MET A 1 330 ? -3.288 -11.668 -13.228 1.00 86.69 330 MET A CA 1
ATOM 2634 C C . MET A 1 330 ? -3.263 -10.177 -13.579 1.00 86.69 330 MET A C 1
ATOM 2636 O O . MET A 1 330 ? -3.225 -9.328 -12.686 1.00 86.69 330 MET A O 1
ATOM 2640 N N . LEU A 1 331 ? -3.343 -9.847 -14.871 1.00 87.56 331 LEU A N 1
ATOM 2641 C CA . LEU A 1 331 ? -3.393 -8.463 -15.338 1.00 87.56 331 LEU A CA 1
ATOM 2642 C C . LEU A 1 331 ? -4.641 -7.739 -14.812 1.00 87.56 331 LEU A C 1
ATOM 2644 O O . LEU A 1 331 ? -4.533 -6.584 -14.399 1.00 87.56 331 LEU A O 1
ATOM 2648 N N . HIS A 1 332 ? -5.793 -8.417 -14.761 1.00 86.81 332 HIS A N 1
ATOM 2649 C CA . HIS A 1 332 ? -7.011 -7.896 -14.132 1.00 86.81 332 HIS A CA 1
ATOM 2650 C C . HIS A 1 332 ? -6.871 -7.719 -12.621 1.00 86.81 332 HIS A C 1
ATOM 2652 O O . HIS A 1 332 ? -7.278 -6.683 -12.100 1.00 86.81 332 HIS A O 1
ATOM 2658 N N . ALA A 1 333 ? -6.294 -8.703 -11.925 1.00 83.56 333 ALA A N 1
ATOM 2659 C CA . ALA A 1 333 ? -6.119 -8.653 -10.476 1.00 83.56 333 ALA A CA 1
ATOM 2660 C C . ALA A 1 333 ? -5.220 -7.491 -10.022 1.00 83.56 333 ALA A C 1
ATOM 2662 O O . ALA A 1 333 ? -5.396 -6.987 -8.914 1.00 83.56 333 ALA A O 1
ATOM 2663 N N . TYR A 1 334 ? -4.265 -7.068 -10.858 1.00 81.12 334 TYR A N 1
ATOM 2664 C CA . TYR A 1 334 ? -3.398 -5.932 -10.558 1.00 81.12 334 TYR A CA 1
ATOM 2665 C C . TYR A 1 334 ? -4.024 -4.587 -10.955 1.00 81.12 334 TYR A C 1
ATOM 2667 O O . TYR A 1 334 ? -4.326 -3.788 -10.077 1.00 81.12 334 TYR A O 1
ATOM 2675 N N . ASP A 1 335 ? -4.150 -4.328 -12.262 1.00 87.12 335 ASP A N 1
ATOM 2676 C CA . ASP A 1 335 ? -4.796 -3.164 -12.893 1.00 87.12 335 ASP A CA 1
ATOM 2677 C C . ASP A 1 335 ? -4.492 -3.237 -14.400 1.00 87.12 335 ASP A C 1
ATOM 2679 O O . ASP A 1 335 ? -3.427 -2.819 -14.877 1.00 87.12 335 ASP A O 1
ATOM 2683 N N . ILE A 1 336 ? -5.434 -3.784 -15.165 1.00 89.94 336 ILE A N 1
ATOM 2684 C CA . ILE A 1 336 ? -5.276 -4.002 -16.605 1.00 89.94 336 ILE A CA 1
ATOM 2685 C C . ILE A 1 336 ? -5.080 -2.691 -17.379 1.00 89.94 336 ILE A C 1
ATOM 2687 O O . ILE A 1 336 ? -4.336 -2.656 -18.361 1.00 89.94 336 ILE A O 1
ATOM 2691 N N . HIS A 1 337 ? -5.677 -1.589 -16.915 1.00 90.44 337 HIS A N 1
ATOM 2692 C CA . HIS A 1 337 ? -5.572 -0.287 -17.568 1.00 90.44 337 HIS A CA 1
ATOM 2693 C C . HIS A 1 337 ? -4.178 0.307 -17.390 1.00 90.44 337 HIS A C 1
ATOM 2695 O O . HIS A 1 337 ? -3.587 0.811 -18.352 1.00 90.44 337 HIS A O 1
ATOM 2701 N N . LYS A 1 338 ? -3.614 0.201 -16.183 1.00 88.31 338 LYS A N 1
ATOM 2702 C CA . LYS A 1 338 ? -2.226 0.591 -15.914 1.00 88.31 338 LYS A CA 1
ATOM 2703 C C . LYS A 1 338 ? -1.244 -0.250 -16.730 1.00 88.31 338 LYS A C 1
ATOM 2705 O O . LYS A 1 338 ? -0.285 0.295 -17.280 1.00 88.31 338 LYS A O 1
ATOM 2710 N N . MET A 1 339 ? -1.510 -1.548 -16.878 1.00 91.44 339 MET A N 1
ATOM 2711 C CA . MET A 1 339 ? -0.690 -2.443 -17.701 1.00 91.44 339 MET A CA 1
ATOM 2712 C C . MET A 1 339 ? -0.747 -2.075 -19.187 1.00 91.44 339 MET A C 1
ATOM 2714 O O . MET A 1 339 ? 0.302 -1.932 -19.813 1.00 91.44 339 MET A O 1
ATOM 2718 N N . HIS A 1 340 ? -1.934 -1.814 -19.746 1.00 94.31 340 HIS A N 1
ATOM 2719 C CA . HIS A 1 340 ? -2.080 -1.310 -21.119 1.00 94.31 340 HIS A CA 1
ATOM 2720 C C . HIS A 1 340 ? -1.337 0.012 -21.332 1.00 94.31 340 HIS A C 1
ATOM 2722 O O . HIS A 1 340 ? -0.655 0.185 -22.341 1.00 94.31 340 HIS A O 1
ATOM 2728 N N . ALA A 1 341 ? -1.427 0.943 -20.379 1.00 91.62 341 ALA A N 1
ATOM 2729 C CA . ALA A 1 341 ? -0.704 2.208 -20.457 1.00 91.62 341 ALA A CA 1
ATOM 2730 C C . ALA A 1 341 ? 0.822 2.003 -20.467 1.00 91.62 341 ALA A C 1
ATOM 2732 O O . ALA A 1 341 ? 1.515 2.689 -21.224 1.00 91.62 341 ALA A O 1
ATOM 2733 N N . SER A 1 342 ? 1.332 1.051 -19.678 1.00 91.38 342 SER A N 1
ATOM 2734 C CA . SER A 1 342 ? 2.752 0.682 -19.658 1.00 91.38 342 SER A CA 1
ATOM 2735 C C . SER A 1 342 ? 3.199 0.052 -20.984 1.00 91.38 342 SER A C 1
ATOM 2737 O O . SER A 1 342 ? 4.132 0.553 -21.610 1.00 91.38 342 SER A O 1
ATOM 2739 N N . ILE A 1 343 ? 2.469 -0.955 -21.489 1.00 95.12 343 ILE A N 1
ATOM 2740 C CA . ILE A 1 343 ? 2.737 -1.609 -22.788 1.00 95.12 343 ILE A CA 1
ATOM 2741 C C . ILE A 1 343 ? 2.795 -0.569 -23.910 1.00 95.12 343 ILE A C 1
ATOM 2743 O O . ILE A 1 343 ? 3.752 -0.528 -24.681 1.00 95.12 343 ILE A O 1
ATOM 2747 N N . ARG A 1 344 ? 1.799 0.324 -23.967 1.00 95.00 344 ARG A N 1
ATOM 2748 C CA . ARG A 1 344 ? 1.741 1.401 -24.962 1.00 95.00 344 ARG A CA 1
ATOM 2749 C C . ARG A 1 344 ? 2.977 2.292 -24.909 1.00 95.00 344 ARG A C 1
ATOM 2751 O O . ARG A 1 344 ? 3.515 2.650 -25.950 1.00 95.00 344 ARG A O 1
ATOM 2758 N N . THR A 1 345 ? 3.381 2.676 -23.700 1.00 91.56 345 THR A N 1
ATOM 2759 C CA . THR A 1 345 ? 4.526 3.561 -23.455 1.00 91.56 345 THR A CA 1
ATOM 2760 C C . THR A 1 345 ? 5.810 2.905 -23.952 1.00 91.56 345 THR A C 1
ATOM 2762 O O . THR A 1 345 ? 6.532 3.515 -24.737 1.00 91.56 345 THR A O 1
ATOM 2765 N N . LEU A 1 346 ? 6.043 1.641 -23.588 1.00 93.88 346 LEU A N 1
ATOM 2766 C CA . LEU A 1 346 ? 7.203 0.877 -24.046 1.00 93.88 346 LEU A CA 1
ATOM 2767 C C . LEU A 1 346 ? 7.237 0.762 -25.572 1.00 93.88 346 LEU A C 1
ATOM 2769 O O . LEU A 1 346 ? 8.239 1.112 -26.184 1.00 93.88 346 LEU A O 1
ATOM 2773 N N . ILE A 1 347 ? 6.127 0.367 -26.204 1.00 94.75 347 ILE A N 1
ATOM 2774 C CA . ILE A 1 347 ? 6.059 0.251 -27.669 1.00 94.75 347 ILE A CA 1
ATOM 2775 C C . ILE A 1 347 ? 6.346 1.592 -28.341 1.00 94.75 347 ILE A C 1
ATOM 2777 O O . ILE A 1 347 ? 7.142 1.651 -29.274 1.00 94.75 347 ILE A O 1
ATOM 2781 N N . GLN A 1 348 ? 5.715 2.669 -27.870 1.00 93.31 348 GLN A N 1
ATOM 2782 C CA . GLN A 1 348 ? 5.865 3.993 -28.464 1.00 93.31 348 GLN A CA 1
ATOM 2783 C C . GLN A 1 348 ? 7.324 4.464 -28.430 1.00 93.31 348 GLN A C 1
ATOM 2785 O O . GLN A 1 348 ? 7.843 4.879 -29.466 1.00 93.31 348 GLN A O 1
ATOM 2790 N N . PHE A 1 349 ? 7.977 4.409 -27.265 1.00 91.31 349 PHE A N 1
ATOM 2791 C CA . PHE A 1 349 ? 9.332 4.943 -27.109 1.00 91.31 349 PHE A CA 1
ATOM 2792 C C . PHE A 1 349 ? 10.398 4.034 -27.715 1.00 91.31 349 PHE A C 1
ATOM 2794 O O . PHE A 1 349 ? 11.287 4.522 -28.405 1.00 91.31 349 PHE A O 1
ATOM 2801 N N . THR A 1 350 ? 10.276 2.717 -27.563 1.00 92.75 350 THR A N 1
ATOM 2802 C CA . THR A 1 350 ? 11.222 1.787 -28.188 1.00 92.75 350 THR A CA 1
ATOM 2803 C C . THR A 1 350 ? 11.134 1.822 -29.704 1.00 92.75 350 THR A C 1
ATOM 2805 O O . THR A 1 350 ? 12.155 1.808 -30.380 1.00 92.75 350 THR A O 1
ATOM 2808 N N . CYS A 1 351 ? 9.930 1.912 -30.268 1.00 90.06 351 CYS A N 1
ATOM 2809 C CA . CYS A 1 351 ? 9.780 2.009 -31.715 1.00 90.06 351 CYS A CA 1
ATOM 2810 C C . CYS A 1 351 ? 10.298 3.345 -32.263 1.00 90.06 351 CYS A C 1
ATOM 2812 O O . CYS A 1 351 ? 10.925 3.345 -33.321 1.00 90.06 351 CYS A O 1
ATOM 2814 N N . LEU A 1 352 ? 10.122 4.451 -31.526 1.00 89.50 352 LEU A N 1
ATOM 2815 C CA . LEU A 1 352 ? 10.772 5.721 -31.857 1.00 89.50 352 LEU A CA 1
ATOM 2816 C C . LEU A 1 352 ? 12.293 5.555 -31.923 1.00 89.50 352 LEU A C 1
ATOM 2818 O O . LEU A 1 352 ? 12.907 6.031 -32.871 1.00 89.50 352 LEU A O 1
ATOM 2822 N N . GLN A 1 353 ? 12.884 4.826 -30.977 1.00 90.19 353 GLN A N 1
ATOM 2823 C CA . GLN A 1 353 ? 14.324 4.596 -30.965 1.00 90.19 353 GLN A CA 1
ATOM 2824 C C . GLN A 1 353 ? 14.803 3.651 -32.076 1.00 90.19 353 GLN A C 1
ATOM 2826 O O . GLN A 1 353 ? 15.868 3.857 -32.649 1.00 90.19 353 GLN A O 1
ATOM 2831 N N . LEU A 1 354 ? 14.009 2.636 -32.422 1.00 89.25 354 LEU A N 1
ATOM 2832 C CA . LEU A 1 354 ? 14.336 1.675 -33.479 1.00 89.25 354 LEU A CA 1
ATOM 2833 C C . LEU A 1 354 ? 14.162 2.241 -34.894 1.00 89.25 354 LEU A C 1
ATOM 2835 O O . LEU A 1 354 ? 14.922 1.882 -35.790 1.00 89.25 354 LEU A O 1
ATOM 2839 N N . LYS A 1 355 ? 13.127 3.060 -35.117 1.00 86.94 355 LYS A N 1
ATOM 2840 C CA . LYS A 1 355 ? 12.707 3.506 -36.457 1.00 86.94 355 LYS A CA 1
ATOM 2841 C C . LYS A 1 355 ? 12.914 4.999 -36.710 1.00 86.94 355 LYS A C 1
ATOM 2843 O O . LYS A 1 355 ? 12.791 5.425 -37.850 1.00 86.94 355 LYS A O 1
ATOM 2848 N N . GLY A 1 356 ? 13.188 5.799 -35.679 1.00 82.19 356 GLY A N 1
ATOM 2849 C CA . GLY A 1 356 ? 13.305 7.258 -35.788 1.00 82.19 356 GLY A CA 1
ATOM 2850 C C . GLY A 1 356 ? 11.976 7.989 -36.029 1.00 82.19 356 GLY A C 1
ATOM 2851 O O . GLY A 1 356 ? 11.981 9.189 -36.292 1.00 82.19 356 GLY A O 1
ATOM 2852 N N . GLU A 1 357 ? 10.835 7.298 -35.936 1.00 82.81 357 GLU A N 1
ATOM 2853 C CA . GLU A 1 357 ? 9.507 7.835 -36.258 1.00 82.81 357 GLU A CA 1
ATOM 2854 C C . GLU A 1 357 ? 8.513 7.679 -35.098 1.00 82.81 357 GLU A C 1
ATOM 2856 O O . GLU A 1 357 ? 8.622 6.788 -34.254 1.00 82.81 357 GLU A O 1
ATOM 2861 N N . ASN A 1 358 ? 7.494 8.543 -35.051 1.00 78.75 358 ASN A N 1
ATOM 2862 C CA . ASN A 1 358 ? 6.472 8.494 -34.008 1.00 78.75 358 ASN A CA 1
ATOM 2863 C C . ASN A 1 358 ? 5.539 7.282 -34.180 1.00 78.75 358 ASN A C 1
ATOM 2865 O O . ASN A 1 358 ? 4.544 7.336 -34.903 1.00 78.75 358 ASN A O 1
ATOM 2869 N N . CYS A 1 359 ? 5.801 6.214 -33.430 1.00 85.75 359 CYS A N 1
ATOM 2870 C CA . CYS A 1 359 ? 5.011 4.983 -33.471 1.00 85.75 359 CYS A CA 1
ATOM 2871 C C . CYS A 1 359 ? 3.761 4.983 -32.572 1.00 85.75 359 CYS A C 1
ATOM 2873 O O . CYS A 1 359 ? 3.199 3.922 -32.291 1.00 85.75 359 CYS A O 1
ATOM 2875 N N . LYS A 1 360 ? 3.283 6.148 -32.112 1.00 89.31 360 LYS A N 1
ATOM 2876 C CA . LYS A 1 360 ? 2.055 6.243 -31.304 1.00 89.31 360 LYS A CA 1
ATOM 2877 C C . LYS A 1 360 ? 0.835 5.553 -31.951 1.00 89.31 360 LYS A C 1
ATOM 2879 O O . LYS A 1 360 ? 0.119 4.881 -31.209 1.00 89.31 360 LYS A O 1
ATOM 2884 N N . PRO A 1 361 ? 0.583 5.650 -33.276 1.00 90.75 361 PRO A N 1
ATOM 2885 C CA . PRO A 1 361 ? -0.530 4.936 -33.908 1.00 90.75 361 PRO A CA 1
ATOM 2886 C C . PRO A 1 361 ? -0.402 3.411 -33.792 1.00 90.75 361 PRO A C 1
ATOM 2888 O O . PRO A 1 361 ? -1.352 2.760 -33.374 1.00 90.75 361 PRO A O 1
ATOM 2891 N N . GLN A 1 362 ? 0.791 2.863 -34.057 1.00 89.38 362 GLN A N 1
ATOM 2892 C CA . GLN A 1 362 ? 1.072 1.422 -33.956 1.00 89.38 362 GLN A CA 1
ATOM 2893 C C . GLN A 1 362 ? 0.894 0.909 -32.521 1.00 89.38 362 GLN A C 1
ATOM 2895 O O . GLN A 1 362 ? 0.370 -0.180 -32.303 1.00 89.38 362 GLN A O 1
ATOM 2900 N N . ALA A 1 363 ? 1.312 1.703 -31.529 1.00 92.19 363 ALA A N 1
ATOM 2901 C CA . ALA A 1 363 ? 1.110 1.368 -30.125 1.00 92.19 363 ALA A CA 1
ATOM 2902 C C . ALA A 1 363 ? -0.382 1.362 -29.752 1.00 92.19 363 ALA A C 1
ATOM 2904 O O . ALA A 1 363 ? -0.825 0.475 -29.032 1.00 92.19 363 ALA A O 1
ATOM 2905 N N . LEU A 1 364 ? -1.168 2.332 -30.234 1.00 93.62 364 LEU A N 1
ATOM 2906 C CA . LEU A 1 364 ? -2.609 2.395 -29.968 1.00 93.62 364 LEU A CA 1
ATOM 2907 C C . LEU A 1 364 ? -3.369 1.240 -30.621 1.00 93.62 364 LEU A C 1
ATOM 2909 O O . LEU A 1 364 ? -4.217 0.643 -29.965 1.00 93.62 364 LEU A O 1
ATOM 2913 N N . GLU A 1 365 ? -3.042 0.908 -31.868 1.00 94.38 365 GLU A N 1
ATOM 2914 C CA . GLU A 1 365 ? -3.648 -0.210 -32.592 1.00 94.38 365 GLU A CA 1
ATOM 2915 C C . GLU A 1 365 ? -3.482 -1.526 -31.826 1.00 94.38 365 GLU A C 1
ATOM 2917 O O . GLU A 1 365 ? -4.464 -2.221 -31.567 1.00 94.38 365 GLU A O 1
ATOM 2922 N N . PHE A 1 366 ? -2.265 -1.818 -31.360 1.00 95.50 366 PHE A N 1
ATOM 2923 C CA . PHE A 1 366 ? -2.013 -3.024 -30.578 1.00 95.50 366 PHE A CA 1
ATOM 2924 C C . PHE A 1 366 ? -2.776 -3.039 -29.246 1.00 95.50 366 PHE A C 1
ATOM 2926 O O . PHE A 1 366 ? -3.319 -4.068 -28.855 1.00 95.50 366 PHE A O 1
ATOM 2933 N N . ILE A 1 367 ? -2.891 -1.899 -28.554 1.00 95.94 367 ILE A N 1
ATOM 2934 C CA . ILE A 1 367 ? -3.689 -1.822 -27.320 1.00 95.94 367 ILE A CA 1
ATOM 2935 C C . ILE A 1 367 ? -5.176 -2.082 -27.582 1.00 95.94 367 ILE A C 1
ATOM 2937 O O . ILE A 1 367 ? -5.822 -2.744 -26.770 1.00 95.94 367 ILE A O 1
ATOM 2941 N N . GLU A 1 368 ? -5.733 -1.595 -28.691 1.00 94.62 368 GLU A N 1
ATOM 2942 C CA . GLU A 1 368 ? -7.123 -1.894 -29.055 1.00 94.62 368 GLU A CA 1
ATOM 2943 C C . GLU A 1 368 ? -7.335 -3.384 -29.345 1.00 94.62 368 GLU A C 1
ATOM 2945 O O . GLU A 1 368 ? -8.384 -3.936 -29.014 1.00 94.62 368 GLU A O 1
ATOM 2950 N N . GLU A 1 369 ? -6.335 -4.075 -29.890 1.00 94.06 369 GLU A N 1
ATOM 2951 C CA . GLU A 1 369 ? -6.380 -5.532 -30.026 1.00 94.06 369 GLU A CA 1
ATOM 2952 C C . GLU A 1 369 ? -6.334 -6.246 -28.674 1.00 94.06 369 GLU A C 1
ATOM 2954 O O . GLU A 1 369 ? -7.171 -7.112 -28.428 1.00 94.06 369 GLU A O 1
ATOM 2959 N N . LEU A 1 370 ? -5.444 -5.842 -27.759 1.00 93.56 370 LEU A N 1
ATOM 2960 C CA . LEU A 1 370 ? -5.412 -6.405 -26.402 1.00 93.56 370 LEU A CA 1
ATOM 2961 C C . LEU A 1 370 ? -6.752 -6.218 -25.677 1.00 93.56 370 LEU A C 1
ATOM 2963 O O . LEU A 1 370 ? -7.232 -7.126 -25.001 1.00 93.56 370 LEU A O 1
ATOM 2967 N N . LYS A 1 371 ? -7.404 -5.063 -25.843 1.00 92.19 371 LYS A N 1
ATOM 2968 C CA . LYS A 1 371 ? -8.743 -4.831 -25.284 1.00 92.19 371 LYS A CA 1
ATOM 2969 C C . LYS A 1 371 ? -9.783 -5.785 -25.864 1.00 92.19 371 LYS A C 1
ATOM 2971 O O . LYS A 1 371 ? -10.610 -6.288 -25.110 1.00 92.19 371 LYS A O 1
ATOM 2976 N N . LYS A 1 372 ? -9.746 -6.067 -27.169 1.00 90.38 372 LYS A N 1
ATOM 2977 C CA . LYS A 1 372 ? -10.653 -7.055 -27.778 1.00 90.38 372 LYS A CA 1
ATOM 2978 C C . LYS A 1 372 ? -10.443 -8.442 -27.181 1.00 90.38 372 LYS A C 1
ATOM 2980 O O . LYS A 1 372 ? -11.425 -9.094 -26.850 1.00 90.38 372 LYS A O 1
ATOM 2985 N N . GLU A 1 373 ? -9.193 -8.851 -26.976 1.00 86.19 373 GLU A N 1
ATOM 2986 C CA . GLU A 1 373 ? -8.859 -10.122 -26.320 1.00 86.19 373 GLU A CA 1
ATOM 2987 C C . GLU A 1 373 ? -9.396 -10.193 -24.882 1.00 86.19 373 GLU A C 1
ATOM 2989 O O . GLU A 1 373 ? -9.910 -11.228 -24.477 1.00 86.19 373 GLU A O 1
ATOM 2994 N N . SER A 1 374 ? -9.366 -9.085 -24.130 1.00 79.44 374 SER A N 1
ATOM 2995 C CA . SER A 1 374 ? -9.902 -9.041 -22.757 1.00 79.44 374 SER A CA 1
ATOM 2996 C C . SER A 1 374 ? -11.426 -9.197 -22.654 1.00 79.44 374 SER A C 1
ATOM 2998 O O . SER A 1 374 ? -11.941 -9.499 -21.582 1.00 79.44 374 SER A O 1
ATOM 3000 N N . LEU A 1 375 ? -12.156 -8.987 -23.756 1.00 74.00 375 LEU A N 1
ATOM 3001 C CA . LEU A 1 375 ? -13.616 -9.129 -23.817 1.00 74.00 375 LEU A CA 1
ATOM 3002 C C . LEU A 1 375 ? -14.060 -10.550 -24.187 1.00 74.00 375 LEU A C 1
ATOM 3004 O O . LEU A 1 375 ? -15.247 -10.863 -24.087 1.00 74.00 375 LEU A O 1
ATOM 3008 N N . VAL A 1 376 ? -13.137 -11.403 -24.636 1.00 61.75 376 VAL A N 1
ATOM 3009 C CA . VAL A 1 376 ? -13.434 -12.797 -24.966 1.00 61.75 376 VAL A CA 1
ATOM 3010 C C . VAL A 1 376 ? -13.357 -13.613 -23.671 1.00 61.75 376 VAL A C 1
ATOM 3012 O O . VAL A 1 376 ? -12.297 -13.631 -23.046 1.00 61.75 376 VAL A O 1
ATOM 3015 N N . PRO A 1 377 ? -14.443 -14.282 -23.234 1.00 48.75 377 PRO A N 1
ATOM 3016 C CA . PRO A 1 377 ? -14.396 -15.104 -22.030 1.00 48.75 377 PRO A CA 1
ATOM 3017 C C . PRO A 1 377 ? -13.326 -16.189 -22.181 1.00 48.75 377 PRO A C 1
ATOM 3019 O O . PRO A 1 377 ? -13.244 -16.835 -23.233 1.00 48.75 377 PRO A O 1
ATOM 3022 N N . SER A 1 378 ? -12.500 -16.359 -21.143 1.00 48.84 378 SER A N 1
ATOM 3023 C CA . SER A 1 378 ? -11.474 -17.400 -21.093 1.00 48.84 378 SER A CA 1
ATOM 3024 C C . SER A 1 378 ? -12.119 -18.759 -21.377 1.00 48.84 378 SER A C 1
ATOM 3026 O O . SER A 1 378 ? -13.147 -19.103 -20.792 1.00 48.84 378 SER A O 1
ATOM 3028 N N . ARG A 1 379 ? -11.566 -19.484 -22.354 1.00 40.47 379 ARG A N 1
ATOM 3029 C CA . ARG A 1 379 ? -12.012 -20.835 -22.713 1.00 40.47 379 ARG A CA 1
ATOM 3030 C C . ARG A 1 379 ? -11.399 -21.881 -21.805 1.00 40.47 379 ARG A C 1
ATOM 3032 O O . ARG A 1 379 ? -10.200 -21.722 -21.485 1.00 40.47 379 ARG A O 1
#